Protein AF-0000000084530241 (afdb_homodimer)

Foldseek 3Di:
DFAWFKEKEKEFEFFPADPVQHHDPLRLVLLLLLLQVCLVDPAQAEEEEDGRRGVSSRQNSCVSNVNRDYYYDHLQEDAAQADDDLVLDDPVCSVVLCVVCVPQDPVRRVVNNVSLVVNCVVRDATDTDNDYHYYYYHHHLLSVLQVVCVLVVHDNSRSPPGHAAHGFIWMWMHGPPDRIDTPDDNHSPSDDLVSHPPPHDPVPSD/DFAWFKEKEKEFEFFPADPVQHHDPLRLVLLLLLLQVCLVDPAQAEEEEDGRRGVSSRQNSCVSNVNRDYYYDHLQEDAAQADDDLVLDDPVCSVVSCVVCVPQDPVRRVVNNVSLVVNCVVRDATDTDNDYHYYYYHHHLLSVLQVVCVLVVHDNSRSPPGGAWHGFIWMWMHGPPDRIDTPDDNHSPSDDLVSHPPPHDPVPRD

Sequence (412 aa):
MSDTATRYLYLARHGEATPDGELTDIGRRQAVLLGRRLAERPITAVHHGPLPRAAETARLVAEQLGGVRAAACAEAGDYVPHVPERGELPDDSAEFLLDFLSSTSAEERDQGRELARQAVERFTGPVAGGAERHELVVTHAFLIGWLVRQAMDAPAWRWLGLNPGNTALTVLRYAPGRPPSVLLYNDLRHLPEELCWTGFPPALKVMSDTATRYLYLARHGEATPDGELTDIGRRQAVLLGRRLAERPITAVHHGPLPRAAETARLVAEQLGGVRAAACAEAGDYVPHVPERGELPDDSAEFLLDFLSSTSAEERDQGRELARQAVERFTGPVAGGAERHELVVTHAFLIGWLVRQAMDAPAWRWLGLNPGNTALTVLRYAPGRPPSVLLYNDLRHLPEELCWTGFPPALKV

InterPro domains:
  IPR013078 Histidine phosphatase superfamily, clade-1 [PF00300] (9-185)
  IPR013078 Histidine phosphatase superfamily, clade-1 [cd07067] (9-186)
  IPR029033 Histidine phosphatase superfamily [G3DSA:3.40.50.1240] (1-198)
  IPR029033 Histidine phosphatase superfamily [SSF53254] (6-194)
  IPR051021 Mitochondrial serine/threonine phosphatase [PTHR20935] (2-194)

Nearest PDB structures (foldseek):
  6cnl-assembly1_A  TM=9.053E-01  e=2.019E-16  Homo sapiens
  6cnl-assembly1_I  TM=9.035E-01  e=5.493E-16  Homo sapiens
  6cnl-assembly1_F  TM=8.924E-01  e=5.160E-16  Homo sapiens
  6cnl-assembly1_H  TM=9.041E-01  e=1.319E-15  Homo sapiens
  6cnl-assembly1_L  TM=8.699E-01  e=1.164E-15  Homo sapiens

Radius of gyration: 20.76 Å; Cα contacts (8 Å, |Δi|>4): 940; chains: 2; bounding box: 57×58×48 Å

Solvent-accessible surface area (backbone atoms only — not comparable to full-atom values): 20775 Å² total; per-residue (Å²): 128,88,49,57,12,36,23,37,38,36,36,24,25,26,25,44,50,47,97,88,35,44,56,36,74,65,10,50,52,44,18,39,35,44,12,55,58,49,45,80,46,79,65,76,42,36,36,14,9,70,52,60,27,16,40,52,26,34,50,46,20,21,57,48,53,78,56,50,66,64,40,71,38,72,50,36,28,87,51,53,53,62,84,70,55,71,89,78,41,59,78,70,24,30,65,57,55,49,59,72,52,63,82,63,47,72,65,50,45,54,49,13,34,52,34,41,52,49,28,49,68,71,69,50,59,48,34,80,38,84,55,71,44,30,35,36,36,23,23,34,41,53,48,53,16,44,53,52,22,55,49,46,61,20,49,79,58,44,22,60,57,37,72,56,34,49,40,13,36,24,32,37,37,17,41,71,57,46,65,42,23,62,67,29,34,40,35,52,63,66,48,58,75,92,64,49,50,66,95,54,60,75,90,72,64,122,127,87,48,57,12,36,24,38,38,36,38,24,24,27,27,43,50,45,97,88,35,44,56,37,73,66,11,50,52,42,18,40,34,44,12,55,57,47,45,80,46,80,64,77,42,37,36,14,8,71,52,61,26,17,40,52,25,35,50,45,19,22,58,48,52,78,56,50,68,64,43,71,39,73,51,34,28,86,52,53,51,62,82,71,54,72,88,77,40,58,78,72,24,30,66,57,55,50,59,72,52,61,81,63,46,72,65,51,46,55,49,14,34,52,32,39,52,49,29,49,68,70,71,50,59,47,34,79,38,85,56,70,44,31,35,36,38,24,23,33,43,52,49,52,17,42,54,51,22,55,51,46,62,22,50,79,57,43,23,61,57,38,73,56,35,50,40,14,36,25,32,38,35,16,41,71,58,46,66,42,22,62,66,29,34,40,35,53,65,66,48,58,74,91,65,48,50,66,95,53,60,74,92,73,64,121

pLDDT: mean 96.68, std 5.26, range [43.19, 98.94]

Organism: Streptomyces rubellomurinus (strain ATCC 31215) (NCBI:txid359131)

Structure (mmCIF, N/CA/C/O backbone):
data_AF-0000000084530241-model_v1
#
loop_
_entity.id
_entity.type
_entity.pdbx_description
1 polymer 'Phosphoglycerate mutase'
#
loop_
_atom_site.group_PDB
_atom_site.id
_atom_site.type_symbol
_atom_site.label_atom_id
_atom_site.label_alt_id
_atom_site.label_comp_id
_atom_site.label_asym_id
_atom_site.label_entity_id
_atom_site.label_seq_id
_atom_site.pdbx_PDB_ins_code
_atom_site.Cartn_x
_atom_site.Cartn_y
_atom_site.Cartn_z
_atom_site.occupancy
_atom_site.B_iso_or_equiv
_atom_site.auth_seq_id
_atom_site.auth_comp_id
_atom_site.auth_asym_id
_atom_site.auth_atom_id
_atom_site.pdbx_PDB_model_num
ATOM 1 N N . MET A 1 1 ? -26.547 -0.605 21.75 1 43.19 1 MET A N 1
ATOM 2 C CA . MET A 1 1 ? -25.297 -1.069 21.172 1 43.19 1 MET A CA 1
ATOM 3 C C . MET A 1 1 ? -24.734 -0.045 20.203 1 43.19 1 MET A C 1
ATOM 5 O O . MET A 1 1 ? -25.422 0.356 19.25 1 43.19 1 MET A O 1
ATOM 9 N N . SER A 1 2 ? -23.938 0.929 20.594 1 58.34 2 SER A N 1
ATOM 10 C CA . SER A 1 2 ? -23.625 2.15 19.859 1 58.34 2 SER A CA 1
ATOM 11 C C . SER A 1 2 ? -23.281 1.85 18.406 1 58.34 2 SER A C 1
ATOM 13 O O . SER A 1 2 ? -22.453 0.986 18.109 1 58.34 2 SER A O 1
ATOM 15 N N . ASP A 1 3 ? -24.109 2.176 17.438 1 85.56 3 ASP A N 1
ATOM 16 C CA . ASP A 1 3 ? -24.078 1.847 16.016 1 85.56 3 ASP A CA 1
ATOM 17 C C . ASP A 1 3 ? -22.797 2.367 15.367 1 85.56 3 ASP A C 1
ATOM 19 O O . ASP A 1 3 ? -22.344 3.475 15.672 1 85.56 3 ASP A O 1
ATOM 23 N N . THR A 1 4 ? -21.859 1.569 14.969 1 93.62 4 THR A N 1
ATOM 24 C CA . THR A 1 4 ? -20.656 1.963 14.242 1 93.62 4 THR A CA 1
ATOM 25 C C . THR A 1 4 ? -20.828 1.719 12.75 1 93.62 4 THR A C 1
ATOM 27 O O . THR A 1 4 ? -21.625 0.879 12.336 1 93.62 4 THR A O 1
ATOM 30 N N . ALA A 1 5 ? -20.219 2.619 12.039 1 96.69 5 ALA A N 1
ATOM 31 C CA . ALA A 1 5 ? -20.25 2.541 10.578 1 96.69 5 ALA A CA 1
ATOM 32 C C . ALA A 1 5 ? -18.844 2.568 9.992 1 96.69 5 ALA A C 1
ATOM 34 O O . ALA A 1 5 ? -17.875 2.826 10.703 1 96.69 5 ALA A O 1
ATOM 35 N N . THR A 1 6 ? -18.766 2.285 8.742 1 97.38 6 THR A N 1
ATOM 36 C CA . THR A 1 6 ? -17.484 2.195 8.062 1 97.38 6 THR A CA 1
ATOM 37 C C . THR A 1 6 ? -16.875 3.58 7.883 1 97.38 6 THR A C 1
ATOM 39 O O . THR A 1 6 ? -17.562 4.539 7.551 1 97.38 6 THR A O 1
ATOM 42 N N . ARG A 1 7 ? -15.594 3.676 8.133 1 97.75 7 ARG A N 1
ATOM 43 C CA . ARG A 1 7 ? -14.789 4.848 7.789 1 97.75 7 ARG A CA 1
ATOM 44 C C . ARG A 1 7 ? -13.883 4.559 6.602 1 97.75 7 ARG A C 1
ATOM 46 O O . ARG A 1 7 ? -13.188 3.537 6.574 1 97.75 7 ARG A O 1
ATOM 53 N N . TYR A 1 8 ? -13.945 5.398 5.609 1 98.25 8 TYR A N 1
ATOM 54 C CA . TYR A 1 8 ? -12.93 5.477 4.57 1 98.25 8 TYR A CA 1
ATOM 55 C C . TYR A 1 8 ? -12 6.664 4.801 1 98.25 8 TYR A C 1
ATOM 57 O O . TYR A 1 8 ? -12.445 7.812 4.805 1 98.25 8 TYR A O 1
ATOM 65 N N . LEU A 1 9 ? -10.781 6.355 5 1 98.69 9 LEU A N 1
ATOM 66 C CA . LEU A 1 9 ? -9.773 7.391 5.223 1 98.69 9 LEU A CA 1
ATOM 67 C C . LEU A 1 9 ? -8.867 7.535 4.004 1 98.69 9 LEU A C 1
ATOM 69 O O . LEU A 1 9 ? -8.125 6.617 3.664 1 98.69 9 LEU A O 1
ATOM 73 N N . TYR A 1 10 ? -8.992 8.664 3.365 1 98.81 10 TYR A N 1
ATOM 74 C CA . TYR A 1 10 ? -8.117 9.039 2.26 1 98.81 10 TYR A CA 1
ATOM 75 C C . TYR A 1 10 ? -6.93 9.852 2.754 1 98.81 10 TYR A C 1
ATOM 77 O O . TYR A 1 10 ? -7.105 10.852 3.455 1 98.81 10 TYR A O 1
ATOM 85 N N . LEU A 1 11 ? -5.75 9.367 2.432 1 98.94 11 LEU A N 1
ATOM 86 C CA . LEU A 1 11 ? -4.516 10.039 2.82 1 98.94 11 LEU A CA 1
ATOM 87 C C . LEU A 1 11 ? -3.748 10.516 1.593 1 98.94 11 LEU A C 1
ATOM 89 O O . LEU A 1 11 ? -3.561 9.758 0.639 1 98.94 11 LEU A O 1
ATOM 93 N N . ALA A 1 12 ? -3.32 11.773 1.654 1 98.94 12 ALA A N 1
ATOM 94 C CA . ALA A 1 12 ? -2.49 12.297 0.573 1 98.94 12 ALA A CA 1
ATOM 95 C C . ALA A 1 12 ? -1.352 13.156 1.121 1 98.94 12 ALA A C 1
ATOM 97 O O . ALA A 1 12 ? -1.564 13.992 1.997 1 98.94 12 ALA A O 1
ATOM 98 N N . ARG A 1 13 ? -0.178 12.922 0.599 1 98.94 13 ARG A N 1
ATOM 99 C CA . ARG A 1 13 ? 0.909 13.859 0.854 1 98.94 13 ARG A CA 1
ATOM 100 C C . ARG A 1 13 ? 0.661 15.188 0.148 1 98.94 13 ARG A C 1
ATOM 102 O O . ARG A 1 13 ? 0.055 15.227 -0.925 1 98.94 13 ARG A O 1
ATOM 109 N N . HIS A 1 14 ? 1.097 16.219 0.704 1 98.94 14 HIS A N 1
ATOM 110 C CA . HIS A 1 14 ? 0.977 17.516 0.062 1 98.94 14 HIS A CA 1
ATOM 111 C C . HIS A 1 14 ? 1.63 17.516 -1.315 1 98.94 14 HIS A C 1
ATOM 113 O O . HIS A 1 14 ? 2.412 16.625 -1.636 1 98.94 14 HIS A O 1
ATOM 119 N N . GLY A 1 15 ? 1.236 18.562 -2.141 1 98.88 15 GLY A N 1
ATOM 120 C CA . GLY A 1 15 ? 1.848 18.719 -3.451 1 98.88 15 GLY A CA 1
ATOM 121 C C . GLY A 1 15 ? 3.311 19.109 -3.383 1 98.88 15 GLY A C 1
ATOM 122 O O . GLY A 1 15 ? 3.809 19.484 -2.322 1 98.88 15 GLY A O 1
ATOM 123 N N . GLU A 1 16 ? 3.957 18.969 -4.523 1 98.81 16 GLU A N 1
ATOM 124 C CA . GLU A 1 16 ? 5.355 19.375 -4.598 1 98.81 16 GLU A CA 1
ATOM 125 C C . GLU A 1 16 ? 5.535 20.812 -4.109 1 98.81 16 GLU A C 1
ATOM 127 O O . GLU A 1 16 ? 4.758 21.703 -4.469 1 98.81 16 GLU A O 1
ATOM 132 N N . ALA A 1 17 ? 6.488 21.047 -3.275 1 98.62 17 ALA A N 1
ATOM 133 C CA . ALA A 1 17 ? 6.691 22.344 -2.66 1 98.62 17 ALA A CA 1
ATOM 134 C C . ALA A 1 17 ? 8.164 22.734 -2.684 1 98.62 17 ALA A C 1
ATOM 136 O O . ALA A 1 17 ? 9.047 21.875 -2.748 1 98.62 17 ALA A O 1
ATOM 137 N N . THR A 1 18 ? 8.453 24.031 -2.613 1 97.25 18 THR A N 1
ATOM 138 C CA . THR A 1 18 ? 9.805 24.562 -2.465 1 97.25 18 THR A CA 1
ATOM 139 C C . THR A 1 18 ? 10.312 24.359 -1.039 1 97.25 18 THR A C 1
ATOM 141 O O . THR A 1 18 ? 9.531 24.062 -0.133 1 97.25 18 THR A O 1
ATOM 144 N N . PRO A 1 19 ? 11.578 24.531 -0.874 1 93.19 19 PRO A N 1
ATOM 145 C CA . PRO A 1 19 ? 12.117 24.422 0.483 1 93.19 19 PRO A CA 1
ATOM 146 C C . PRO A 1 19 ? 11.477 25.422 1.45 1 93.19 19 PRO A C 1
ATOM 148 O O . PRO A 1 19 ? 11.453 25.172 2.66 1 93.19 19 PRO A O 1
ATOM 151 N N . ASP A 1 20 ? 10.914 26.516 0.932 1 91.94 20 ASP A N 1
ATOM 152 C CA . ASP A 1 20 ? 10.297 27.547 1.762 1 91.94 20 ASP A CA 1
ATOM 153 C C . ASP A 1 20 ? 8.859 27.156 2.119 1 91.94 20 ASP A C 1
ATOM 155 O O . ASP A 1 20 ? 8.203 27.859 2.898 1 9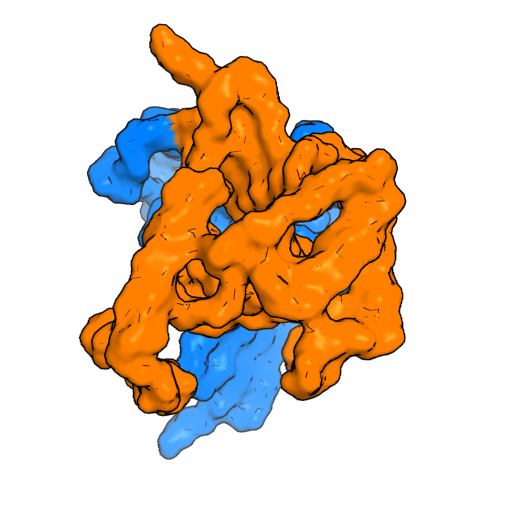1.94 20 ASP A O 1
ATOM 159 N N . GLY A 1 21 ? 8.398 26.078 1.51 1 93.94 21 GLY A N 1
ATOM 160 C CA . GLY A 1 21 ? 7.133 25.516 1.947 1 93.94 21 GLY A CA 1
ATOM 161 C C . GLY A 1 21 ? 5.969 25.906 1.053 1 93.94 21 GLY A C 1
ATOM 162 O O . GLY A 1 21 ? 4.816 25.594 1.353 1 93.94 21 GLY A O 1
ATOM 163 N N . GLU A 1 22 ? 6.281 26.516 -0.031 1 95.88 22 GLU A N 1
ATOM 164 C CA . GLU A 1 22 ? 5.23 26.891 -0.973 1 95.88 22 GLU A CA 1
ATOM 165 C C . GLU A 1 22 ? 5.094 25.844 -2.082 1 95.88 22 GLU A C 1
ATOM 167 O O . GLU A 1 22 ? 6.094 25.328 -2.574 1 95.88 22 GLU A O 1
ATOM 172 N N . LEU A 1 23 ? 3.848 25.688 -2.463 1 98.56 23 LEU A N 1
ATOM 173 C CA . LEU A 1 23 ? 3.67 24.766 -3.58 1 98.56 23 LEU A CA 1
ATOM 174 C C . LEU A 1 23 ? 4.297 25.328 -4.852 1 98.56 23 LEU A C 1
ATOM 176 O O . LEU A 1 23 ? 4.199 26.531 -5.117 1 98.56 23 LEU A O 1
ATOM 180 N N . THR A 1 24 ? 4.922 24.5 -5.602 1 98.69 24 THR A N 1
ATOM 181 C CA . THR A 1 24 ? 5.332 24.859 -6.953 1 98.69 24 THR A CA 1
ATOM 182 C C . THR A 1 24 ? 4.141 24.812 -7.91 1 98.69 24 THR A C 1
ATOM 184 O O . THR A 1 24 ? 3.041 24.406 -7.52 1 98.69 24 THR A O 1
ATOM 187 N N . ASP A 1 25 ? 4.363 25.234 -9.117 1 98.5 25 ASP A N 1
ATOM 188 C CA . ASP A 1 25 ? 3.322 25.078 -10.133 1 98.5 25 ASP A CA 1
ATOM 189 C C . ASP A 1 25 ? 2.947 23.609 -10.312 1 98.5 25 ASP A C 1
ATOM 191 O O . ASP A 1 25 ? 1.771 23.281 -10.477 1 98.5 25 ASP A O 1
ATOM 195 N N . ILE A 1 26 ? 3.91 22.797 -10.289 1 98.69 26 ILE A N 1
ATOM 196 C CA . ILE A 1 26 ? 3.693 21.359 -10.375 1 98.69 26 ILE A CA 1
ATOM 197 C C . ILE A 1 26 ? 2.814 20.891 -9.219 1 98.69 26 ILE A C 1
ATOM 199 O O . ILE A 1 26 ? 1.835 20.172 -9.422 1 98.69 26 ILE A O 1
ATOM 203 N N . GLY A 1 27 ? 3.18 21.328 -8.016 1 98.88 27 GLY A N 1
ATOM 204 C CA . GLY A 1 27 ? 2.42 20.953 -6.828 1 98.88 27 GLY A CA 1
ATOM 205 C C . GLY A 1 27 ? 0.968 21.391 -6.895 1 98.88 27 GLY A C 1
ATOM 206 O O . GLY A 1 27 ? 0.075 20.656 -6.469 1 98.88 27 GLY A O 1
ATOM 207 N N . ARG A 1 28 ? 0.746 22.562 -7.395 1 98.88 28 ARG A N 1
ATOM 208 C CA . ARG A 1 28 ? -0.617 23.062 -7.52 1 98.88 28 ARG A CA 1
ATOM 209 C C . ARG A 1 28 ? -1.414 22.25 -8.531 1 98.88 28 ARG A C 1
ATOM 211 O O . ARG A 1 28 ? -2.578 21.922 -8.289 1 98.88 28 ARG A O 1
ATOM 218 N N . ARG A 1 29 ? -0.771 21.922 -9.617 1 98.88 29 ARG A N 1
ATOM 219 C CA . ARG A 1 29 ? -1.436 21.078 -10.609 1 98.88 29 ARG A CA 1
ATOM 220 C C . ARG A 1 29 ? -1.757 19.703 -10.039 1 98.88 29 ARG A C 1
ATOM 222 O O . ARG A 1 29 ? -2.842 19.172 -10.266 1 98.88 29 ARG A O 1
ATOM 229 N N . GLN A 1 30 ? -0.877 19.141 -9.305 1 98.94 30 GLN A N 1
ATOM 230 C CA . GLN A 1 30 ? -1.094 17.875 -8.633 1 98.94 30 GLN A CA 1
ATOM 231 C C . GLN A 1 30 ? -2.32 17.922 -7.73 1 98.94 30 GLN A C 1
ATOM 233 O O . GLN A 1 30 ? -3.162 17.016 -7.762 1 98.94 30 GLN A O 1
ATOM 238 N N . ALA A 1 31 ? -2.365 18.984 -6.953 1 98.94 31 ALA A N 1
ATOM 239 C CA . ALA A 1 31 ? -3.449 19.141 -5.984 1 98.94 31 ALA A CA 1
ATOM 240 C C . ALA A 1 31 ? -4.801 19.219 -6.684 1 98.94 31 ALA A C 1
ATOM 242 O O . ALA A 1 31 ? -5.766 18.578 -6.27 1 98.94 31 ALA A O 1
ATOM 243 N N . VAL A 1 32 ? -4.855 19.969 -7.73 1 98.88 32 VAL A N 1
ATOM 244 C CA . VAL A 1 32 ? -6.098 20.125 -8.477 1 98.88 32 VAL A CA 1
ATOM 245 C C . VAL A 1 32 ? -6.539 18.797 -9.055 1 98.88 32 VAL A C 1
ATOM 247 O O . VAL A 1 32 ? -7.711 18.422 -8.961 1 98.88 32 VAL A O 1
ATOM 250 N N . LEU A 1 33 ? -5.605 18.078 -9.617 1 98.81 33 LEU A N 1
ATOM 251 C CA . LEU A 1 33 ? -5.914 16.781 -10.234 1 98.81 33 LEU A CA 1
ATOM 252 C C . LEU A 1 33 ? -6.355 15.773 -9.18 1 98.81 33 LEU A C 1
ATOM 254 O O . LEU A 1 33 ? -7.246 14.961 -9.43 1 98.81 33 LEU A O 1
ATOM 258 N N . LEU A 1 34 ? -5.766 15.836 -7.984 1 98.75 34 LEU A N 1
ATOM 259 C CA . LEU A 1 34 ? -6.219 15 -6.883 1 98.75 34 LEU A CA 1
ATOM 260 C C . LEU A 1 34 ? -7.66 15.32 -6.508 1 98.75 34 LEU A C 1
ATOM 262 O O . LEU A 1 34 ? -8.477 14.422 -6.301 1 98.75 34 LEU A O 1
ATOM 266 N N . GLY A 1 35 ? -7.906 16.609 -6.438 1 98.56 35 GLY A N 1
ATOM 267 C CA . GLY A 1 35 ? -9.266 17.031 -6.137 1 98.56 35 GLY A CA 1
ATOM 268 C C . GLY A 1 35 ? -10.281 16.531 -7.145 1 98.56 35 GLY A C 1
ATOM 269 O O . GLY A 1 35 ? -11.367 16.078 -6.766 1 98.56 35 GLY A O 1
ATOM 270 N N . ARG A 1 36 ? -9.977 16.578 -8.398 1 98.25 36 ARG A N 1
ATOM 271 C CA . ARG A 1 36 ? -10.875 16.109 -9.445 1 98.25 36 ARG A CA 1
ATOM 272 C C . ARG A 1 36 ? -11.133 14.617 -9.312 1 98.25 36 ARG A C 1
ATOM 274 O O . ARG A 1 36 ? -12.258 14.156 -9.492 1 98.25 36 ARG A O 1
ATOM 281 N N . ARG A 1 37 ? -10.102 13.898 -8.992 1 97.44 37 ARG A N 1
ATOM 282 C CA . ARG A 1 37 ? -10.266 12.469 -8.766 1 97.44 37 ARG A CA 1
ATOM 283 C C . ARG A 1 37 ? -11.219 12.203 -7.598 1 97.44 37 ARG A C 1
ATOM 285 O O . ARG A 1 37 ? -12.102 11.352 -7.691 1 97.44 37 ARG A O 1
ATOM 292 N N . LEU A 1 38 ? -11.047 12.945 -6.562 1 97.75 38 LEU A N 1
ATOM 293 C CA . LEU A 1 38 ? -11.781 12.695 -5.324 1 97.75 38 LEU A CA 1
ATOM 294 C C . LEU A 1 38 ? -13.195 13.25 -5.41 1 97.75 38 LEU A C 1
ATOM 296 O O . LEU A 1 38 ? -14.055 12.898 -4.598 1 97.75 38 LEU A O 1
ATOM 300 N N . ALA A 1 39 ? -13.445 14.094 -6.391 1 96.19 39 ALA A N 1
ATOM 301 C CA . ALA A 1 39 ? -14.789 14.648 -6.582 1 96.19 39 ALA A CA 1
ATOM 302 C C . ALA A 1 39 ? -15.797 13.555 -6.895 1 96.19 39 ALA A C 1
ATOM 304 O O . ALA A 1 39 ? -17 13.742 -6.738 1 96.19 39 ALA A O 1
ATOM 305 N N . GLU A 1 40 ? -15.305 12.406 -7.289 1 91.56 40 GLU A N 1
ATOM 306 C CA . GLU A 1 40 ? -16.156 11.266 -7.621 1 91.56 40 GLU A CA 1
ATOM 307 C C . GLU A 1 40 ? -16.5 10.445 -6.379 1 91.56 40 GLU A C 1
ATOM 309 O O . GLU A 1 40 ? -17.25 9.477 -6.457 1 91.56 40 GLU A O 1
ATOM 314 N N . ARG A 1 41 ? -15.992 10.82 -5.262 1 94.44 41 ARG A N 1
ATOM 315 C CA . ARG A 1 41 ? -16.203 10.133 -3.99 1 94.44 41 ARG A CA 1
ATOM 316 C C . ARG A 1 41 ? -17.016 10.992 -3.029 1 94.44 41 ARG A C 1
ATOM 318 O O . ARG A 1 41 ? -17.016 12.219 -3.137 1 94.44 41 ARG A O 1
ATOM 325 N N . PRO A 1 42 ? -17.703 10.367 -2.125 1 93.94 42 PRO A N 1
ATOM 326 C CA . PRO A 1 42 ? -18.516 11.133 -1.169 1 93.94 42 PRO A CA 1
ATOM 327 C C . PRO A 1 42 ? -17.688 11.656 0.01 1 93.94 42 PRO A C 1
ATOM 329 O O . PRO A 1 42 ? -18.016 11.375 1.166 1 93.94 42 PRO A O 1
ATOM 332 N N . ILE A 1 43 ? -16.656 12.43 -0.285 1 96 43 ILE A N 1
ATOM 333 C CA . ILE A 1 43 ? -15.805 13.016 0.747 1 96 43 ILE A CA 1
ATOM 334 C C . ILE A 1 43 ? -16.594 14.078 1.52 1 96 43 ILE A C 1
ATOM 336 O O . ILE A 1 43 ? -17.125 15.016 0.927 1 96 43 ILE A O 1
ATOM 340 N N . THR A 1 44 ? -16.625 13.898 2.855 1 88.19 44 THR A N 1
ATOM 341 C CA . THR A 1 44 ? -17.469 14.797 3.65 1 88.19 44 THR A CA 1
ATOM 342 C C . THR A 1 44 ? -16.609 15.68 4.551 1 88.19 44 THR A C 1
ATOM 344 O O . THR A 1 44 ? -17.094 16.641 5.137 1 88.19 44 THR A O 1
ATOM 347 N N . ALA A 1 45 ? -15.367 15.352 4.676 1 94.75 45 ALA A N 1
ATOM 348 C CA . ALA A 1 45 ? -14.469 16.109 5.531 1 94.75 45 ALA A CA 1
ATOM 349 C C . ALA A 1 45 ? -13.055 16.125 4.965 1 94.75 45 ALA A C 1
ATOM 351 O O . ALA A 1 45 ? -12.578 15.125 4.441 1 94.75 45 ALA A O 1
ATOM 352 N N . VAL A 1 46 ? -12.453 17.312 5.062 1 98.12 46 VAL A N 1
ATOM 353 C CA . VAL A 1 46 ? -11.062 17.469 4.652 1 98.12 46 VAL A CA 1
ATOM 354 C C . VAL A 1 46 ? -10.25 18.031 5.812 1 98.12 46 VAL A C 1
ATOM 356 O O . VAL A 1 46 ? -10.609 19.062 6.387 1 98.12 46 VAL A O 1
ATOM 359 N N . HIS A 1 47 ? -9.25 17.312 6.191 1 98.75 47 HIS A N 1
ATOM 360 C CA . HIS A 1 47 ? -8.289 17.734 7.199 1 98.75 47 HIS A CA 1
ATOM 361 C C . HIS A 1 47 ? -6.906 17.938 6.594 1 98.75 47 HIS A C 1
ATOM 363 O O . HIS A 1 47 ? -6.582 17.344 5.566 1 98.75 47 HIS A O 1
ATOM 369 N N . HIS A 1 48 ? -6.121 18.828 7.18 1 98.88 48 HIS A N 1
ATOM 370 C CA . HIS A 1 48 ? -4.758 19 6.691 1 98.88 48 HIS A CA 1
ATOM 371 C C . HIS A 1 48 ? -3.822 19.438 7.812 1 98.88 48 HIS A C 1
ATOM 373 O O . HIS A 1 48 ? -4.277 19.938 8.844 1 98.88 48 HIS A O 1
ATOM 379 N N . GLY A 1 49 ? -2.568 19.188 7.637 1 98.69 49 GLY A N 1
ATOM 380 C CA . GLY A 1 49 ? -1.574 19.719 8.555 1 98.69 49 GLY A CA 1
ATOM 381 C C . GLY A 1 49 ? -1.471 21.234 8.508 1 98.69 49 GLY A C 1
ATOM 382 O O . GLY A 1 49 ? -1.968 21.859 7.57 1 98.69 49 GLY A O 1
ATOM 383 N N . PRO A 1 50 ? -0.758 21.797 9.438 1 98.19 50 PRO A N 1
ATOM 384 C CA . PRO A 1 50 ? -0.765 23.266 9.578 1 98.19 50 PRO A CA 1
ATOM 385 C C . PRO A 1 50 ? 0.215 23.938 8.633 1 98.19 50 PRO A C 1
ATOM 387 O O . PRO A 1 50 ? 0.128 25.156 8.414 1 98.19 50 PRO A O 1
ATOM 390 N N . LEU A 1 51 ? 1.168 23.281 8.07 1 98.31 51 LEU A N 1
ATOM 391 C CA . LEU A 1 51 ? 2.174 23.906 7.223 1 98.31 51 LEU A CA 1
ATOM 392 C C . LEU A 1 51 ? 1.552 24.422 5.926 1 98.31 51 LEU A C 1
ATOM 394 O O . LEU A 1 51 ? 0.613 23.812 5.402 1 98.31 51 LEU A O 1
ATOM 398 N N . PRO A 1 52 ? 2.053 25.469 5.324 1 98.19 52 PRO A N 1
ATOM 399 C CA . PRO A 1 52 ? 1.452 26.109 4.152 1 98.19 52 PRO A CA 1
ATOM 400 C C . PRO A 1 52 ? 1.295 25.156 2.969 1 98.19 52 PRO A C 1
ATOM 402 O O . PRO A 1 52 ? 0.287 25.203 2.262 1 98.19 52 PRO A O 1
ATOM 405 N N . ARG A 1 53 ? 2.256 24.297 2.721 1 98.69 53 ARG A N 1
ATOM 406 C CA . ARG A 1 53 ? 2.178 23.391 1.584 1 98.69 53 ARG A CA 1
ATOM 407 C C . ARG A 1 53 ? 0.988 22.438 1.72 1 98.69 53 ARG A C 1
ATOM 409 O O . ARG A 1 53 ? 0.306 22.156 0.736 1 98.69 53 ARG A O 1
ATOM 416 N N . ALA A 1 54 ? 0.71 21.984 2.932 1 98.81 54 ALA A N 1
ATOM 417 C CA . ALA A 1 54 ? -0.442 21.109 3.162 1 98.81 54 ALA A CA 1
ATOM 418 C C . ALA A 1 54 ? -1.745 21.906 3.104 1 98.81 54 ALA A C 1
ATOM 420 O O . ALA A 1 54 ? -2.73 21.453 2.516 1 98.81 54 ALA A O 1
ATOM 421 N N . ALA A 1 55 ? -1.714 23.078 3.664 1 98.44 55 ALA A N 1
ATOM 422 C CA . ALA A 1 55 ? -2.895 23.938 3.676 1 98.44 55 ALA A CA 1
ATOM 423 C C . ALA A 1 55 ? -3.311 24.312 2.256 1 98.44 55 ALA A C 1
ATOM 425 O O . ALA A 1 55 ? -4.488 24.234 1.903 1 98.44 55 ALA A O 1
ATOM 426 N N . GLU A 1 56 ? -2.355 24.75 1.486 1 98.56 56 GLU A N 1
ATOM 427 C CA . GLU A 1 56 ? -2.658 25.125 0.111 1 98.56 56 GLU A CA 1
ATOM 428 C C . GLU A 1 56 ? -3.143 23.938 -0.705 1 98.56 56 GLU A C 1
ATOM 430 O O . GLU A 1 56 ? -4.082 24.062 -1.493 1 98.56 56 GLU A O 1
ATOM 435 N N . THR A 1 57 ? -2.518 22.781 -0.523 1 98.88 57 THR A N 1
ATOM 436 C CA . THR A 1 57 ? -2.969 21.578 -1.198 1 98.88 57 THR A CA 1
ATOM 437 C C . THR A 1 57 ? -4.426 21.266 -0.854 1 98.88 57 THR A C 1
ATOM 439 O O . THR A 1 57 ? -5.242 21.031 -1.745 1 98.88 57 THR A O 1
ATOM 442 N N . ALA A 1 58 ? -4.699 21.328 0.441 1 98.75 58 ALA A N 1
ATOM 443 C CA . ALA A 1 58 ? -6.051 21.031 0.903 1 98.75 58 ALA A CA 1
ATOM 444 C C . ALA A 1 58 ? -7.062 22 0.318 1 98.75 58 ALA A C 1
ATOM 446 O O . ALA A 1 58 ? -8.164 21.609 -0.071 1 98.75 58 ALA A O 1
ATOM 447 N N . ARG A 1 59 ? -6.719 23.219 0.299 1 97.94 59 ARG A N 1
ATOM 448 C CA . ARG A 1 59 ? -7.609 24.234 -0.253 1 97.94 59 ARG A CA 1
ATOM 449 C C . ARG A 1 59 ? -7.922 23.953 -1.718 1 97.94 59 ARG A C 1
ATOM 451 O O . ARG A 1 59 ? -9.086 23.969 -2.125 1 97.94 59 ARG A O 1
ATOM 458 N N . LEU A 1 60 ? -6.898 23.703 -2.549 1 98.31 60 LEU A N 1
ATOM 459 C CA . LEU A 1 60 ? -7.07 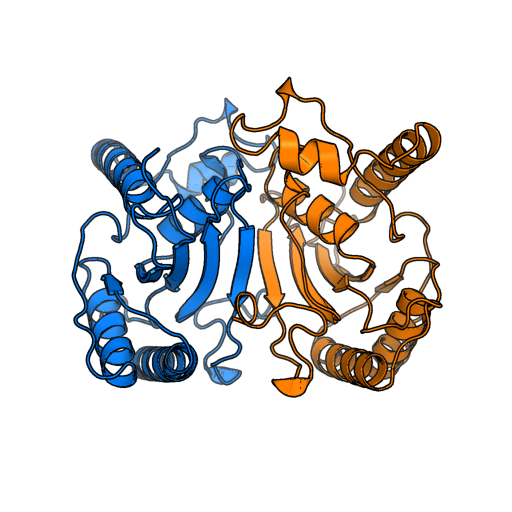23.438 -3.973 1 98.31 60 LEU A CA 1
ATOM 460 C C . LEU A 1 60 ? -7.91 22.188 -4.195 1 98.31 60 LEU A C 1
ATOM 462 O O . LEU A 1 60 ? -8.758 22.156 -5.09 1 98.31 60 LEU A O 1
ATOM 466 N N . VAL A 1 61 ? -7.695 21.172 -3.369 1 98.69 61 VAL A N 1
ATOM 467 C CA . VAL A 1 61 ? -8.484 19.938 -3.455 1 98.69 61 VAL A CA 1
ATOM 468 C C . VAL A 1 61 ? -9.938 20.25 -3.102 1 98.69 61 VAL A C 1
ATOM 470 O O . VAL A 1 61 ? -10.859 19.859 -3.828 1 98.69 61 VAL A O 1
ATOM 473 N N . ALA A 1 62 ? -10.133 20.938 -2.02 1 97.81 62 ALA A N 1
ATOM 474 C CA . ALA A 1 62 ? -11.469 21.234 -1.526 1 97.81 62 ALA A CA 1
ATOM 475 C C . ALA A 1 62 ? -12.273 22.016 -2.564 1 97.81 62 ALA A C 1
ATOM 477 O O . ALA A 1 62 ? -13.492 21.828 -2.684 1 97.81 62 ALA A O 1
ATOM 478 N N . GLU A 1 63 ? -11.617 22.875 -3.246 1 97.06 63 GLU A N 1
ATOM 479 C CA . GLU A 1 63 ? -12.266 23.656 -4.301 1 97.06 63 GLU A CA 1
ATOM 480 C C . GLU A 1 63 ? -12.906 22.734 -5.344 1 97.06 63 GLU A C 1
ATOM 482 O O . GLU A 1 63 ? -13.953 23.062 -5.906 1 97.06 63 GLU A O 1
ATOM 487 N N . GLN A 1 64 ? -12.273 21.578 -5.613 1 97.5 64 GLN A N 1
ATOM 488 C CA . GLN A 1 64 ? -12.789 20.641 -6.598 1 97.5 64 GLN A CA 1
ATOM 489 C C . GLN A 1 64 ? -13.914 19.797 -6.012 1 97.5 64 GLN A C 1
ATOM 491 O O . GLN A 1 64 ? -14.625 19.094 -6.746 1 97.5 64 GLN A O 1
ATOM 496 N N . LEU A 1 65 ? -14.07 19.781 -4.668 1 96.31 65 LEU A N 1
ATOM 497 C CA . LEU A 1 65 ? -15.047 18.953 -3.975 1 96.31 65 LEU A CA 1
ATOM 498 C C . LEU A 1 65 ? -16.312 19.75 -3.648 1 96.31 65 LEU A C 1
ATOM 500 O O . LEU A 1 65 ? -17.078 19.359 -2.773 1 96.31 65 LEU A O 1
ATOM 504 N N . GLY A 1 66 ? -16.547 20.828 -4.273 1 90.94 66 GLY A N 1
ATOM 505 C CA . GLY A 1 66 ? -17.719 21.656 -4.027 1 90.94 66 GLY A CA 1
ATOM 506 C C . GLY A 1 66 ? -17.547 22.609 -2.861 1 90.94 66 GLY A C 1
ATOM 507 O O . GLY A 1 66 ? -18.531 23 -2.227 1 90.94 66 GLY A O 1
ATOM 508 N N . GLY A 1 67 ? -16.297 22.797 -2.436 1 83.88 67 GLY A N 1
ATOM 509 C CA . GLY A 1 67 ? -16 23.797 -1.42 1 83.88 67 GLY A CA 1
ATOM 510 C C . GLY A 1 67 ? -16.141 23.266 -0.005 1 83.88 67 GLY A C 1
ATOM 511 O O . GLY A 1 67 ? -16.531 24 0.906 1 83.88 67 GLY A O 1
ATOM 512 N N . VAL A 1 68 ? -15.992 21.922 0.093 1 89.44 68 VAL A N 1
ATOM 513 C CA . VAL A 1 68 ? -15.914 21.375 1.44 1 89.44 68 VAL A CA 1
ATOM 514 C C . VAL A 1 68 ? -14.844 22.109 2.242 1 89.44 68 VAL A C 1
ATOM 516 O O . VAL A 1 68 ? -13.781 22.438 1.713 1 89.44 68 VAL A O 1
ATOM 519 N N . ARG A 1 69 ? -15.109 22.5 3.441 1 90.19 69 ARG A N 1
ATOM 520 C CA . ARG A 1 69 ? -14.156 23.234 4.25 1 90.19 69 ARG A CA 1
ATOM 521 C C . ARG A 1 69 ? -13.039 22.328 4.75 1 90.19 69 ARG A C 1
ATOM 523 O O . ARG A 1 69 ? -13.297 21.25 5.289 1 90.19 69 ARG A O 1
ATOM 530 N N . ALA A 1 70 ? -11.891 22.797 4.492 1 95.69 70 ALA A N 1
ATOM 531 C CA . ALA A 1 70 ? -10.703 22.109 5 1 95.69 70 ALA A CA 1
ATOM 532 C C . ALA A 1 70 ? -10.32 22.641 6.383 1 95.69 70 ALA A C 1
ATOM 534 O O . ALA A 1 70 ? -10.359 23.844 6.625 1 95.69 70 ALA A O 1
ATOM 535 N N . ALA A 1 71 ? -10.086 21.75 7.281 1 97.56 71 ALA A N 1
ATOM 536 C CA . ALA A 1 71 ? -9.734 22.156 8.641 1 97.56 71 ALA A CA 1
ATOM 537 C C . ALA A 1 71 ? -8.305 21.734 8.992 1 97.56 71 ALA A C 1
ATOM 539 O O . ALA A 1 71 ? -7.914 20.594 8.742 1 97.56 71 ALA A O 1
ATOM 540 N N . ALA A 1 72 ? -7.609 22.656 9.586 1 98.44 72 ALA A N 1
ATOM 541 C CA . ALA A 1 72 ? -6.25 22.344 10.023 1 98.44 72 ALA A CA 1
ATOM 542 C C . ALA A 1 72 ? -6.266 21.594 11.359 1 98.44 72 ALA A C 1
ATOM 544 O O . ALA A 1 72 ? -7.105 21.875 12.219 1 98.44 72 ALA A O 1
ATOM 545 N N . CYS A 1 73 ? -5.383 20.672 11.492 1 98.12 73 CYS A N 1
ATOM 546 C CA . CYS A 1 73 ? -5.145 20.047 12.789 1 98.12 73 CYS A CA 1
ATOM 547 C C . CYS A 1 73 ? -3.684 19.656 12.945 1 98.12 73 CYS A C 1
ATOM 549 O O . CYS A 1 73 ? -3.039 19.25 11.977 1 98.12 73 CYS A O 1
ATOM 551 N N . ALA A 1 74 ? -3.178 19.672 14.164 1 98.5 74 ALA A N 1
ATOM 552 C CA . ALA A 1 74 ? -1.77 19.422 14.453 1 98.5 74 ALA A CA 1
ATOM 553 C C . ALA A 1 74 ? -1.421 17.953 14.227 1 98.5 74 ALA A C 1
ATOM 555 O O . ALA A 1 74 ? -0.302 17.625 13.82 1 98.5 74 ALA A O 1
ATOM 556 N N . GLU A 1 75 ? -2.357 17.062 14.43 1 98.38 75 GLU A N 1
ATOM 557 C CA . GLU A 1 75 ? -2.109 15.633 14.32 1 98.38 75 GLU A CA 1
ATOM 558 C C . GLU A 1 75 ? -1.854 15.219 12.875 1 98.38 75 GLU A C 1
ATOM 560 O O . GLU A 1 75 ? -1.322 14.141 12.617 1 98.38 75 GLU A O 1
ATOM 565 N N . ALA A 1 76 ? -2.266 16.078 11.922 1 98.81 76 ALA A N 1
ATOM 566 C CA . ALA A 1 76 ? -2.004 15.828 10.508 1 98.81 76 ALA A CA 1
ATOM 567 C C . ALA A 1 76 ? -0.724 16.531 10.055 1 98.81 76 ALA A C 1
ATOM 569 O O . ALA A 1 76 ? -0.476 16.672 8.859 1 98.81 76 ALA A O 1
ATOM 570 N N . GLY A 1 77 ? 0.092 16.953 10.992 1 98.56 77 GLY A N 1
ATOM 571 C CA . GLY A 1 77 ? 1.279 17.75 10.695 1 98.56 77 GLY A CA 1
ATOM 572 C C . GLY A 1 77 ? 2.479 16.891 10.32 1 98.56 77 GLY A C 1
ATOM 573 O O . GLY A 1 77 ? 2.35 15.688 10.094 1 98.56 77 GLY A O 1
ATOM 574 N N . ASP A 1 78 ? 3.625 17.562 10.141 1 98 78 ASP A N 1
ATOM 575 C CA . ASP A 1 78 ? 4.906 16.953 9.789 1 98 78 ASP A CA 1
ATOM 576 C C . ASP A 1 78 ? 5.758 16.703 11.031 1 98 78 ASP A C 1
ATOM 578 O O . ASP A 1 78 ? 6.34 17.641 11.594 1 98 78 ASP A O 1
ATOM 582 N N . TYR A 1 79 ? 5.82 15.484 11.469 1 98.56 79 TYR A N 1
ATOM 583 C CA . TYR A 1 79 ? 6.547 15.117 12.68 1 98.56 79 TYR A CA 1
ATOM 584 C C . TYR A 1 79 ? 7.023 13.672 12.609 1 98.56 79 TYR A C 1
ATOM 586 O O . TYR A 1 79 ? 6.562 12.898 11.773 1 98.56 79 TYR A O 1
ATOM 594 N N . VAL A 1 80 ? 8.008 13.312 13.43 1 98.56 80 VAL A N 1
ATOM 595 C CA . VAL A 1 80 ? 8.523 11.953 13.57 1 98.56 80 VAL A CA 1
ATOM 596 C C . VAL A 1 80 ? 7.641 11.164 14.531 1 98.56 80 VAL A C 1
ATOM 598 O O . VAL A 1 80 ? 7.66 11.398 15.742 1 98.56 80 VAL A O 1
ATOM 601 N N . PRO A 1 81 ? 6.91 10.203 14.031 1 98.56 81 PRO A N 1
ATOM 602 C CA . PRO A 1 81 ? 5.918 9.555 14.891 1 98.56 81 PRO A CA 1
ATOM 603 C C . PRO A 1 81 ? 6.551 8.648 15.938 1 98.56 81 PRO A C 1
ATOM 605 O O . PRO A 1 81 ? 5.941 8.383 16.984 1 98.56 81 PRO A O 1
ATOM 608 N N . HIS A 1 82 ? 7.668 8.086 15.648 1 98.5 82 HIS A N 1
ATOM 609 C CA . HIS A 1 82 ? 8.336 7.121 16.516 1 98.5 82 HIS A CA 1
ATOM 610 C C . HIS A 1 82 ? 9.82 7.023 16.188 1 98.5 82 HIS A C 1
ATOM 612 O O . HIS A 1 82 ? 10.203 6.91 15.023 1 98.5 82 HIS A O 1
ATOM 618 N N . VAL A 1 83 ? 10.617 7.16 17.156 1 98.06 83 VAL A N 1
ATOM 619 C CA . VAL A 1 83 ? 12.055 6.91 17.031 1 98.06 83 VAL A CA 1
ATOM 620 C C . VAL A 1 83 ? 12.398 5.578 17.688 1 98.06 83 VAL A C 1
ATOM 622 O O . VAL A 1 83 ? 12.367 5.457 18.922 1 98.06 83 VAL A O 1
ATOM 625 N N . PRO A 1 84 ? 12.766 4.629 16.859 1 97.81 84 PRO A N 1
ATOM 626 C CA . PRO A 1 84 ? 13.008 3.289 17.406 1 97.81 84 PRO A CA 1
ATOM 627 C C . PRO A 1 84 ? 14.352 3.178 18.125 1 97.81 84 PRO A C 1
ATOM 629 O O . PRO A 1 84 ? 15.273 3.945 17.828 1 97.81 84 PRO A O 1
ATOM 632 N N . GLU A 1 85 ? 14.352 2.191 19.031 1 96.75 85 GLU A N 1
ATOM 633 C CA . GLU A 1 85 ? 15.625 1.729 19.578 1 96.75 85 GLU A CA 1
ATOM 634 C C . GLU A 1 85 ? 16.25 0.667 18.688 1 96.75 85 GLU A C 1
ATOM 636 O O . GLU A 1 85 ? 15.562 0.018 17.906 1 96.75 85 GLU A O 1
ATOM 641 N N . ARG A 1 86 ? 17.609 0.497 18.828 1 96.62 86 ARG A N 1
ATOM 642 C CA . ARG A 1 86 ? 18.344 -0.441 17.984 1 96.62 86 ARG A CA 1
ATOM 643 C C . ARG A 1 86 ? 17.719 -1.832 18.047 1 96.62 86 ARG A C 1
ATOM 645 O O . ARG A 1 86 ? 17.625 -2.52 17.031 1 96.62 86 ARG A O 1
ATOM 652 N N . GLY A 1 87 ? 17.234 -2.244 19.188 1 97.19 87 GLY A N 1
ATOM 653 C CA . GLY A 1 87 ? 16.688 -3.58 19.375 1 97.19 87 GLY A CA 1
ATOM 654 C C . GLY A 1 87 ? 15.383 -3.807 18.641 1 97.19 87 GLY A C 1
ATOM 655 O O . GLY A 1 87 ? 14.961 -4.949 18.453 1 97.19 87 GLY A O 1
ATOM 656 N N . GLU A 1 88 ? 14.695 -2.744 18.203 1 97.31 88 GLU A N 1
ATOM 657 C CA . GLU A 1 88 ? 13.438 -2.816 17.453 1 97.31 88 GLU A CA 1
ATOM 658 C C . GLU A 1 88 ? 13.695 -3.033 15.969 1 97.31 88 GLU A C 1
ATOM 660 O O . GLU A 1 88 ? 12.773 -3.369 15.219 1 97.31 88 GLU A O 1
ATOM 665 N N . LEU A 1 89 ? 14.938 -2.844 15.547 1 97.88 89 LEU A N 1
ATOM 666 C CA . LEU A 1 89 ? 15.227 -2.756 14.125 1 97.88 89 LEU A CA 1
ATOM 667 C C . LEU A 1 89 ? 15.938 -4.012 13.633 1 97.88 89 LEU A C 1
ATOM 669 O O . LEU A 1 89 ? 16.672 -4.652 14.391 1 97.88 89 LEU A O 1
ATOM 673 N N . PRO A 1 90 ? 15.664 -4.371 12.328 1 96.25 90 PRO A N 1
ATOM 674 C CA . PRO A 1 90 ? 16.5 -5.43 11.758 1 96.25 90 PRO A CA 1
ATOM 675 C C . PRO A 1 90 ? 17.984 -5.078 11.766 1 96.25 90 PRO A C 1
ATOM 677 O O . PRO A 1 90 ? 18.359 -3.936 11.477 1 96.25 90 PRO A O 1
ATOM 680 N N . ASP A 1 91 ? 18.812 -6.074 11.953 1 96.19 91 ASP A N 1
ATOM 681 C CA . ASP A 1 91 ? 20.25 -5.848 12.117 1 96.19 91 ASP A CA 1
ATOM 682 C C . ASP A 1 91 ? 20.844 -5.23 10.852 1 96.19 91 ASP A C 1
ATOM 684 O O . ASP A 1 91 ? 21.688 -4.332 10.938 1 96.19 91 ASP A O 1
ATOM 688 N N . ASP A 1 92 ? 20.422 -5.656 9.773 1 94.56 92 ASP A N 1
ATOM 689 C CA . ASP A 1 92 ? 21.078 -5.285 8.523 1 94.56 92 ASP A CA 1
ATOM 690 C C . ASP A 1 92 ? 20.75 -3.846 8.133 1 94.56 92 ASP A C 1
ATOM 692 O O . ASP A 1 92 ? 21.406 -3.258 7.281 1 94.56 92 ASP A O 1
ATOM 696 N N . SER A 1 93 ? 19.703 -3.252 8.797 1 96.44 93 SER A N 1
ATOM 697 C CA . SER A 1 93 ? 19.312 -1.905 8.391 1 96.44 93 SER A CA 1
ATOM 698 C C . SER A 1 93 ? 19.328 -0.944 9.57 1 96.44 93 SER A C 1
ATOM 700 O O . SER A 1 93 ? 19.047 0.248 9.414 1 96.44 93 SER A O 1
ATOM 702 N N . ALA A 1 94 ? 19.688 -1.377 10.695 1 97.38 94 ALA A N 1
ATOM 703 C CA . ALA A 1 94 ? 19.578 -0.603 11.93 1 97.38 94 ALA A CA 1
ATOM 704 C C . ALA A 1 94 ? 20.422 0.667 11.859 1 97.38 94 ALA A C 1
ATOM 706 O O . ALA A 1 94 ? 19.938 1.757 12.188 1 97.38 94 ALA A O 1
ATOM 707 N N . GLU A 1 95 ? 21.625 0.516 11.438 1 96.62 95 GLU A N 1
ATOM 708 C CA . GLU A 1 95 ? 22.516 1.664 11.398 1 96.62 95 GLU A CA 1
ATOM 709 C C . GLU A 1 95 ? 22 2.738 10.445 1 96.62 95 GLU A C 1
ATOM 711 O O . GLU A 1 95 ? 22.016 3.926 10.773 1 96.62 95 GLU A O 1
ATOM 716 N N . PHE A 1 96 ? 21.578 2.32 9.328 1 96.12 96 PHE A N 1
ATOM 717 C CA . PHE A 1 96 ? 21.047 3.238 8.328 1 96.12 96 PHE A CA 1
ATOM 718 C C . PHE A 1 96 ? 19.859 4.016 8.891 1 96.12 96 PHE A C 1
ATOM 720 O O . PHE A 1 96 ? 19.797 5.242 8.766 1 96.12 96 PHE A O 1
ATOM 727 N N . LEU A 1 97 ? 18.938 3.348 9.523 1 97.56 97 LEU A N 1
ATOM 728 C CA . LEU A 1 97 ? 17.703 3.938 10.023 1 97.56 97 LEU A CA 1
ATOM 729 C C . LEU A 1 97 ? 17.984 4.867 11.203 1 97.56 97 LEU A C 1
ATOM 731 O O . LEU A 1 97 ? 17.391 5.945 11.305 1 97.56 97 LEU A O 1
ATOM 735 N N . LEU A 1 98 ? 18.875 4.434 12.039 1 97.38 98 LEU A N 1
ATOM 736 C CA . LEU A 1 98 ? 19.219 5.258 13.195 1 97.38 98 LEU A CA 1
ATOM 737 C C . LEU A 1 98 ? 19.969 6.52 12.758 1 97.38 98 LEU A C 1
ATOM 739 O O . LEU A 1 98 ? 19.766 7.59 13.344 1 97.38 98 LEU A O 1
ATOM 743 N N . ASP A 1 99 ? 20.812 6.391 11.719 1 97.19 99 ASP A N 1
ATOM 744 C CA . ASP A 1 99 ? 21.5 7.559 11.172 1 97.19 99 ASP A CA 1
ATOM 745 C C . ASP A 1 99 ? 20.484 8.555 10.586 1 97.19 99 ASP A C 1
ATOM 747 O O . ASP A 1 99 ? 20.609 9.766 10.781 1 97.19 99 ASP A O 1
ATOM 751 N N . PHE A 1 100 ? 19.516 8.062 9.938 1 96 100 PHE A N 1
ATOM 752 C CA . PHE A 1 100 ? 18.469 8.875 9.344 1 96 100 PHE A CA 1
ATOM 753 C C . PHE A 1 100 ? 17.75 9.695 10.406 1 96 100 PHE A C 1
ATOM 755 O O . PHE A 1 100 ? 17.391 10.852 10.18 1 96 100 PHE A O 1
ATOM 762 N N . LEU A 1 101 ? 17.547 9.172 11.625 1 97.5 101 LEU A N 1
ATOM 763 C CA . LEU A 1 101 ? 16.766 9.805 12.68 1 97.5 101 LEU A CA 1
ATOM 764 C C . LEU A 1 101 ? 17.672 10.508 13.68 1 97.5 101 LEU A C 1
ATOM 766 O O . LEU A 1 101 ? 17.203 11 14.711 1 97.5 101 LEU A O 1
ATOM 770 N N . SER A 1 102 ? 18.953 10.562 13.352 1 96.06 102 SER A N 1
ATOM 771 C CA . SER A 1 102 ? 19.953 10.984 14.328 1 96.06 102 SER A CA 1
ATOM 772 C C . SER A 1 102 ? 19.766 12.461 14.688 1 96.06 102 SER A C 1
ATOM 774 O O . SER A 1 102 ? 20.172 12.891 15.773 1 96.06 102 SER A O 1
ATOM 776 N N . SER A 1 103 ? 19.078 13.273 13.844 1 96 103 SER A N 1
ATOM 777 C CA . SER A 1 103 ? 18.953 14.703 14.078 1 96 103 SER A CA 1
ATOM 778 C C . SER A 1 103 ? 17.688 15.023 14.859 1 96 103 SER A C 1
ATOM 780 O O . SER A 1 103 ? 17.453 16.188 15.219 1 96 103 SER A O 1
ATOM 782 N N . THR A 1 104 ? 16.875 14.062 15.195 1 97.44 104 THR A N 1
ATOM 783 C CA . THR A 1 104 ? 15.625 14.289 15.93 1 97.44 104 THR A CA 1
ATOM 784 C C . THR A 1 104 ? 15.914 14.57 17.406 1 97.44 104 THR A C 1
ATOM 786 O O . THR A 1 104 ? 16.438 13.711 18.109 1 97.44 104 THR A O 1
ATOM 789 N N . SER A 1 105 ? 15.539 15.773 17.891 1 97.75 105 SER A N 1
ATOM 790 C CA . SER A 1 105 ? 15.758 16.156 19.281 1 97.75 105 SER A CA 1
ATOM 791 C C . SER A 1 105 ? 14.812 15.406 20.219 1 97.75 105 SER A C 1
ATOM 793 O O . SER A 1 105 ? 13.812 14.836 19.766 1 97.75 105 SER A O 1
ATOM 795 N N . ALA A 1 106 ? 15.117 15.438 21.469 1 97 106 ALA A N 1
ATOM 796 C CA . ALA A 1 106 ? 14.25 14.82 22.469 1 97 106 ALA A CA 1
ATOM 797 C C . ALA A 1 106 ? 12.867 15.461 22.469 1 97 106 ALA A C 1
ATOM 799 O O . ALA A 1 106 ? 11.852 14.773 22.625 1 97 106 ALA A O 1
ATOM 800 N N . GLU A 1 107 ? 12.844 16.672 22.328 1 97.75 107 GLU A N 1
ATOM 801 C CA . GLU A 1 107 ? 11.586 17.406 22.297 1 97.75 107 GLU A CA 1
ATOM 802 C C . GLU A 1 107 ? 10.75 17.016 21.078 1 97.75 107 GLU A C 1
ATOM 804 O O . GLU A 1 107 ? 9.539 16.797 21.188 1 97.75 107 GLU A O 1
ATOM 809 N N . GLU A 1 108 ? 11.391 16.953 19.953 1 97.62 108 GLU A N 1
ATOM 810 C CA . GLU A 1 108 ? 10.711 16.531 18.734 1 97.62 108 GLU A CA 1
ATOM 811 C C . GLU A 1 108 ? 10.164 15.109 18.875 1 97.62 108 GLU A C 1
ATOM 813 O O . GLU A 1 108 ? 9.062 14.812 18.406 1 97.62 108 GLU A O 1
ATOM 818 N N . ARG A 1 109 ? 10.969 14.289 19.484 1 97.44 109 ARG A N 1
ATOM 819 C CA . ARG A 1 109 ? 10.562 12.906 19.703 1 97.44 109 ARG A CA 1
ATOM 820 C C . ARG A 1 109 ? 9.297 12.844 20.562 1 97.44 109 ARG A C 1
ATOM 822 O O . ARG A 1 109 ? 8.352 12.133 20.234 1 97.44 109 ARG A O 1
ATOM 829 N N . ASP A 1 110 ? 9.297 13.555 21.625 1 97.94 110 ASP A N 1
ATOM 830 C CA . ASP A 1 110 ? 8.156 13.547 22.547 1 97.94 110 ASP A CA 1
ATOM 831 C C . ASP A 1 110 ? 6.918 14.141 21.891 1 97.94 110 ASP A C 1
ATOM 833 O O . ASP A 1 110 ? 5.824 13.57 21.984 1 97.94 110 ASP A O 1
ATOM 837 N N . GLN A 1 111 ? 7.078 15.188 21.25 1 98.12 111 GLN A N 1
ATOM 838 C CA . GLN A 1 111 ? 5.969 15.828 20.562 1 98.12 111 GLN A CA 1
ATOM 839 C C . GLN A 1 111 ? 5.422 14.93 19.453 1 98.12 111 GLN A C 1
ATOM 841 O O . GLN A 1 111 ? 4.203 14.797 19.297 1 98.12 111 GLN A O 1
ATOM 846 N N . GLY A 1 112 ? 6.332 14.398 18.672 1 98.56 112 GLY A N 1
ATOM 847 C CA . GLY A 1 112 ? 5.922 13.5 17.594 1 98.56 112 GLY A CA 1
ATOM 848 C C . GLY A 1 112 ? 5.152 12.289 18.109 1 98.56 112 GLY A C 1
ATOM 849 O O . GLY A 1 112 ? 4.133 11.914 17.516 1 98.56 112 GLY A O 1
ATOM 850 N N . ARG A 1 113 ? 5.641 11.742 19.125 1 98.25 113 ARG A N 1
ATOM 851 C CA . ARG A 1 113 ? 4.973 10.594 19.719 1 98.25 113 ARG A CA 1
ATOM 852 C C . ARG A 1 113 ? 3.553 10.945 20.156 1 98.25 113 ARG A C 1
ATOM 854 O O . ARG A 1 113 ? 2.619 10.18 19.906 1 98.25 113 ARG A O 1
ATOM 861 N N . GLU A 1 114 ? 3.424 12.031 20.781 1 98.62 114 GLU A N 1
ATOM 862 C CA . GLU A 1 114 ? 2.111 12.469 21.25 1 98.62 114 GLU A CA 1
ATOM 863 C C . GLU A 1 114 ? 1.175 12.758 20.078 1 98.62 114 GLU A C 1
ATOM 865 O O . GLU A 1 114 ? 0.021 12.32 20.078 1 98.62 114 GLU A O 1
ATOM 870 N N . LEU A 1 115 ? 1.63 13.469 19.109 1 98.81 115 LEU A N 1
ATOM 871 C CA . LEU A 1 115 ? 0.816 13.797 17.953 1 98.81 115 LEU A CA 1
ATOM 872 C C . LEU A 1 115 ? 0.448 12.539 17.172 1 98.81 115 LEU A C 1
ATOM 874 O O . LEU A 1 115 ? -0.671 12.422 16.672 1 98.81 115 LEU A O 1
ATOM 878 N N . ALA A 1 116 ? 1.408 11.625 17.109 1 98.81 116 ALA A N 1
ATOM 879 C CA . ALA A 1 116 ? 1.136 10.352 16.438 1 98.81 116 ALA A CA 1
ATOM 880 C C . ALA A 1 116 ? 0.028 9.586 17.141 1 98.81 116 ALA A C 1
ATOM 882 O O . ALA A 1 116 ? -0.847 9 16.5 1 98.81 116 ALA A O 1
ATOM 883 N N . ARG A 1 117 ? 0.107 9.562 18.438 1 98.62 117 ARG A N 1
ATOM 884 C CA . ARG A 1 117 ? -0.946 8.93 19.219 1 98.62 117 ARG A CA 1
ATOM 885 C C . ARG A 1 117 ? -2.297 9.586 18.953 1 98.62 117 ARG A C 1
ATOM 887 O O . ARG A 1 117 ? -3.299 8.898 18.766 1 98.62 117 ARG A O 1
ATOM 894 N N . GLN A 1 118 ? -2.346 10.836 18.938 1 98.75 118 GLN A N 1
ATOM 895 C CA . GLN A 1 118 ? -3.576 11.578 18.703 1 98.75 118 GLN A CA 1
ATOM 896 C C . GLN A 1 118 ? -4.098 11.344 17.281 1 98.75 118 GLN A C 1
ATOM 898 O O . GLN A 1 118 ? -5.309 11.281 17.062 1 98.75 118 GLN A O 1
ATOM 903 N N . ALA A 1 119 ? -3.188 11.273 16.344 1 98.88 119 ALA A N 1
ATOM 904 C CA . ALA A 1 119 ? -3.584 10.992 14.969 1 98.88 119 ALA A CA 1
ATOM 905 C C . ALA A 1 119 ? -4.297 9.641 14.867 1 98.88 119 ALA A C 1
ATOM 907 O O . ALA A 1 119 ? -5.312 9.523 14.18 1 98.88 119 ALA A O 1
ATOM 908 N N . VAL A 1 120 ? -3.74 8.633 15.523 1 98.75 120 VAL A N 1
ATOM 909 C CA . VAL A 1 120 ? -4.363 7.316 15.523 1 98.75 120 VAL A CA 1
ATOM 910 C C . VAL A 1 120 ? -5.754 7.398 16.156 1 98.75 120 VAL A C 1
ATOM 912 O O . VAL A 1 120 ? -6.723 6.879 15.602 1 98.75 120 VAL A O 1
ATOM 915 N N . GLU A 1 121 ? -5.859 8.055 17.266 1 98.19 121 GLU A N 1
ATOM 916 C CA . GLU A 1 121 ? -7.137 8.203 17.953 1 98.19 121 GLU A CA 1
ATOM 917 C C . GLU A 1 121 ? -8.164 8.914 17.078 1 98.19 121 GLU A C 1
ATOM 919 O O . GLU A 1 121 ? -9.336 8.539 17.062 1 98.19 121 GLU A O 1
ATOM 924 N N . ARG A 1 122 ? -7.75 9.82 16.375 1 97.75 122 ARG A N 1
ATOM 925 C CA . ARG A 1 122 ? -8.648 10.68 15.625 1 97.75 122 ARG A CA 1
ATOM 926 C C . ARG A 1 122 ? -9.055 10.031 14.305 1 97.75 122 ARG A C 1
ATOM 928 O O . ARG A 1 122 ? -10.203 10.133 13.883 1 97.75 122 ARG A O 1
ATOM 935 N N . 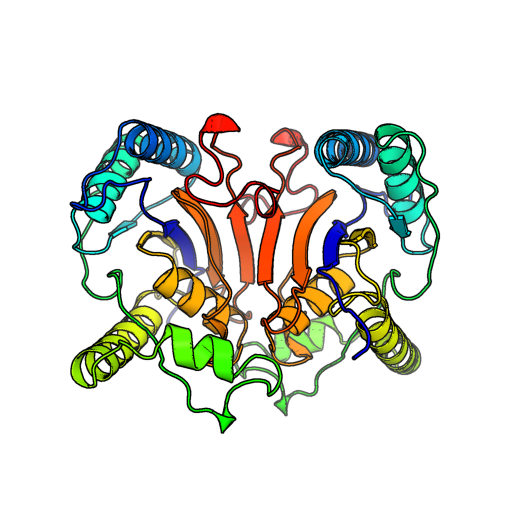PHE A 1 123 ? -8.078 9.383 13.609 1 98.12 123 PHE A N 1
ATOM 936 C CA . PHE A 1 123 ? -8.281 9.094 12.195 1 98.12 123 PHE A CA 1
ATOM 937 C C . PHE A 1 123 ? -8.508 7.602 11.977 1 98.12 123 PHE A C 1
ATOM 939 O O . PHE A 1 123 ? -8.805 7.172 10.859 1 98.12 123 PHE A O 1
ATOM 946 N N . THR A 1 124 ? -8.359 6.75 12.961 1 98 124 THR A N 1
ATOM 947 C CA . THR A 1 124 ? -8.453 5.316 12.703 1 98 124 THR A CA 1
ATOM 948 C C . THR A 1 124 ? -9.68 4.723 13.375 1 98 124 THR A C 1
ATOM 950 O O . THR A 1 124 ? -10.281 5.355 14.25 1 98 124 THR A O 1
ATOM 953 N N . GLY A 1 125 ? -10.102 3.572 12.844 1 97.12 125 GLY A N 1
ATOM 954 C CA . GLY A 1 125 ? -11.242 2.85 13.383 1 97.12 125 GLY A CA 1
ATOM 955 C C . GLY A 1 125 ? -12.562 3.256 12.758 1 97.12 125 GLY A C 1
ATOM 956 O O . GLY A 1 125 ? -12.641 4.289 12.094 1 97.12 125 GLY A O 1
ATOM 957 N N . PRO A 1 126 ? -13.578 2.367 12.945 1 97.25 126 PRO A N 1
ATOM 958 C CA . PRO A 1 126 ? -14.914 2.736 12.477 1 97.25 126 PRO A CA 1
ATOM 959 C C . PRO A 1 126 ? -15.461 3.984 13.164 1 97.25 126 PRO A C 1
ATOM 961 O O . PRO A 1 126 ? -14.93 4.406 14.195 1 97.25 126 PRO A O 1
ATOM 964 N N . VAL A 1 127 ? -16.375 4.562 12.508 1 96 127 VAL A N 1
ATOM 965 C CA . VAL A 1 127 ? -16.922 5.797 13.062 1 96 127 VAL A CA 1
ATOM 966 C C . VAL A 1 127 ? -18.219 5.5 13.812 1 96 127 VAL A C 1
ATOM 968 O O . VAL A 1 127 ? -18.922 4.539 13.484 1 96 127 VAL A O 1
ATOM 971 N N . ALA A 1 128 ? -18.422 6.43 14.805 1 92.88 128 ALA A N 1
ATOM 972 C CA . ALA A 1 128 ? -19.688 6.332 15.539 1 92.88 128 ALA A CA 1
ATOM 973 C C . ALA A 1 128 ? -20.859 6.793 14.672 1 92.88 128 ALA A C 1
ATOM 975 O O . ALA A 1 128 ? -20.703 7.676 13.828 1 92.88 128 ALA A O 1
ATOM 976 N N . GLY A 1 129 ? -21.969 6.145 14.859 1 88.75 129 GLY A N 1
ATOM 977 C CA . GLY A 1 129 ? -23.172 6.52 14.125 1 88.75 129 GLY A CA 1
ATOM 978 C C . GLY A 1 129 ? -23.562 5.5 13.07 1 88.75 129 GLY A C 1
ATOM 979 O O . GLY A 1 129 ? -22.922 4.449 12.945 1 88.75 129 GLY A O 1
ATOM 980 N N . GLY A 1 130 ? -24.578 5.797 12.281 1 85.62 130 GLY A N 1
ATOM 981 C CA . GLY A 1 130 ? -25.125 4.824 11.352 1 85.62 130 GLY A CA 1
ATOM 982 C C . GLY A 1 130 ? -24.75 5.102 9.906 1 85.62 130 GLY A C 1
ATOM 983 O O . GLY A 1 130 ? -25.125 4.34 9.008 1 85.62 130 GLY A O 1
ATOM 984 N N . ALA A 1 131 ? -23.953 6.18 9.75 1 92.25 131 ALA A N 1
ATOM 985 C CA . ALA A 1 131 ? -23.641 6.531 8.367 1 92.25 131 ALA A CA 1
ATOM 986 C C . ALA A 1 131 ? -22.156 6.422 8.094 1 92.25 131 ALA A C 1
ATOM 988 O O . ALA A 1 131 ? -21.328 6.781 8.938 1 92.25 131 ALA A O 1
ATOM 989 N N . GLU A 1 132 ? -21.844 5.926 6.922 1 94.69 132 GLU A N 1
ATOM 990 C CA . GLU A 1 132 ? -20.453 5.844 6.477 1 94.69 132 GLU A CA 1
ATOM 991 C C . GLU A 1 132 ? -19.812 7.227 6.406 1 94.69 132 GLU A C 1
ATOM 993 O O . GLU A 1 132 ? -20.484 8.219 6.16 1 94.69 132 GLU A O 1
ATOM 998 N N . ARG A 1 133 ? -18.547 7.273 6.633 1 95.62 133 ARG A N 1
ATOM 999 C CA . ARG A 1 133 ? -17.812 8.531 6.578 1 95.62 133 ARG A CA 1
ATOM 1000 C C . ARG A 1 133 ? -16.609 8.43 5.633 1 95.62 133 ARG A C 1
ATOM 1002 O O . ARG A 1 133 ? -15.906 7.418 5.629 1 95.62 133 ARG A O 1
ATOM 1009 N N . HIS A 1 134 ? -16.469 9.383 4.789 1 96.94 134 HIS A N 1
ATOM 1010 C CA . HIS A 1 134 ? -15.32 9.547 3.902 1 96.94 134 HIS A CA 1
ATOM 1011 C C . HIS A 1 134 ? -14.547 10.82 4.23 1 96.94 134 HIS A C 1
ATOM 1013 O O . HIS A 1 134 ? -15.078 11.93 4.098 1 96.94 134 HIS A O 1
ATOM 1019 N N . GLU A 1 135 ? -13.281 10.617 4.668 1 97.19 135 GLU A N 1
ATOM 1020 C CA . GLU A 1 135 ? -12.477 11.75 5.102 1 97.19 135 GLU A CA 1
ATOM 1021 C C . GLU A 1 135 ? -11.133 11.781 4.375 1 97.19 135 GLU A C 1
ATOM 1023 O O . GLU A 1 135 ? -10.508 10.742 4.18 1 97.19 135 GLU A O 1
ATOM 1028 N N . LEU A 1 136 ? -10.812 12.984 3.967 1 98.75 136 LEU A N 1
ATOM 1029 C CA . LEU A 1 136 ? -9.492 13.203 3.389 1 98.75 136 LEU A CA 1
ATOM 1030 C C . LEU A 1 136 ? -8.562 13.875 4.391 1 98.75 136 LEU A C 1
ATOM 1032 O O . LEU A 1 136 ? -8.953 14.836 5.059 1 98.75 136 LEU A O 1
ATOM 1036 N N . VAL A 1 137 ? -7.398 13.336 4.523 1 98.94 137 VAL A N 1
ATOM 1037 C CA . VAL A 1 137 ? -6.34 13.977 5.289 1 98.94 137 VAL A CA 1
ATOM 1038 C C . VAL A 1 137 ? -5.164 14.305 4.371 1 98.94 137 VAL A C 1
ATOM 1040 O O . VAL A 1 137 ? -4.5 13.398 3.859 1 98.94 137 VAL A O 1
ATOM 1043 N N . VAL A 1 138 ? -4.938 15.594 4.113 1 98.94 138 VAL A N 1
ATOM 1044 C CA . VAL A 1 138 ? -3.736 16.062 3.422 1 98.94 138 VAL A CA 1
ATOM 1045 C C . VAL A 1 138 ? -2.607 16.266 4.43 1 98.94 138 VAL A C 1
ATOM 1047 O O . VAL A 1 138 ? -2.711 17.109 5.324 1 98.94 138 VAL A O 1
ATOM 1050 N N . THR A 1 139 ? -1.573 15.508 4.27 1 98.88 139 THR A N 1
ATOM 1051 C CA . THR A 1 139 ? -0.549 15.438 5.305 1 98.88 139 THR A CA 1
ATOM 1052 C C . THR A 1 139 ? 0.826 15.188 4.691 1 98.88 139 THR A C 1
ATOM 1054 O O . THR A 1 139 ? 1.138 15.719 3.621 1 98.88 139 THR A O 1
ATOM 1057 N N . HIS A 1 140 ? 1.695 14.508 5.391 1 98.69 140 HIS A N 1
ATOM 1058 C CA . HIS A 1 140 ? 3.086 14.289 5.012 1 98.69 140 HIS A CA 1
ATOM 1059 C C . HIS A 1 140 ? 3.434 12.805 5.016 1 98.69 140 HIS A C 1
ATOM 1061 O O . HIS A 1 140 ? 2.627 11.977 5.445 1 98.69 140 HIS A O 1
ATOM 1067 N N . ALA A 1 141 ? 4.586 12.5 4.469 1 98.5 141 ALA A N 1
ATOM 1068 C CA . ALA A 1 141 ? 4.984 11.117 4.234 1 98.5 141 ALA A CA 1
ATOM 1069 C C . ALA A 1 141 ? 5.023 10.328 5.539 1 98.5 141 ALA A C 1
ATOM 1071 O O . ALA A 1 141 ? 4.523 9.195 5.602 1 98.5 141 ALA A O 1
ATOM 1072 N N . PHE A 1 142 ? 5.488 10.938 6.609 1 98.69 142 PHE A N 1
ATOM 1073 C CA . PHE A 1 142 ? 5.723 10.203 7.852 1 98.69 142 PHE A CA 1
ATOM 1074 C C . PHE A 1 142 ? 4.406 9.789 8.492 1 98.69 142 PHE A C 1
ATOM 1076 O O . PHE A 1 142 ? 4.266 8.656 8.961 1 98.69 142 PHE A O 1
ATOM 1083 N N . LEU A 1 143 ? 3.447 10.672 8.5 1 98.88 143 LEU A N 1
ATOM 1084 C CA . LEU A 1 143 ? 2.164 10.305 9.086 1 98.88 143 LEU A CA 1
ATOM 1085 C C . LEU A 1 143 ? 1.467 9.242 8.242 1 98.88 143 LEU A C 1
ATOM 1087 O O . LEU A 1 143 ? 0.84 8.328 8.781 1 98.88 143 LEU A O 1
ATOM 1091 N N . ILE A 1 144 ? 1.525 9.344 6.926 1 98.94 144 ILE A N 1
ATOM 1092 C CA . ILE A 1 144 ? 0.931 8.328 6.062 1 98.94 144 ILE A CA 1
ATOM 1093 C C . ILE A 1 144 ? 1.544 6.965 6.371 1 98.94 144 ILE A C 1
ATOM 1095 O O . ILE A 1 144 ? 0.824 5.984 6.562 1 98.94 144 ILE A O 1
ATOM 1099 N N . GLY A 1 145 ? 2.91 6.93 6.426 1 98.88 145 GLY A N 1
ATOM 1100 C CA . GLY A 1 145 ? 3.566 5.691 6.812 1 98.88 145 GLY A CA 1
ATOM 1101 C C . GLY A 1 145 ? 3.111 5.168 8.164 1 98.88 145 GLY A C 1
ATOM 1102 O O . GLY A 1 145 ? 2.918 3.963 8.336 1 98.88 145 GLY A O 1
ATOM 1103 N N . TRP A 1 146 ? 2.891 6.086 9.133 1 98.88 146 TRP A N 1
ATOM 1104 C CA . TRP A 1 146 ? 2.48 5.734 10.484 1 98.88 146 TRP A CA 1
ATOM 1105 C C . TRP A 1 146 ? 1.104 5.074 10.484 1 98.88 146 TRP A C 1
ATOM 1107 O O . TRP A 1 146 ? 0.907 4.035 11.117 1 98.88 146 TRP A O 1
ATOM 1117 N N . LEU A 1 147 ? 0.196 5.629 9.758 1 98.94 147 LEU A N 1
A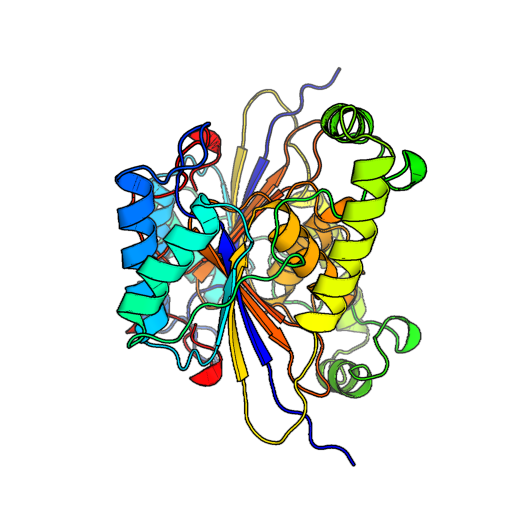TOM 1118 C CA . LEU A 1 147 ? -1.171 5.121 9.75 1 98.94 147 LEU A CA 1
ATOM 1119 C C . LEU A 1 147 ? -1.269 3.836 8.938 1 98.94 147 LEU A C 1
ATOM 1121 O O . LEU A 1 147 ? -2.053 2.943 9.266 1 98.94 147 LEU A O 1
ATOM 1125 N N . VAL A 1 148 ? -0.477 3.721 7.863 1 98.88 148 VAL A N 1
ATOM 1126 C CA . VAL A 1 148 ? -0.454 2.484 7.09 1 98.88 148 VAL A CA 1
ATOM 1127 C C . VAL A 1 148 ? 0.094 1.347 7.949 1 98.88 148 VAL A C 1
ATOM 1129 O O . VAL A 1 148 ? -0.49 0.261 7.996 1 98.88 148 VAL A O 1
ATOM 1132 N N . ARG A 1 149 ? 1.268 1.631 8.625 1 98.5 149 ARG A N 1
ATOM 1133 C CA . ARG A 1 149 ? 1.813 0.588 9.484 1 98.5 149 ARG A CA 1
ATOM 1134 C C . ARG A 1 149 ? 0.817 0.198 10.57 1 98.5 149 ARG A C 1
ATOM 1136 O O . ARG A 1 149 ? 0.725 -0.974 10.945 1 98.5 149 ARG A O 1
ATOM 1143 N N . GLN A 1 150 ? 0.084 1.166 11.125 1 98.5 150 GLN A N 1
ATOM 1144 C CA . GLN A 1 150 ? -0.939 0.88 12.125 1 98.5 150 GLN A CA 1
ATOM 1145 C C . GLN A 1 1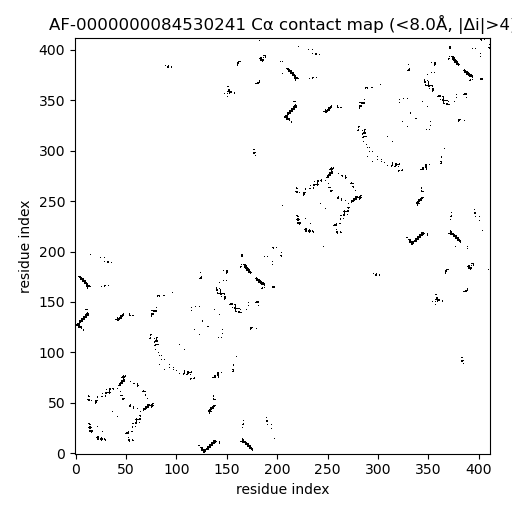50 ? -2.031 -0.021 11.555 1 98.5 150 GLN A C 1
ATOM 1147 O O . GLN A 1 150 ? -2.443 -0.988 12.195 1 98.5 150 GLN A O 1
ATOM 1152 N N . ALA A 1 151 ? -2.492 0.283 10.375 1 98.38 151 ALA A N 1
ATOM 1153 C CA . ALA A 1 151 ? -3.533 -0.497 9.711 1 98.38 151 ALA A CA 1
ATOM 1154 C C . ALA A 1 151 ? -3.082 -1.937 9.492 1 98.38 151 ALA A C 1
ATOM 1156 O O . ALA A 1 151 ? -3.904 -2.855 9.469 1 98.38 151 ALA A O 1
ATOM 1157 N N . MET A 1 152 ? -1.789 -2.141 9.383 1 98.31 152 MET A N 1
ATOM 1158 C CA . MET A 1 152 ? -1.225 -3.451 9.07 1 98.31 152 MET A CA 1
ATOM 1159 C C . MET A 1 152 ? -0.766 -4.16 10.336 1 98.31 152 MET A C 1
ATOM 1161 O O . MET A 1 152 ? -0.169 -5.238 10.273 1 98.31 152 MET A O 1
ATOM 1165 N N . ASP A 1 153 ? -0.939 -3.562 11.469 1 97.88 153 ASP A N 1
ATOM 1166 C CA . ASP A 1 153 ? -0.468 -4.09 12.75 1 97.88 153 ASP A CA 1
ATOM 1167 C C . ASP A 1 153 ? 1.042 -4.32 12.727 1 97.88 153 ASP A C 1
ATOM 1169 O O . ASP A 1 153 ? 1.544 -5.254 13.352 1 97.88 153 ASP A O 1
ATOM 1173 N N . ALA A 1 154 ? 1.74 -3.547 11.914 1 98.25 154 ALA A N 1
ATOM 1174 C CA . ALA A 1 154 ? 3.193 -3.658 11.805 1 98.25 154 ALA A CA 1
ATOM 1175 C C . ALA A 1 154 ? 3.885 -3.006 12.992 1 98.25 154 ALA A C 1
ATOM 1177 O O . ALA A 1 154 ? 3.277 -2.203 13.711 1 98.25 154 ALA A O 1
ATOM 1178 N N . PRO A 1 155 ? 5.121 -3.344 13.25 1 98.25 155 PRO A N 1
ATOM 1179 C CA . PRO A 1 155 ? 5.832 -2.732 14.383 1 98.25 155 PRO A CA 1
ATOM 1180 C C . PRO A 1 155 ? 5.938 -1.215 14.258 1 98.25 155 PRO A C 1
ATOM 1182 O O . PRO A 1 155 ? 5.887 -0.676 13.148 1 98.25 155 PRO A O 1
ATOM 1185 N N . ALA A 1 156 ? 6.125 -0.554 15.359 1 98.19 156 ALA A N 1
ATOM 1186 C CA . ALA A 1 156 ? 6.102 0.904 15.438 1 98.19 156 ALA A CA 1
ATOM 1187 C C . ALA A 1 156 ? 7.148 1.521 14.516 1 98.19 156 ALA A C 1
ATOM 1189 O O . ALA A 1 156 ? 6.93 2.596 13.953 1 98.19 156 ALA A O 1
ATOM 1190 N N . TRP A 1 157 ? 8.242 0.809 14.305 1 98.25 157 TRP A N 1
ATOM 1191 C CA . TRP A 1 157 ? 9.344 1.392 13.539 1 98.25 157 TRP A CA 1
ATOM 1192 C C . TRP A 1 157 ? 9.047 1.364 12.047 1 98.25 157 TRP A C 1
ATOM 1194 O O . TRP A 1 157 ? 9.727 2.035 11.258 1 98.25 157 TRP A O 1
ATOM 1204 N N . ARG A 1 158 ? 8.031 0.747 11.664 1 98.38 158 ARG A N 1
ATOM 1205 C CA . ARG A 1 158 ? 7.918 0.341 10.266 1 98.38 158 ARG A CA 1
ATOM 1206 C C . ARG A 1 158 ? 7.246 1.428 9.43 1 98.38 158 ARG A C 1
ATOM 1208 O O . ARG A 1 158 ? 6.957 1.224 8.25 1 98.38 158 ARG A O 1
ATOM 1215 N N . TRP A 1 159 ? 6.953 2.576 10.062 1 98.25 159 TRP A N 1
ATOM 1216 C CA . TRP A 1 159 ? 6.648 3.744 9.242 1 98.25 159 TRP A CA 1
ATOM 1217 C C . TRP A 1 159 ? 7.84 4.121 8.367 1 98.25 159 TRP A C 1
ATOM 1219 O O . TRP A 1 159 ? 7.672 4.711 7.301 1 98.25 159 TRP A O 1
ATOM 1229 N N . LEU A 1 160 ? 9 3.678 8.875 1 97.25 160 LEU A N 1
ATOM 1230 C CA . LEU A 1 160 ? 10.234 3.861 8.117 1 97.25 160 LEU A CA 1
ATOM 1231 C C . LEU A 1 160 ? 10.25 2.969 6.879 1 97.25 160 LEU A C 1
ATOM 1233 O O . LEU A 1 160 ? 9.945 1.777 6.965 1 97.25 160 LEU A O 1
ATOM 1237 N N . GLY A 1 161 ? 10.547 3.568 5.711 1 94 161 GLY A N 1
ATOM 1238 C CA . GLY A 1 161 ? 10.609 2.848 4.449 1 94 161 GLY A CA 1
ATOM 1239 C C . GLY A 1 161 ? 9.383 3.045 3.584 1 94 161 GLY A C 1
ATOM 1240 O O . GLY A 1 161 ? 9.336 2.574 2.445 1 94 161 GLY A O 1
ATOM 1241 N N . LEU A 1 162 ? 8.32 3.684 4.105 1 97.62 162 LEU A N 1
ATOM 1242 C CA . LEU A 1 162 ? 7.156 4.082 3.326 1 97.62 162 LEU A CA 1
ATOM 1243 C C . LEU A 1 162 ? 7.262 5.543 2.896 1 97.62 162 LEU A C 1
ATOM 1245 O O . LEU A 1 162 ? 7.184 6.445 3.73 1 97.62 162 LEU A O 1
ATOM 1249 N N . ASN A 1 163 ? 7.488 5.758 1.612 1 96.88 163 ASN A N 1
ATOM 1250 C CA . ASN A 1 163 ? 7.734 7.094 1.086 1 96.88 163 ASN A CA 1
ATOM 1251 C C . ASN A 1 163 ? 6.801 7.422 -0.074 1 96.88 163 ASN A C 1
ATOM 1253 O O . ASN A 1 163 ? 7.203 7.363 -1.237 1 96.88 163 ASN A O 1
ATOM 1257 N N . PRO A 1 164 ? 5.562 7.797 0.247 1 98.5 164 PRO A N 1
ATOM 1258 C CA . PRO A 1 164 ? 4.633 8.117 -0.837 1 98.5 164 PRO A CA 1
ATOM 1259 C C . PRO A 1 164 ? 4.988 9.422 -1.554 1 98.5 164 PRO A C 1
ATOM 1261 O O . PRO A 1 164 ? 5.555 10.328 -0.942 1 98.5 164 PRO A O 1
ATOM 1264 N N . GLY A 1 165 ? 4.66 9.508 -2.824 1 98.69 165 GLY A N 1
ATOM 1265 C CA . GLY A 1 165 ? 4.906 10.695 -3.625 1 98.69 165 GLY A CA 1
ATOM 1266 C C . GLY A 1 165 ? 3.953 11.836 -3.307 1 98.69 165 GLY A C 1
ATOM 1267 O O . GLY A 1 165 ? 3.02 11.664 -2.52 1 98.69 165 GLY A O 1
ATOM 1268 N N . ASN A 1 166 ? 4.23 12.977 -3.928 1 98.88 166 ASN A N 1
ATOM 1269 C CA . ASN A 1 166 ? 3.365 14.141 -3.76 1 98.88 166 ASN A CA 1
ATOM 1270 C C . ASN A 1 166 ? 1.976 13.891 -4.34 1 98.88 166 ASN A C 1
ATOM 1272 O O . ASN A 1 166 ? 1.843 13.508 -5.504 1 98.88 166 ASN A O 1
ATOM 1276 N N . THR A 1 167 ? 0.969 14.07 -3.502 1 98.88 167 THR A N 1
ATOM 1277 C CA . THR A 1 167 ? -0.462 13.945 -3.758 1 98.88 167 THR A CA 1
ATOM 1278 C C . THR A 1 167 ? -0.837 12.5 -4.059 1 98.88 167 THR A C 1
ATOM 1280 O O . THR A 1 167 ? -1.949 12.219 -4.512 1 98.88 167 THR A O 1
ATOM 1283 N N . ALA A 1 168 ? 0.122 11.562 -3.859 1 98.81 168 ALA A N 1
ATOM 1284 C CA . ALA A 1 168 ? -0.235 10.148 -4.016 1 98.81 168 ALA A CA 1
ATOM 1285 C C . ALA A 1 168 ? -1.334 9.758 -3.031 1 98.81 168 ALA A C 1
ATOM 1287 O O . ALA A 1 168 ? -1.308 10.156 -1.866 1 98.81 168 ALA A O 1
ATOM 1288 N N . LEU A 1 169 ? -2.24 9.008 -3.518 1 98.81 169 LEU A N 1
ATOM 1289 C CA . LEU A 1 169 ? -3.418 8.664 -2.727 1 98.81 169 LEU A CA 1
ATOM 1290 C C . LEU A 1 169 ? -3.246 7.312 -2.045 1 98.81 169 LEU A C 1
ATOM 1292 O O . LEU A 1 169 ? -2.854 6.336 -2.686 1 98.81 169 LEU A O 1
ATOM 1296 N N . THR A 1 170 ? -3.414 7.246 -0.767 1 98.94 170 THR A N 1
ATOM 1297 C CA . THR A 1 170 ? -3.545 6.051 0.06 1 98.94 170 THR A CA 1
ATOM 1298 C C . THR A 1 170 ? -4.926 5.988 0.706 1 98.94 170 THR A C 1
ATOM 1300 O O . THR A 1 170 ? -5.418 6.988 1.23 1 98.94 170 THR A O 1
ATOM 1303 N N . VAL A 1 171 ? -5.578 4.84 0.608 1 98.81 171 VAL A N 1
ATOM 1304 C CA . VAL A 1 171 ? -6.93 4.715 1.146 1 98.81 171 VAL A CA 1
ATOM 1305 C C . VAL A 1 171 ? -6.988 3.553 2.137 1 98.81 171 VAL A C 1
ATOM 1307 O O . VAL A 1 171 ? -6.641 2.42 1.795 1 98.81 171 VAL A O 1
ATOM 1310 N N . LEU A 1 172 ? -7.402 3.852 3.32 1 98.75 172 LEU A N 1
ATOM 1311 C CA . LEU A 1 172 ? -7.637 2.871 4.375 1 98.75 172 LEU A CA 1
ATOM 1312 C C . LEU A 1 172 ? -9.133 2.729 4.66 1 98.75 172 LEU A C 1
ATOM 1314 O O . LEU A 1 172 ? -9.859 3.723 4.672 1 98.75 172 LEU A O 1
ATOM 1318 N N . ARG A 1 173 ? -9.57 1.548 4.852 1 98.44 173 ARG A N 1
ATOM 1319 C CA . ARG A 1 173 ? -10.969 1.256 5.172 1 98.44 173 ARG A CA 1
ATOM 1320 C C . ARG A 1 173 ? -11.086 0.608 6.547 1 98.44 173 ARG A C 1
ATOM 1322 O O . ARG A 1 173 ? -10.398 -0.368 6.844 1 98.44 173 ARG A O 1
ATOM 1329 N N . TYR A 1 174 ? -11.906 1.164 7.359 1 97.88 174 TYR A N 1
ATOM 1330 C CA . TYR A 1 174 ? -12.234 0.642 8.68 1 97.88 174 TYR A CA 1
ATOM 1331 C C . TYR A 1 174 ? -13.703 0.255 8.766 1 97.88 174 TYR A C 1
ATOM 1333 O O . TYR A 1 174 ? -14.555 1.099 9.047 1 97.88 174 TYR A O 1
ATOM 1341 N N . ALA A 1 175 ? -13.992 -0.958 8.539 1 96.81 175 ALA A N 1
ATOM 1342 C CA . ALA A 1 175 ? -15.352 -1.479 8.648 1 96.81 175 ALA A CA 1
ATOM 1343 C C . ALA A 1 175 ? -15.578 -2.145 10.008 1 96.81 175 ALA A C 1
ATOM 1345 O O . ALA A 1 175 ? -14.695 -2.842 10.516 1 96.81 175 ALA A O 1
ATOM 1346 N N . PRO A 1 176 ? -16.797 -1.96 10.633 1 96.38 176 PRO A N 1
ATOM 1347 C CA . PRO A 1 176 ? -17.078 -2.617 11.906 1 96.38 176 PRO A CA 1
ATOM 1348 C C . PRO A 1 176 ? -16.906 -4.133 11.844 1 96.38 176 PRO A C 1
ATOM 1350 O O . PRO A 1 176 ? -17.375 -4.77 10.898 1 96.38 176 PRO A O 1
ATOM 1353 N N . GLY A 1 177 ? -16.141 -4.641 12.828 1 95.19 177 GLY A N 1
ATOM 1354 C CA . GLY A 1 177 ? -16 -6.086 12.953 1 95.19 177 GLY A CA 1
ATOM 1355 C C . GLY A 1 177 ? -15 -6.68 11.984 1 95.19 177 GLY A C 1
ATOM 1356 O O . GLY A 1 177 ? -14.938 -7.898 11.82 1 95.19 177 GLY A O 1
ATOM 1357 N N . ARG A 1 178 ? -14.281 -5.883 11.281 1 96.38 178 ARG A N 1
ATOM 1358 C CA . ARG A 1 178 ? -13.266 -6.309 10.328 1 96.38 178 ARG A CA 1
ATOM 1359 C C . ARG A 1 178 ? -11.914 -5.664 10.641 1 96.38 178 ARG A C 1
ATOM 1361 O O . ARG A 1 178 ? -11.859 -4.602 11.266 1 96.38 178 ARG A O 1
ATOM 1368 N N . PRO A 1 179 ? -10.883 -6.32 10.258 1 96.88 179 PRO A N 1
ATOM 1369 C CA . PRO A 1 179 ? -9.609 -5.598 10.344 1 96.88 179 PRO A CA 1
ATOM 1370 C C . PRO A 1 179 ? -9.516 -4.438 9.359 1 96.88 179 PRO A C 1
ATOM 1372 O O . PRO A 1 179 ? -10.219 -4.43 8.344 1 96.88 179 PRO A O 1
ATOM 1375 N N . PRO A 1 180 ? -8.664 -3.447 9.703 1 97.75 180 PRO A N 1
ATOM 1376 C CA . PRO A 1 180 ? -8.445 -2.393 8.711 1 97.75 180 PRO A CA 1
ATOM 1377 C C . PRO A 1 180 ? -7.953 -2.936 7.371 1 97.75 180 PRO A C 1
ATOM 1379 O O . PRO A 1 180 ? -7.203 -3.914 7.336 1 97.75 180 PRO A O 1
ATOM 1382 N N . SER A 1 181 ? -8.375 -2.312 6.293 1 97.75 181 SER A N 1
ATOM 1383 C CA . SER A 1 181 ? -7.926 -2.68 4.957 1 97.75 181 SER A CA 1
ATOM 1384 C C . SER A 1 181 ? -7.148 -1.541 4.301 1 97.75 181 SER A C 1
ATOM 1386 O O . SER A 1 181 ? -7.543 -0.377 4.406 1 97.75 181 SER A O 1
ATOM 1388 N N . VAL A 1 182 ? -5.996 -1.851 3.77 1 98.69 182 VAL A N 1
ATOM 1389 C CA . VAL A 1 182 ? -5.328 -0.94 2.846 1 98.69 182 VAL A CA 1
ATOM 1390 C C . VAL A 1 182 ? -5.848 -1.17 1.429 1 98.69 182 VAL A C 1
ATOM 1392 O O . VAL A 1 182 ? -5.504 -2.168 0.79 1 98.69 182 VAL A O 1
ATOM 1395 N N . LEU A 1 183 ? -6.641 -0.272 0.953 1 98.5 183 LEU A N 1
ATOM 1396 C CA . LEU A 1 183 ? -7.227 -0.444 -0.372 1 98.5 183 LEU A CA 1
ATOM 1397 C C . LEU A 1 183 ? -6.234 -0.056 -1.461 1 98.5 183 LEU A C 1
ATOM 1399 O O . LEU A 1 183 ? -6.145 -0.723 -2.494 1 98.5 183 LEU A O 1
ATOM 1403 N N . LEU A 1 184 ? -5.535 1.013 -1.174 1 98.38 184 LEU A N 1
ATOM 1404 C CA . LEU A 1 184 ? -4.48 1.537 -2.035 1 98.38 184 LEU A CA 1
ATOM 1405 C C . LEU A 1 184 ? -3.352 2.139 -1.205 1 98.38 184 LEU A C 1
ATOM 1407 O O . LEU A 1 184 ? -3.596 2.723 -0.148 1 98.38 184 LEU A O 1
ATOM 1411 N N . TYR A 1 185 ? -2.189 1.977 -1.746 1 98.88 185 TYR A N 1
ATOM 1412 C CA . TYR A 1 185 ? -1.063 2.74 -1.219 1 98.88 185 TYR A CA 1
ATOM 1413 C C . TYR A 1 185 ? -0.285 3.412 -2.344 1 98.88 185 TYR A C 1
ATOM 1415 O O . TYR A 1 185 ? 0.114 2.754 -3.309 1 98.88 185 TYR A O 1
ATOM 1423 N N . ASN A 1 186 ? -0.109 4.754 -2.289 1 98.88 186 ASN A N 1
ATOM 1424 C CA . ASN A 1 186 ? 0.763 5.539 -3.156 1 98.88 186 ASN A CA 1
ATOM 1425 C C . ASN A 1 186 ? 0.284 5.512 -4.605 1 98.88 186 ASN A C 1
ATOM 1427 O O . ASN A 1 186 ? 1.089 5.359 -5.527 1 98.88 186 ASN A O 1
ATOM 1431 N N . ASP A 1 187 ? -1.038 5.66 -4.758 1 98.5 187 ASP A N 1
ATOM 1432 C CA . ASP A 1 187 ? -1.654 5.645 -6.082 1 98.5 187 ASP A CA 1
ATOM 1433 C C . ASP A 1 187 ? -1.571 7.02 -6.738 1 98.5 187 ASP A C 1
ATOM 1435 O O . ASP A 1 187 ? -1.987 8.023 -6.152 1 98.5 187 ASP A O 1
ATOM 1439 N N . LEU A 1 188 ? -1.046 7.039 -7.953 1 98.06 188 LEU A N 1
ATOM 1440 C CA . LEU A 1 188 ? -0.826 8.297 -8.656 1 98.06 188 LEU A CA 1
ATOM 1441 C C . LEU A 1 188 ? -1.638 8.352 -9.945 1 98.06 188 LEU A C 1
ATOM 1443 O O . LEU A 1 188 ? -1.318 9.125 -10.852 1 98.06 188 LEU A O 1
ATOM 1447 N N . ARG A 1 189 ? -2.707 7.578 -9.984 1 96.44 189 ARG A N 1
ATOM 1448 C CA . ARG A 1 189 ? -3.455 7.363 -11.219 1 96.44 189 ARG A CA 1
ATOM 1449 C C . ARG A 1 189 ? -4.047 8.672 -11.734 1 96.44 189 ARG A C 1
ATOM 1451 O O . ARG A 1 189 ? -4.324 8.805 -12.922 1 96.44 189 ARG A O 1
ATOM 1458 N N . HIS A 1 190 ? -4.27 9.672 -10.898 1 97.69 190 HIS A N 1
ATOM 1459 C CA . HIS A 1 190 ? -4.891 10.93 -11.297 1 97.69 190 HIS A CA 1
ATOM 1460 C C . HIS A 1 190 ? -3.879 11.859 -11.953 1 97.69 190 HIS A C 1
ATOM 1462 O O . HIS A 1 190 ? -4.25 12.906 -12.492 1 97.69 190 HIS A O 1
ATOM 1468 N N . LEU A 1 191 ? -2.646 11.469 -11.953 1 98.25 191 LEU A N 1
ATOM 1469 C CA . LEU A 1 191 ? -1.602 12.352 -12.461 1 98.25 191 LEU A CA 1
ATOM 1470 C C . LEU A 1 191 ? -1.078 11.859 -13.805 1 98.25 191 LEU A C 1
ATOM 1472 O O . LEU A 1 191 ? -0.914 10.648 -14.008 1 98.25 191 LEU A O 1
ATOM 1476 N N . PRO A 1 192 ? -0.773 12.797 -14.711 1 97.25 192 PRO A N 1
ATOM 1477 C CA . PRO A 1 192 ? 0.063 12.414 -15.852 1 97.25 192 PRO A CA 1
ATOM 1478 C C . PRO A 1 192 ? 1.496 12.078 -15.445 1 97.25 192 PRO A C 1
ATOM 1480 O O . PRO A 1 192 ? 1.946 12.477 -14.367 1 97.25 192 PRO A O 1
ATOM 1483 N N . GLU A 1 193 ? 2.182 11.359 -16.266 1 94.75 193 GLU A N 1
ATOM 1484 C CA . GLU A 1 193 ? 3.484 10.781 -15.953 1 94.75 193 GLU A CA 1
ATOM 1485 C C . GLU A 1 193 ? 4.461 11.852 -15.469 1 94.75 193 GLU A C 1
ATOM 1487 O O . GLU A 1 193 ? 5.215 11.625 -14.523 1 94.75 193 GLU A O 1
ATOM 1492 N N . GLU A 1 194 ? 4.434 13.016 -16.062 1 96.06 194 GLU A N 1
ATOM 1493 C CA . GLU A 1 194 ? 5.422 14.055 -15.789 1 96.06 194 GLU A CA 1
ATOM 1494 C C . GLU A 1 194 ? 5.219 14.648 -14.391 1 96.06 194 GLU A C 1
ATOM 1496 O O . GLU A 1 194 ? 6.105 15.32 -13.867 1 96.06 194 GLU A O 1
ATOM 1501 N N . LEU A 1 195 ? 4.027 14.367 -13.758 1 98.31 195 LEU A N 1
ATOM 1502 C CA . LEU A 1 195 ? 3.734 14.914 -12.438 1 98.31 195 LEU A CA 1
ATOM 1503 C C . LEU A 1 195 ? 3.887 13.844 -11.359 1 98.31 195 LEU A C 1
ATOM 1505 O O . LEU A 1 195 ? 3.688 14.117 -10.18 1 98.31 195 LEU A O 1
ATOM 1509 N N . CYS A 1 196 ? 4.234 12.641 -11.797 1 98.06 196 CYS A N 1
ATOM 1510 C CA . CYS A 1 196 ? 4.383 11.539 -10.852 1 98.06 196 CYS A CA 1
ATOM 1511 C C . CYS A 1 196 ? 5.801 11.492 -10.289 1 98.06 196 CYS A C 1
ATOM 1513 O O . CYS A 1 196 ? 6.762 11.812 -10.992 1 98.06 196 CYS A O 1
ATOM 1515 N N . TRP A 1 197 ? 5.887 11.094 -9.023 1 97.81 197 TRP A N 1
ATOM 1516 C CA . TRP A 1 197 ? 7.16 10.75 -8.391 1 97.81 197 TRP A CA 1
ATOM 1517 C C . TRP A 1 197 ? 8.125 11.93 -8.453 1 97.81 197 TRP A C 1
ATOM 1519 O O . TRP A 1 197 ? 9.312 11.758 -8.719 1 97.81 197 TRP A O 1
ATOM 1529 N N . THR A 1 198 ? 7.562 13.156 -8.344 1 97.81 198 THR A N 1
ATOM 1530 C CA . THR A 1 198 ? 8.422 14.336 -8.328 1 97.81 198 THR A CA 1
ATOM 1531 C C . THR A 1 198 ? 9.406 14.281 -7.168 1 97.81 198 THR A C 1
ATOM 1533 O O . THR A 1 198 ? 9.039 13.898 -6.055 1 97.81 198 THR A O 1
ATOM 1536 N N . GLY A 1 199 ? 10.68 14.555 -7.449 1 96.06 199 GLY A N 1
ATOM 1537 C CA . GLY A 1 199 ? 11.703 14.586 -6.426 1 96.06 199 GLY A CA 1
ATOM 1538 C C . GLY A 1 199 ? 12.336 13.234 -6.164 1 96.06 199 GLY A C 1
ATOM 1539 O O . GLY A 1 199 ? 13.297 13.125 -5.398 1 96.06 199 GLY A O 1
ATOM 1540 N N . PHE A 1 200 ? 11.859 12.164 -6.77 1 97.06 200 PHE A N 1
ATOM 1541 C CA . PHE A 1 200 ? 12.406 10.828 -6.578 1 97.06 200 PHE A CA 1
ATOM 1542 C C . PHE A 1 200 ? 13.398 10.484 -7.684 1 97.06 200 PHE A C 1
ATOM 1544 O O . PHE A 1 200 ? 13.258 10.945 -8.82 1 97.06 200 PHE A O 1
ATOM 1551 N N . PRO A 1 201 ? 14.375 9.688 -7.348 1 95.06 201 PRO A N 1
ATOM 1552 C CA . PRO A 1 201 ? 15.281 9.219 -8.406 1 95.06 201 PRO A CA 1
ATOM 1553 C C . PRO A 1 201 ? 14.578 8.312 -9.414 1 95.06 201 PRO A C 1
ATOM 1555 O O . PRO A 1 201 ? 13.602 7.645 -9.078 1 95.06 201 PRO A O 1
ATOM 1558 N N . PRO A 1 202 ? 15.047 8.297 -10.633 1 92.12 202 PRO A N 1
ATOM 1559 C CA . PRO A 1 202 ? 14.406 7.543 -11.711 1 92.12 202 PRO A CA 1
ATOM 1560 C C . PRO A 1 202 ? 14.18 6.074 -11.352 1 92.12 202 PRO A C 1
ATOM 1562 O O . PRO A 1 202 ? 13.156 5.496 -11.734 1 92.12 202 PRO A O 1
ATOM 1565 N N . ALA A 1 203 ? 15.039 5.484 -10.555 1 88.81 203 ALA A N 1
ATOM 1566 C CA . ALA A 1 203 ? 14.977 4.066 -10.219 1 88.81 203 ALA A CA 1
ATOM 1567 C C . ALA A 1 203 ? 13.719 3.748 -9.422 1 88.81 203 ALA A C 1
ATOM 1569 O O . ALA A 1 203 ? 13.227 2.615 -9.445 1 88.81 203 ALA A O 1
ATOM 1570 N N . LEU A 1 204 ? 13.125 4.777 -8.773 1 94.25 204 LEU A N 1
ATOM 1571 C CA . LEU A 1 204 ? 11.984 4.555 -7.887 1 94.25 204 LEU A CA 1
ATOM 1572 C C . LEU A 1 204 ? 10.672 4.828 -8.609 1 94.25 204 LEU A C 1
ATOM 1574 O O . LEU A 1 204 ? 9.594 4.523 -8.094 1 94.25 204 LEU A O 1
ATOM 1578 N N . LYS A 1 205 ? 10.805 5.344 -9.82 1 94.31 205 LYS A N 1
ATOM 1579 C CA . LYS A 1 205 ? 9.602 5.719 -10.562 1 94.31 205 LYS A CA 1
ATOM 1580 C C . LYS A 1 205 ? 8.977 4.504 -11.242 1 94.31 205 LYS A C 1
ATOM 1582 O O . LYS A 1 205 ? 9.312 4.176 -12.383 1 94.31 205 LYS A O 1
ATOM 1587 N N . VAL A 1 206 ? 8.109 3.893 -10.555 1 92.81 206 VAL A N 1
ATOM 1588 C CA . VAL A 1 206 ? 7.516 2.66 -11.062 1 92.81 206 VAL A CA 1
ATOM 1589 C C . VAL A 1 206 ? 6.098 2.93 -11.555 1 92.81 206 VAL A C 1
ATOM 1591 O O . VAL A 1 206 ? 5.453 3.887 -11.117 1 92.81 206 VAL A O 1
ATOM 1594 N N . MET B 1 1 ? 33.219 -10.344 0.036 1 43.28 1 MET B N 1
ATOM 1595 C CA . MET B 1 1 ? 31.938 -9.906 0.608 1 43.28 1 MET B CA 1
ATOM 1596 C C . MET B 1 1 ? 30.828 -10.008 -0.42 1 43.28 1 MET B C 1
ATOM 1598 O O . MET B 1 1 ? 30.922 -9.438 -1.511 1 43.28 1 MET B O 1
ATOM 1602 N N . SER B 1 2 ? 30.109 -11.125 -0.56 1 58.5 2 SER B N 1
ATOM 1603 C CA . SER B 1 2 ? 29.281 -11.469 -1.706 1 58.5 2 SER B CA 1
ATOM 1604 C C . SER B 1 2 ? 28.406 -10.289 -2.125 1 58.5 2 SER B C 1
ATOM 1606 O O . SER B 1 2 ? 27.719 -9.695 -1.291 1 58.5 2 SER B O 1
ATOM 1608 N N . ASP B 1 3 ? 28.609 -9.656 -3.244 1 85.81 3 ASP B N 1
ATOM 1609 C CA . ASP B 1 3 ? 28.016 -8.422 -3.752 1 85.81 3 ASP B CA 1
ATOM 1610 C C . ASP B 1 3 ? 26.5 -8.57 -3.9 1 85.81 3 ASP B C 1
ATOM 1612 O O . ASP B 1 3 ? 26.016 -9.633 -4.301 1 85.81 3 ASP B O 1
ATOM 1616 N N . THR B 1 4 ? 25.688 -7.945 -3.139 1 93.69 4 THR B N 1
ATOM 1617 C CA . THR B 1 4 ? 24.234 -7.941 -3.27 1 93.69 4 THR B CA 1
ATOM 1618 C C . THR B 1 4 ? 23.75 -6.672 -3.975 1 93.69 4 THR B C 1
ATOM 1620 O O . THR B 1 4 ? 24.438 -5.648 -3.949 1 93.69 4 THR B O 1
ATOM 1623 N N . ALA B 1 5 ? 22.734 -6.887 -4.73 1 96.75 5 ALA B N 1
ATOM 1624 C CA . ALA B 1 5 ? 22.125 -5.785 -5.477 1 96.75 5 ALA B CA 1
ATOM 1625 C C . ALA B 1 5 ? 20.625 -5.676 -5.184 1 96.75 5 ALA B C 1
ATOM 1627 O O . ALA B 1 5 ? 20.047 -6.562 -4.551 1 96.75 5 ALA B O 1
ATOM 1628 N N . THR B 1 6 ? 20.078 -4.609 -5.625 1 97.44 6 THR B N 1
ATOM 1629 C CA . THR B 1 6 ? 18.672 -4.328 -5.355 1 97.44 6 THR B CA 1
ATOM 1630 C C . THR B 1 6 ? 17.766 -5.25 -6.172 1 97.44 6 THR B C 1
ATOM 1632 O O . THR B 1 6 ? 18.031 -5.508 -7.348 1 97.44 6 THR B O 1
ATOM 1635 N N . ARG B 1 7 ? 16.75 -5.758 -5.539 1 97.81 7 ARG B N 1
ATOM 1636 C CA . ARG B 1 7 ? 15.648 -6.457 -6.207 1 97.81 7 ARG B CA 1
ATOM 1637 C C . ARG B 1 7 ? 14.391 -5.598 -6.238 1 97.81 7 ARG B C 1
ATOM 1639 O O . ARG B 1 7 ? 13.992 -5.035 -5.215 1 97.81 7 ARG B O 1
ATOM 1646 N N . TYR B 1 8 ? 13.836 -5.438 -7.398 1 98.25 8 TYR B N 1
ATOM 1647 C CA . TYR B 1 8 ? 12.469 -4.953 -7.562 1 98.25 8 TYR B CA 1
ATOM 1648 C C . TYR B 1 8 ? 11.516 -6.098 -7.879 1 98.25 8 TYR B C 1
ATOM 1650 O O . TYR B 1 8 ? 11.664 -6.777 -8.898 1 98.25 8 TYR B O 1
ATOM 1658 N N . LEU B 1 9 ? 10.609 -6.285 -7.016 1 98.69 9 LEU B N 1
ATOM 1659 C CA . LEU B 1 9 ? 9.617 -7.34 -7.191 1 98.69 9 LEU B CA 1
ATOM 1660 C C . LEU B 1 9 ? 8.258 -6.754 -7.551 1 98.69 9 LEU B C 1
ATOM 1662 O O . LEU B 1 9 ? 7.645 -6.043 -6.75 1 98.69 9 LEU B O 1
ATOM 1666 N N . TYR B 1 10 ? 7.84 -7.027 -8.758 1 98.81 10 TYR B N 1
ATOM 1667 C CA . TYR B 1 10 ? 6.512 -6.66 -9.234 1 98.81 10 TYR B CA 1
ATOM 1668 C C . TYR B 1 10 ? 5.523 -7.805 -9.023 1 98.81 10 TYR B C 1
ATOM 1670 O O . TYR B 1 10 ? 5.781 -8.938 -9.438 1 98.81 10 TYR B O 1
ATOM 1678 N N . LEU B 1 11 ? 4.457 -7.488 -8.328 1 98.94 11 LEU B N 1
ATOM 1679 C CA . LEU B 1 11 ? 3.412 -8.469 -8.055 1 98.94 11 LEU B CA 1
ATOM 1680 C C . LEU B 1 11 ? 2.102 -8.07 -8.719 1 98.94 11 LEU B C 1
ATOM 1682 O O . LEU B 1 11 ? 1.674 -6.918 -8.609 1 98.94 11 LEU B O 1
ATOM 1686 N N . ALA B 1 12 ? 1.496 -9.039 -9.398 1 98.94 12 ALA B N 1
ATOM 1687 C CA . ALA B 1 12 ? 0.185 -8.789 -9.992 1 98.94 12 ALA B CA 1
ATOM 1688 C C . ALA B 1 12 ? -0.742 -9.984 -9.805 1 98.94 12 ALA B C 1
ATOM 1690 O O . ALA B 1 12 ? -0.34 -11.133 -10.023 1 98.94 12 ALA B O 1
ATOM 1691 N N . ARG B 1 13 ? -1.95 -9.695 -9.398 1 98.94 13 ARG B N 1
ATOM 1692 C CA . ARG B 1 13 ? -2.98 -10.727 -9.453 1 98.94 13 ARG B CA 1
ATOM 1693 C C . ARG B 1 13 ? -3.352 -11.055 -10.891 1 98.94 13 ARG B C 1
ATOM 1695 O O . ARG B 1 13 ? -3.307 -10.188 -11.766 1 98.94 13 ARG B O 1
ATOM 1702 N N . HIS B 1 14 ? -3.689 -12.234 -11.125 1 98.94 14 HIS B N 1
ATOM 1703 C CA . HIS B 1 14 ? -4.137 -12.625 -12.461 1 98.94 14 HIS B CA 1
ATOM 1704 C C . HIS B 1 14 ? -5.316 -11.766 -12.914 1 98.94 14 HIS B C 1
ATOM 1706 O O . HIS B 1 14 ? -5.953 -11.094 -12.102 1 98.94 14 HIS B O 1
ATOM 1712 N N . GLY B 1 15 ? -5.559 -11.797 -14.281 1 98.88 15 GLY B N 1
ATOM 1713 C CA . GLY B 1 15 ? -6.703 -11.086 -14.828 1 98.88 15 GLY B CA 1
ATOM 1714 C C . GLY B 1 15 ? -8.031 -11.703 -14.422 1 98.88 15 GLY B C 1
ATOM 1715 O O . GLY B 1 15 ? -8.078 -12.812 -13.898 1 98.88 15 GLY B O 1
ATOM 1716 N N . GLU B 1 16 ? -9.078 -10.93 -14.656 1 98.81 16 GLU B N 1
ATOM 1717 C CA . GLU B 1 16 ? -10.422 -11.438 -14.375 1 98.81 16 GLU B CA 1
ATOM 1718 C C . GLU B 1 16 ? -10.656 -12.781 -15.055 1 98.81 16 GLU B C 1
ATOM 1720 O O . GLU B 1 16 ? -10.312 -12.961 -16.234 1 98.81 16 GLU B O 1
ATOM 1725 N N . ALA B 1 17 ? -11.156 -13.719 -14.352 1 98.62 17 ALA B N 1
ATOM 1726 C CA . ALA B 1 17 ? -11.328 -15.078 -14.867 1 98.62 17 ALA B CA 1
ATOM 1727 C C . ALA B 1 17 ? -12.703 -15.625 -14.508 1 98.62 17 ALA B C 1
ATOM 1729 O O . ALA B 1 17 ? -13.32 -15.18 -13.539 1 98.62 17 ALA B O 1
ATOM 1730 N N . THR B 1 18 ? -13.18 -16.609 -15.266 1 97.19 18 THR B N 1
ATOM 1731 C CA . THR B 1 18 ? -14.406 -17.344 -14.961 1 97.19 18 THR B CA 1
ATOM 1732 C C . THR B 1 18 ? -14.172 -18.344 -13.82 1 97.19 18 THR B C 1
ATOM 1734 O O . THR B 1 18 ? -13.031 -18.625 -13.461 1 97.19 18 THR B O 1
ATOM 1737 N N . PRO B 1 19 ? -15.234 -18.828 -13.289 1 93 19 PRO B N 1
ATOM 1738 C CA . PRO B 1 19 ? -15.094 -19.844 -12.242 1 93 19 PRO B CA 1
ATOM 1739 C C . PRO B 1 19 ? -14.312 -21.062 -12.703 1 93 19 PRO B C 1
ATOM 1741 O O . PRO B 1 19 ? -13.695 -21.766 -11.891 1 93 19 PRO B O 1
ATOM 1744 N N . ASP B 1 20 ? -14.273 -21.297 -14.023 1 91.88 20 ASP B N 1
ATOM 1745 C CA . ASP B 1 20 ? -13.57 -22.453 -14.586 1 91.88 20 ASP B CA 1
ATOM 1746 C C . ASP B 1 20 ? -12.078 -22.156 -14.758 1 91.88 20 ASP B C 1
ATOM 1748 O O . ASP B 1 20 ? -11.305 -23.047 -15.125 1 91.88 20 ASP B O 1
ATOM 1752 N N . GLY B 1 21 ? -11.734 -20.906 -14.508 1 93.75 21 GLY B N 1
ATOM 1753 C CA . GLY B 1 21 ? -10.32 -20.578 -14.43 1 93.75 21 GLY B CA 1
ATOM 1754 C C . GLY B 1 21 ? -9.773 -19.953 -15.703 1 93.75 21 GLY B C 1
ATOM 1755 O O . GLY B 1 21 ? -8.57 -19.719 -15.828 1 93.75 21 GLY B O 1
ATOM 1756 N N . GLU B 1 22 ? -10.656 -19.656 -16.594 1 95.69 22 GLU B N 1
ATOM 1757 C CA . GLU B 1 22 ? -10.234 -19.016 -17.828 1 95.69 22 GLU B CA 1
ATOM 1758 C C . GLU B 1 22 ? -10.398 -17.5 -17.75 1 95.69 22 GLU B C 1
ATOM 1760 O O . GLU B 1 22 ? -11.383 -17 -17.203 1 95.69 22 GLU B O 1
ATOM 1765 N N . LEU B 1 23 ? -9.445 -16.859 -18.391 1 98.56 23 LEU B N 1
ATOM 1766 C CA . LEU B 1 23 ? -9.602 -15.414 -18.422 1 98.56 23 LEU B CA 1
ATOM 1767 C C . LEU B 1 23 ? -10.82 -15.008 -19.234 1 98.56 23 LEU B C 1
ATOM 1769 O O . LEU B 1 23 ? -11.094 -15.602 -20.281 1 98.56 23 LEU B O 1
ATOM 1773 N N . THR B 1 24 ? -11.523 -14.039 -18.766 1 98.69 24 THR B N 1
ATOM 1774 C CA . THR B 1 24 ? -12.555 -13.398 -19.578 1 98.69 24 THR B CA 1
ATOM 1775 C C . THR B 1 24 ? -11.93 -12.445 -20.594 1 98.69 24 THR B C 1
ATOM 1777 O O . THR B 1 24 ? -10.719 -12.227 -20.578 1 98.69 24 THR B O 1
ATOM 1780 N N . ASP B 1 25 ? -12.734 -11.914 -21.453 1 98.5 25 ASP B N 1
ATOM 1781 C CA . ASP B 1 25 ? -12.242 -10.875 -22.344 1 98.5 25 ASP B CA 1
ATOM 1782 C C . ASP B 1 25 ? -11.695 -9.688 -21.562 1 98.5 25 ASP B C 1
ATOM 1784 O O . ASP B 1 25 ? -10.68 -9.102 -21.938 1 98.5 25 ASP B O 1
ATOM 1788 N N . ILE B 1 26 ? -12.367 -9.359 -20.547 1 98.69 26 ILE B N 1
ATOM 1789 C CA . ILE B 1 26 ? -11.93 -8.289 -19.656 1 98.69 26 ILE B CA 1
ATOM 1790 C C . ILE B 1 26 ? -10.555 -8.625 -19.094 1 98.69 26 ILE B C 1
ATOM 1792 O O . ILE B 1 26 ? -9.641 -7.789 -19.109 1 98.69 26 ILE B O 1
ATOM 1796 N N . GLY B 1 27 ? -10.422 -9.844 -18.578 1 98.88 27 GLY B N 1
ATOM 1797 C CA . GLY B 1 27 ? -9.156 -10.281 -18.016 1 98.88 27 GLY B CA 1
ATOM 1798 C C . GLY B 1 27 ? -8.008 -10.234 -19 1 98.88 27 GLY B C 1
ATOM 1799 O O . GLY B 1 27 ? -6.891 -9.859 -18.641 1 98.88 27 GLY B O 1
ATOM 1800 N N . ARG B 1 28 ? -8.281 -10.609 -20.203 1 98.88 28 ARG B N 1
ATOM 1801 C CA . ARG B 1 28 ? -7.254 -10.578 -21.234 1 98.88 28 ARG B CA 1
ATOM 1802 C C . ARG B 1 28 ? -6.836 -9.141 -21.547 1 98.88 28 ARG B C 1
ATOM 1804 O O . ARG B 1 28 ? -5.645 -8.859 -21.688 1 98.88 28 ARG B O 1
ATOM 1811 N N . ARG B 1 29 ? -7.816 -8.273 -21.625 1 98.88 29 ARG B N 1
ATOM 1812 C CA . ARG B 1 29 ? -7.5 -6.867 -21.844 1 98.88 29 ARG B CA 1
ATOM 1813 C C . ARG B 1 29 ? -6.684 -6.297 -20.703 1 98.88 29 ARG B C 1
ATOM 1815 O O . ARG B 1 29 ? -5.727 -5.547 -20.922 1 98.88 29 ARG B O 1
ATOM 1822 N N . GLN B 1 30 ? -7.008 -6.633 -19.516 1 98.94 30 GLN B N 1
ATOM 1823 C CA . GLN B 1 30 ? -6.262 -6.211 -18.344 1 98.94 30 GLN B CA 1
ATOM 1824 C C . GLN B 1 30 ? -4.801 -6.645 -18.422 1 98.94 30 GLN B C 1
ATOM 1826 O O . GLN B 1 30 ? -3.895 -5.852 -18.172 1 98.94 30 GLN B O 1
ATOM 1831 N N . ALA B 1 31 ? -4.633 -7.898 -18.781 1 98.94 31 ALA B N 1
ATOM 1832 C CA . ALA B 1 31 ? -3.291 -8.469 -18.859 1 98.94 31 ALA B CA 1
ATOM 1833 C C . ALA B 1 31 ? -2.438 -7.75 -19.891 1 98.94 31 ALA B C 1
ATOM 1835 O O . ALA B 1 31 ? -1.278 -7.418 -19.625 1 98.94 31 ALA B O 1
ATOM 1836 N N . VAL B 1 32 ? -3.006 -7.488 -21.016 1 98.81 32 VAL B N 1
ATOM 1837 C CA . VAL B 1 32 ? -2.285 -6.809 -22.094 1 98.81 32 VAL B CA 1
ATOM 1838 C C . VAL B 1 32 ? -1.881 -5.41 -21.641 1 98.81 32 VAL B C 1
ATOM 1840 O O . VAL B 1 32 ? -0.739 -4.988 -21.844 1 98.81 32 VAL B O 1
ATOM 1843 N N . LEU B 1 33 ? -2.801 -4.719 -21.016 1 98.81 33 LEU B N 1
ATOM 1844 C CA . LEU B 1 33 ? -2.535 -3.357 -20.562 1 98.81 33 LEU B CA 1
ATOM 1845 C C . LEU B 1 33 ? -1.478 -3.346 -19.453 1 98.81 33 LEU B C 1
ATOM 1847 O O . LEU B 1 33 ? -0.641 -2.441 -19.406 1 98.81 33 LEU B O 1
ATOM 1851 N N . LEU B 1 34 ? -1.479 -4.367 -18.609 1 98.75 34 LEU B N 1
ATOM 1852 C CA . LEU B 1 34 ? -0.423 -4.5 -17.609 1 98.75 34 LEU B CA 1
ATOM 1853 C C . LEU B 1 34 ? 0.935 -4.688 -18.281 1 98.75 34 LEU B C 1
ATOM 1855 O O . LEU B 1 34 ? 1.921 -4.066 -17.875 1 98.75 34 LEU B O 1
ATOM 1859 N N . GLY B 1 35 ? 0.918 -5.539 -19.266 1 98.56 35 GLY B N 1
ATOM 1860 C CA . GLY B 1 35 ? 2.15 -5.758 -20.016 1 98.56 35 GLY B CA 1
ATOM 1861 C C . GLY B 1 35 ? 2.697 -4.496 -20.641 1 98.56 35 GLY B C 1
ATOM 1862 O O . GLY B 1 35 ? 3.904 -4.242 -20.594 1 98.56 35 GLY B O 1
ATOM 1863 N N . ARG B 1 36 ? 1.857 -3.709 -21.219 1 98.19 36 ARG B N 1
ATOM 1864 C CA . ARG B 1 36 ? 2.273 -2.459 -21.844 1 98.19 36 ARG B CA 1
ATOM 1865 C C . ARG B 1 36 ? 2.867 -1.501 -20.812 1 98.19 36 ARG B C 1
ATOM 1867 O O . ARG B 1 36 ? 3.867 -0.834 -21.094 1 98.19 36 ARG B O 1
ATOM 1874 N N . ARG B 1 37 ? 2.26 -1.466 -19.672 1 97.44 37 ARG B N 1
ATOM 1875 C CA . ARG B 1 37 ? 2.801 -0.634 -18.609 1 97.44 37 ARG B CA 1
ATOM 1876 C C . ARG B 1 37 ? 4.199 -1.097 -18.203 1 97.44 37 ARG B C 1
ATOM 1878 O O . ARG B 1 37 ? 5.105 -0.278 -18.047 1 97.44 37 ARG B O 1
ATOM 1885 N N . LEU B 1 38 ? 4.359 -2.357 -18.109 1 97.69 38 LEU B N 1
ATOM 1886 C CA . LEU B 1 38 ? 5.598 -2.924 -17.578 1 97.69 38 LEU B CA 1
ATOM 1887 C C . LEU B 1 38 ? 6.68 -2.941 -18.656 1 97.69 38 LEU B C 1
ATOM 1889 O O . LEU B 1 38 ? 7.863 -3.115 -18.344 1 97.69 38 LEU B O 1
ATOM 1893 N N . ALA B 1 39 ? 6.293 -2.762 -19.906 1 96.12 39 ALA B N 1
ATOM 1894 C CA . ALA B 1 39 ? 7.258 -2.723 -21 1 96.12 39 ALA B CA 1
ATOM 1895 C C . ALA B 1 39 ? 8.227 -1.559 -20.828 1 96.12 39 ALA B C 1
ATOM 1897 O O . ALA B 1 39 ? 9.312 -1.56 -21.406 1 96.12 39 ALA B O 1
ATOM 1898 N N . GLU B 1 40 ? 7.871 -0.604 -20.016 1 91.44 40 GLU B N 1
ATOM 1899 C CA . GLU B 1 40 ? 8.695 0.569 -19.75 1 91.44 40 GLU B CA 1
ATOM 1900 C C . GLU B 1 40 ? 9.711 0.296 -18.641 1 91.44 40 GLU B C 1
ATOM 1902 O O . GLU B 1 40 ? 10.539 1.153 -18.328 1 91.44 40 GLU B O 1
ATOM 1907 N N . ARG B 1 41 ? 9.688 -0.86 -18.078 1 94.38 41 ARG B N 1
ATOM 1908 C CA . ARG B 1 41 ? 10.57 -1.268 -17 1 94.38 41 ARG B CA 1
ATOM 1909 C C . ARG B 1 41 ? 11.531 -2.361 -17.453 1 94.38 41 ARG B C 1
ATOM 1911 O O . ARG B 1 41 ? 11.234 -3.107 -18.391 1 94.38 41 ARG B O 1
ATOM 1918 N N . PRO B 1 42 ? 12.664 -2.453 -16.812 1 93.88 42 PRO B N 1
ATOM 1919 C CA . PRO B 1 42 ? 13.633 -3.482 -17.188 1 93.88 42 PRO B CA 1
ATOM 1920 C C . PRO B 1 42 ? 13.336 -4.84 -16.562 1 93.88 42 PRO B C 1
ATOM 1922 O O . PRO B 1 42 ? 14.195 -5.414 -15.891 1 93.88 42 PRO B O 1
ATOM 1925 N N . ILE B 1 43 ? 12.148 -5.367 -16.828 1 95.94 43 ILE B N 1
ATOM 1926 C CA . ILE B 1 43 ? 11.742 -6.668 -16.297 1 95.94 43 ILE B CA 1
ATOM 1927 C C . ILE B 1 43 ? 12.562 -7.77 -16.969 1 95.94 43 ILE B C 1
ATOM 1929 O O . ILE B 1 43 ? 12.594 -7.871 -18.203 1 95.94 43 ILE B O 1
ATOM 1933 N N . THR B 1 44 ? 13.219 -8.594 -16.125 1 88.38 44 THR B N 1
ATOM 1934 C CA . THR B 1 44 ? 14.133 -9.586 -16.688 1 88.38 44 THR B CA 1
ATOM 1935 C C . THR B 1 44 ? 13.586 -11 -16.469 1 88.38 44 THR B C 1
ATOM 1937 O O . THR B 1 44 ? 14.078 -11.961 -17.062 1 88.38 44 THR B O 1
ATOM 1940 N N . ALA B 1 45 ? 12.617 -11.117 -15.641 1 94.69 45 ALA B N 1
ATOM 1941 C CA . ALA B 1 45 ? 12.047 -12.43 -15.344 1 94.69 45 ALA B CA 1
ATOM 1942 C C . ALA B 1 45 ? 10.555 -12.32 -15.039 1 94.69 45 ALA B C 1
ATOM 1944 O O . ALA B 1 45 ? 10.117 -11.367 -14.391 1 94.69 45 ALA B O 1
ATOM 1945 N N . VAL B 1 46 ? 9.836 -13.297 -15.555 1 98.12 46 VAL B N 1
ATOM 1946 C CA . VAL B 1 46 ? 8.406 -13.406 -15.281 1 98.12 46 VAL B CA 1
ATOM 1947 C C . VAL B 1 46 ? 8.094 -14.781 -14.695 1 98.12 46 VAL B C 1
ATOM 1949 O O . VAL B 1 46 ? 8.445 -15.805 -15.281 1 98.12 46 VAL B O 1
ATOM 1952 N N . HIS B 1 47 ? 7.543 -14.766 -13.531 1 98.75 47 HIS B N 1
ATOM 1953 C CA . HIS B 1 47 ? 7.062 -15.977 -12.867 1 98.75 47 HIS B CA 1
ATOM 1954 C C . HIS B 1 47 ? 5.543 -15.953 -12.727 1 98.75 47 HIS B C 1
ATOM 1956 O O . HIS B 1 47 ? 4.93 -14.891 -12.703 1 98.75 47 HIS B O 1
ATOM 1962 N N . HIS B 1 48 ? 4.93 -17.125 -12.695 1 98.88 48 HIS B N 1
ATOM 1963 C CA . HIS B 1 48 ? 3.49 -17.172 -12.469 1 98.88 48 HIS B CA 1
ATOM 1964 C C . HIS B 1 48 ? 3.078 -18.469 -11.773 1 98.88 48 HIS B C 1
ATOM 1966 O O . HIS B 1 48 ? 3.826 -19.438 -11.781 1 98.88 48 HIS B O 1
ATOM 1972 N N . GLY B 1 49 ? 1.959 -18.422 -11.125 1 98.69 49 GLY B N 1
ATOM 1973 C CA . GLY B 1 49 ? 1.388 -19.641 -10.578 1 98.69 49 GLY B CA 1
ATOM 1974 C C . GLY B 1 49 ? 0.96 -20.625 -11.641 1 98.69 49 GLY B C 1
ATOM 1975 O O . GLY B 1 49 ? 0.845 -20.281 -12.812 1 98.69 49 GLY B O 1
ATOM 1976 N N . PRO B 1 50 ? 0.646 -21.828 -11.242 1 98.19 50 PRO B N 1
ATOM 1977 C CA . PRO B 1 50 ? 0.412 -22.891 -12.219 1 98.19 50 PRO B CA 1
ATOM 1978 C C . PRO B 1 50 ? -1.007 -22.875 -12.781 1 98.19 50 PRO B C 1
ATOM 1980 O O . PRO B 1 50 ? -1.277 -23.516 -13.805 1 98.19 50 PRO B O 1
ATOM 1983 N N . LEU B 1 51 ? -1.953 -22.234 -12.172 1 98.31 51 LEU B N 1
ATOM 1984 C CA . LEU B 1 51 ? -3.336 -22.25 -12.633 1 98.31 51 LEU B CA 1
ATOM 1985 C C . LEU B 1 51 ? -3.475 -21.547 -13.977 1 98.31 51 LEU B C 1
ATOM 1987 O O . LEU B 1 51 ? -2.764 -20.578 -14.242 1 98.31 51 LEU B O 1
ATOM 1991 N N . PRO B 1 52 ? -4.395 -21.922 -14.82 1 98.12 52 PRO B N 1
ATOM 1992 C CA . PRO B 1 52 ? -4.523 -21.391 -16.188 1 98.12 52 PRO B CA 1
ATOM 1993 C C . PRO B 1 52 ? -4.715 -19.875 -16.203 1 98.12 52 PRO B C 1
ATOM 1995 O O . PRO B 1 52 ? -4.156 -19.203 -17.078 1 98.12 52 PRO B O 1
ATOM 1998 N N . ARG B 1 53 ? -5.48 -19.312 -15.305 1 98.69 53 ARG B N 1
ATOM 1999 C CA . ARG B 1 53 ? -5.727 -17.875 -15.305 1 98.69 53 ARG B CA 1
ATOM 2000 C C . ARG B 1 53 ? -4.434 -17.094 -15.078 1 98.69 53 ARG B C 1
ATOM 2002 O O . ARG B 1 53 ? -4.215 -16.062 -15.703 1 98.69 53 ARG B O 1
ATOM 2009 N N . ALA B 1 54 ? -3.564 -17.609 -14.219 1 98.81 54 ALA B N 1
ATOM 2010 C CA . ALA B 1 54 ? -2.277 -16.953 -13.984 1 98.81 54 ALA B CA 1
ATOM 2011 C C . ALA B 1 54 ? -1.33 -17.172 -15.164 1 98.81 54 ALA B C 1
ATOM 2013 O O . ALA B 1 54 ? -0.638 -16.25 -15.594 1 98.81 54 ALA B O 1
ATOM 2014 N N . ALA B 1 55 ? -1.353 -18.359 -15.688 1 98.44 55 ALA B N 1
ATOM 2015 C CA . ALA B 1 55 ? -0.494 -18.703 -16.812 1 98.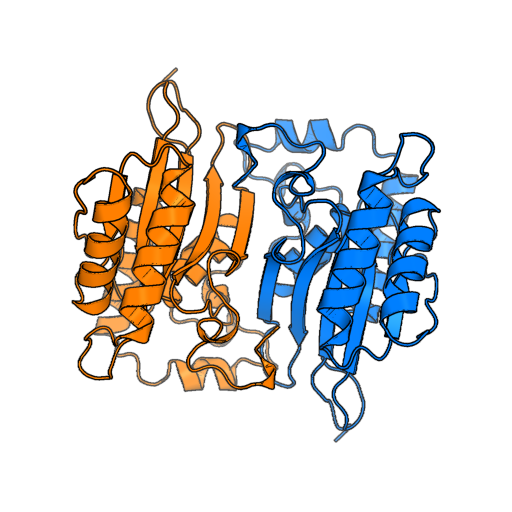44 55 ALA B CA 1
ATOM 2016 C C . ALA B 1 55 ? -0.839 -17.844 -18.047 1 98.44 55 ALA B C 1
ATOM 2018 O O . ALA B 1 55 ? 0.05 -17.297 -18.688 1 98.44 55 ALA B O 1
ATOM 2019 N N . GLU B 1 56 ? -2.1 -17.781 -18.344 1 98.56 56 GLU B N 1
ATOM 2020 C CA . GLU B 1 56 ? -2.525 -17 -19.484 1 98.56 56 GLU B CA 1
ATOM 2021 C C . GLU B 1 56 ? -2.217 -15.516 -19.297 1 98.56 56 GLU B C 1
ATOM 2023 O O . GLU B 1 56 ? -1.771 -14.844 -20.219 1 98.56 56 GLU B O 1
ATOM 2028 N N . THR B 1 57 ? -2.439 -15.008 -18.094 1 98.88 57 THR B N 1
ATOM 2029 C CA . THR B 1 57 ? -2.096 -13.625 -17.797 1 98.88 57 THR B CA 1
ATOM 2030 C C . THR B 1 57 ? -0.61 -13.375 -18.031 1 98.88 57 THR B C 1
ATOM 2032 O O . THR B 1 57 ? -0.241 -12.406 -18.703 1 98.88 57 THR B O 1
ATOM 2035 N N . ALA B 1 58 ? 0.188 -14.281 -17.5 1 98.75 58 ALA B N 1
ATOM 2036 C CA . ALA B 1 58 ? 1.635 -14.125 -17.625 1 98.75 58 ALA B CA 1
ATOM 2037 C C . ALA B 1 58 ? 2.061 -14.156 -19.094 1 98.75 58 ALA B C 1
ATOM 2039 O O . ALA B 1 58 ? 2.934 -13.383 -19.5 1 98.75 58 ALA B O 1
ATOM 2040 N N . ARG B 1 59 ? 1.502 -15.016 -19.812 1 97.88 59 ARG B N 1
ATOM 2041 C CA . ARG B 1 59 ? 1.824 -15.117 -21.234 1 97.88 59 ARG B CA 1
ATOM 2042 C C . ARG B 1 59 ? 1.509 -13.812 -21.969 1 97.88 59 ARG B C 1
ATOM 2044 O O . ARG B 1 59 ? 2.338 -13.305 -22.719 1 97.88 59 ARG B O 1
ATOM 2051 N N . LEU B 1 60 ? 0.302 -13.273 -21.781 1 98.31 60 LEU B N 1
ATOM 2052 C CA . LEU B 1 60 ? -0.126 -12.039 -22.438 1 98.31 60 LEU B CA 1
ATOM 2053 C C . LEU B 1 60 ? 0.767 -10.875 -22.031 1 98.31 60 LEU B C 1
ATOM 2055 O O . LEU B 1 60 ? 1.119 -10.039 -22.875 1 98.31 60 LEU B O 1
ATOM 2059 N N . VAL B 1 61 ? 1.148 -10.828 -20.766 1 98.69 61 VAL B N 1
ATOM 2060 C CA . VAL B 1 61 ? 2.053 -9.789 -20.281 1 98.69 61 VAL B CA 1
ATOM 2061 C C . VAL B 1 61 ? 3.418 -9.938 -20.953 1 98.69 61 VAL B C 1
ATOM 2063 O O . VAL B 1 61 ? 3.975 -8.969 -21.469 1 98.69 61 VAL B O 1
ATOM 2066 N N . ALA B 1 62 ? 3.92 -11.133 -20.953 1 97.75 62 ALA B N 1
ATOM 2067 C CA . ALA B 1 62 ? 5.246 -11.414 -21.484 1 97.75 62 ALA B CA 1
ATOM 2068 C C . ALA B 1 62 ? 5.328 -11.023 -22.969 1 97.75 62 ALA B C 1
ATOM 2070 O O . ALA B 1 62 ? 6.375 -10.57 -23.438 1 97.75 62 ALA B O 1
ATOM 2071 N N . GLU B 1 63 ? 4.277 -11.25 -23.656 1 97 63 GLU B N 1
ATOM 2072 C CA . GLU B 1 63 ? 4.219 -10.883 -25.062 1 97 63 GLU B CA 1
ATOM 2073 C C . GLU B 1 63 ? 4.5 -9.398 -25.266 1 97 63 GLU B C 1
ATOM 2075 O O . GLU B 1 63 ? 5.09 -8.992 -26.266 1 97 63 GLU B O 1
ATOM 2080 N N . GLN B 1 64 ? 4.066 -8.562 -24.297 1 97.5 64 GLN B N 1
ATOM 2081 C CA . GLN B 1 64 ? 4.273 -7.125 -24.391 1 97.5 64 GLN B CA 1
ATOM 2082 C C . GLN B 1 64 ? 5.691 -6.746 -23.969 1 97.5 64 GLN B C 1
ATOM 2084 O O . GLN B 1 64 ? 6.125 -5.613 -24.172 1 97.5 64 GLN B O 1
ATOM 2089 N N . LEU B 1 65 ? 6.422 -7.66 -23.297 1 96.25 65 LEU B N 1
ATOM 2090 C CA . LEU B 1 65 ? 7.754 -7.402 -22.75 1 96.25 65 LEU B CA 1
ATOM 2091 C C . LEU B 1 65 ? 8.828 -7.914 -23.703 1 96.25 65 LEU B C 1
ATOM 2093 O O . LEU B 1 65 ? 9.977 -8.125 -23.297 1 96.25 65 LEU B O 1
ATOM 2097 N N . GLY B 1 66 ? 8.547 -8.125 -24.922 1 90.69 66 GLY B N 1
ATOM 2098 C CA . GLY B 1 66 ? 9.516 -8.617 -25.891 1 90.69 66 GLY B CA 1
ATOM 2099 C C . GLY B 1 66 ? 9.68 -10.117 -25.875 1 90.69 66 GLY B C 1
ATOM 2100 O O . GLY B 1 66 ? 10.734 -10.641 -26.25 1 90.69 66 GLY B O 1
ATOM 2101 N N . GLY B 1 67 ? 8.727 -10.812 -25.234 1 83.44 67 GLY B N 1
ATOM 2102 C CA . GLY B 1 67 ? 8.711 -12.266 -25.266 1 83.44 67 GLY B CA 1
ATOM 2103 C C . GLY B 1 67 ? 9.562 -12.898 -24.172 1 83.44 67 GLY B C 1
ATOM 2104 O O . GLY B 1 67 ? 10.148 -13.961 -24.375 1 83.44 67 GLY B O 1
ATOM 2105 N N . VAL B 1 68 ? 9.766 -12.102 -23.109 1 88.88 68 VAL B N 1
ATOM 2106 C CA . VAL B 1 68 ? 10.414 -12.719 -21.953 1 88.88 68 VAL B CA 1
ATOM 2107 C C . VAL B 1 68 ? 9.672 -14 -21.562 1 88.88 68 VAL B C 1
ATOM 2109 O O . VAL B 1 68 ? 8.445 -14.047 -21.609 1 88.88 68 VAL B O 1
ATOM 2112 N N . ARG B 1 69 ? 10.352 -15.062 -21.328 1 90 69 ARG B N 1
ATOM 2113 C CA . ARG B 1 69 ? 9.719 -16.344 -21 1 90 69 ARG B CA 1
ATOM 2114 C C . ARG B 1 69 ? 9.156 -16.312 -19.578 1 90 69 ARG B C 1
ATOM 2116 O O . ARG B 1 69 ? 9.844 -15.93 -18.641 1 90 69 ARG B O 1
ATOM 2123 N N . ALA B 1 70 ? 7.945 -16.672 -19.547 1 95.69 70 ALA B N 1
ATOM 2124 C CA . ALA B 1 70 ? 7.285 -16.828 -18.25 1 95.69 70 ALA B CA 1
ATOM 2125 C C . ALA B 1 70 ? 7.453 -18.25 -17.703 1 95.69 70 ALA B C 1
ATOM 2127 O O . ALA B 1 70 ? 7.359 -19.219 -18.453 1 95.69 70 ALA B O 1
ATOM 2128 N N . ALA B 1 71 ? 7.82 -18.359 -16.484 1 97.56 71 ALA B N 1
ATOM 2129 C CA . ALA B 1 71 ? 8.039 -19.656 -15.875 1 97.56 71 ALA B CA 1
ATOM 2130 C C . ALA B 1 71 ? 7.031 -19.922 -14.758 1 97.56 71 ALA B C 1
ATOM 2132 O O . ALA B 1 71 ? 6.816 -19.047 -13.898 1 97.56 71 ALA B O 1
ATOM 2133 N N . ALA B 1 72 ? 6.484 -21.094 -14.789 1 98.44 72 ALA B N 1
ATOM 2134 C CA . ALA B 1 72 ? 5.559 -21.484 -13.727 1 98.44 72 ALA B CA 1
ATOM 2135 C C . ALA B 1 72 ? 6.312 -21.938 -12.484 1 98.44 72 ALA B C 1
ATOM 2137 O O . ALA B 1 72 ? 7.367 -22.578 -12.586 1 98.44 72 ALA B O 1
ATOM 2138 N N . CYS B 1 73 ? 5.809 -21.594 -11.344 1 98.12 73 CYS B N 1
ATOM 2139 C CA . CYS B 1 73 ? 6.305 -22.172 -10.102 1 98.12 73 CYS B CA 1
ATOM 2140 C C . CYS B 1 73 ? 5.18 -22.312 -9.078 1 98.12 73 CYS B C 1
ATOM 2142 O O . CYS B 1 73 ? 4.27 -21.484 -9.039 1 98.12 73 CYS B O 1
ATOM 2144 N N . ALA B 1 74 ? 5.27 -23.297 -8.219 1 98.5 74 ALA B N 1
ATOM 2145 C CA . ALA B 1 74 ? 4.223 -23.625 -7.254 1 98.5 74 ALA B CA 1
ATOM 2146 C C . ALA B 1 74 ? 4.125 -22.547 -6.172 1 98.5 74 ALA B C 1
ATOM 2148 O O . ALA B 1 74 ? 3.039 -22.266 -5.66 1 98.5 74 ALA B O 1
ATOM 2149 N N . GLU B 1 75 ? 5.211 -21.906 -5.848 1 98.38 75 GLU B N 1
ATOM 2150 C CA . GLU B 1 75 ? 5.25 -20.922 -4.77 1 98.38 75 GLU B CA 1
ATOM 2151 C C . GLU B 1 75 ? 4.469 -19.672 -5.145 1 98.38 75 GLU B C 1
ATOM 2153 O O . GLU B 1 75 ? 4.109 -18.875 -4.277 1 98.38 75 GLU B O 1
ATOM 2158 N N . ALA B 1 76 ? 4.238 -19.484 -6.457 1 98.81 76 ALA B N 1
ATOM 2159 C CA . ALA B 1 76 ? 3.434 -18.359 -6.93 1 98.81 76 ALA B CA 1
ATOM 2160 C C . ALA B 1 76 ? 1.974 -18.75 -7.105 1 98.81 76 ALA B C 1
ATOM 2162 O O . ALA B 1 76 ? 1.198 -18.047 -7.742 1 98.81 76 ALA B O 1
ATOM 2163 N N . GLY B 1 77 ? 1.591 -19.875 -6.551 1 98.56 77 GLY B N 1
ATOM 2164 C CA . GLY B 1 77 ? 0.264 -20.438 -6.754 1 98.56 77 GLY B CA 1
ATOM 2165 C C . GLY B 1 77 ? -0.778 -19.859 -5.82 1 98.56 77 GLY B C 1
ATOM 2166 O O . GLY B 1 77 ? -0.519 -18.859 -5.133 1 98.56 77 GLY B O 1
ATOM 2167 N N . ASP B 1 78 ? -1.993 -20.406 -5.883 1 98 78 ASP B N 1
ATOM 2168 C CA . ASP B 1 78 ? -3.148 -20.016 -5.078 1 98 78 ASP B CA 1
ATOM 2169 C C . ASP B 1 78 ? -3.287 -20.906 -3.85 1 98 78 ASP B C 1
ATOM 2171 O O . ASP B 1 78 ? -3.734 -22.062 -3.955 1 98 78 ASP B O 1
ATOM 2175 N N . TYR B 1 79 ? -2.902 -20.406 -2.701 1 98.56 79 TYR B N 1
ATOM 2176 C CA . TYR B 1 79 ? -2.92 -21.188 -1.463 1 98.56 79 TYR B CA 1
ATOM 2177 C C . TYR B 1 79 ? -3.068 -20.266 -0.253 1 98.56 79 TYR B C 1
ATOM 2179 O O . TYR B 1 79 ? -2.873 -19.062 -0.356 1 98.56 79 TYR B O 1
ATOM 2187 N N . VAL B 1 80 ? -3.488 -20.828 0.886 1 98.56 80 VAL B N 1
ATOM 2188 C CA . VAL B 1 80 ? -3.596 -20.125 2.16 1 98.56 80 VAL B CA 1
ATOM 2189 C C . VAL B 1 80 ? -2.236 -20.094 2.854 1 98.56 80 VAL B C 1
ATOM 2191 O O . VAL B 1 80 ? -1.764 -21.125 3.344 1 98.56 80 VAL B O 1
ATOM 2194 N N . PRO B 1 81 ? -1.624 -18.938 2.943 1 98.56 81 PRO B N 1
ATOM 2195 C CA . PRO B 1 81 ? -0.243 -18.922 3.43 1 98.56 81 PRO B CA 1
ATOM 2196 C C . PRO B 1 81 ? -0.14 -19.203 4.93 1 98.56 81 PRO B C 1
ATOM 2198 O O . PRO B 1 81 ? 0.905 -19.641 5.406 1 98.56 81 PRO B O 1
ATOM 2201 N N . HIS B 1 82 ? -1.139 -18.844 5.676 1 98.5 82 HIS B N 1
ATOM 2202 C CA . HIS B 1 82 ? -1.133 -18.953 7.129 1 98.5 82 HIS B CA 1
ATOM 2203 C C . HIS B 1 82 ? -2.553 -18.969 7.688 1 98.5 82 HIS B C 1
ATOM 2205 O O . HIS B 1 82 ? -3.379 -18.125 7.309 1 98.5 82 HIS B O 1
ATOM 2211 N N . VAL B 1 83 ? -2.857 -19.906 8.453 1 98.06 83 VAL B N 1
ATOM 2212 C CA . VAL B 1 83 ? -4.109 -19.938 9.203 1 98.06 83 VAL B CA 1
ATOM 2213 C C . VAL B 1 83 ? -3.844 -19.594 10.664 1 98.06 83 VAL B C 1
ATOM 2215 O O . VAL B 1 83 ? -3.24 -20.391 11.398 1 98.06 83 VAL B O 1
ATOM 2218 N N . PRO B 1 84 ? -4.336 -18.453 11.062 1 97.81 84 PRO B N 1
ATOM 2219 C CA . PRO B 1 84 ? -4.035 -18 12.414 1 97.81 84 PRO B CA 1
ATOM 2220 C C . PRO B 1 84 ? -4.855 -18.719 13.484 1 97.81 84 PRO B C 1
ATOM 2222 O O . PRO B 1 84 ? -5.941 -19.219 13.188 1 97.81 84 PRO B O 1
ATOM 2225 N N . GLU B 1 85 ? -4.246 -18.703 14.68 1 96.75 85 GLU B N 1
ATOM 2226 C CA . GLU B 1 85 ? -5.02 -19.047 15.875 1 96.75 85 GLU B CA 1
ATOM 2227 C C . GLU B 1 85 ? -5.75 -17.812 16.422 1 96.75 85 GLU B C 1
ATOM 2229 O O . GLU B 1 85 ? -5.352 -16.688 16.156 1 96.75 85 GLU B O 1
ATOM 2234 N N . ARG B 1 86 ? -6.824 -18.094 17.219 1 96.62 86 ARG B N 1
ATOM 2235 C CA . ARG B 1 86 ? -7.645 -17 17.75 1 96.62 86 ARG B CA 1
ATOM 2236 C C . ARG B 1 86 ? -6.785 -15.992 18.5 1 96.62 86 ARG B C 1
ATOM 2238 O O . ARG B 1 86 ? -7.012 -14.781 18.406 1 96.62 86 ARG B O 1
ATOM 2245 N N . GLY B 1 87 ? -5.777 -16.438 19.219 1 97.19 87 GLY B N 1
ATOM 2246 C CA . GLY B 1 87 ? -4.941 -15.578 20.031 1 97.19 87 GLY B CA 1
ATOM 2247 C C . GLY B 1 87 ? -4.09 -14.625 19.219 1 97.19 87 GLY B C 1
ATOM 2248 O O . GLY B 1 87 ? -3.568 -13.641 19.734 1 97.19 87 GLY B O 1
ATOM 2249 N N . GLU B 1 88 ? -3.904 -14.883 17.906 1 97.25 88 GLU B N 1
ATOM 2250 C CA . GLU B 1 88 ? -3.127 -14.039 17 1 97.25 88 GLU B CA 1
ATOM 2251 C C . GLU B 1 88 ? -3.965 -12.883 16.469 1 97.25 88 GLU B C 1
ATOM 2253 O O . GLU B 1 88 ? -3.426 -11.938 15.891 1 97.25 88 GLU B O 1
ATOM 2258 N N . LEU B 1 89 ? -5.277 -12.969 16.656 1 97.88 89 LEU B N 1
ATOM 2259 C CA . LEU B 1 89 ? -6.184 -12.07 15.945 1 97.88 89 LEU B CA 1
ATOM 2260 C C . LEU B 1 89 ? -6.77 -11.031 16.906 1 97.88 89 LEU B C 1
ATOM 2262 O O . LEU B 1 89 ? -6.938 -11.305 18.094 1 97.88 89 LEU B O 1
ATOM 2266 N N . PRO B 1 90 ? -7.031 -9.812 16.344 1 96.31 90 PRO B N 1
ATOM 2267 C CA . PRO B 1 90 ? -7.797 -8.867 17.156 1 96.31 90 PRO B CA 1
ATOM 2268 C C . PRO B 1 90 ? -9.164 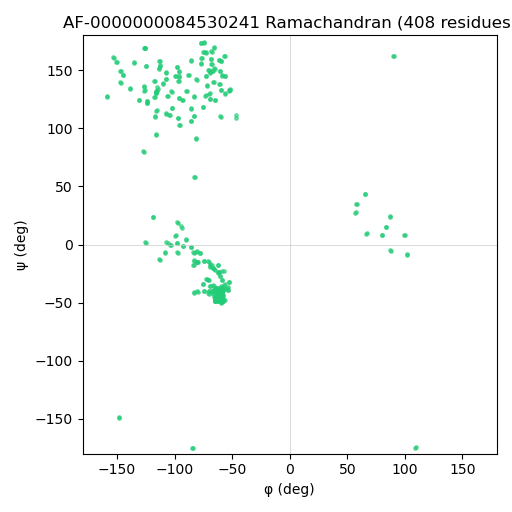-9.414 17.562 1 96.31 90 PRO B C 1
ATOM 2270 O O . PRO B 1 90 ? -9.844 -10.047 16.75 1 96.31 90 PRO B O 1
ATOM 2273 N N . ASP B 1 91 ? -9.594 -9.055 18.75 1 96.19 91 ASP B N 1
ATOM 2274 C CA . ASP B 1 91 ? -10.82 -9.617 19.297 1 96.19 91 ASP B CA 1
ATOM 2275 C C . ASP B 1 91 ? -12.031 -9.25 18.438 1 96.19 91 ASP B C 1
ATOM 2277 O O . ASP B 1 91 ? -12.914 -10.078 18.219 1 96.19 91 ASP B O 1
ATOM 2281 N N . ASP B 1 92 ? -12.039 -8.102 17.969 1 94.69 92 ASP B N 1
ATOM 2282 C CA . ASP B 1 92 ? -13.242 -7.586 17.312 1 94.69 92 ASP B CA 1
ATOM 2283 C C . ASP B 1 92 ? -13.422 -8.203 15.93 1 94.69 92 ASP B C 1
ATOM 2285 O O . ASP B 1 92 ? -14.5 -8.117 15.344 1 94.69 92 ASP B O 1
ATOM 2289 N N . SER B 1 93 ? -12.344 -8.867 15.398 1 96.5 93 SER B N 1
ATOM 2290 C CA . SER B 1 93 ? -12.461 -9.398 14.047 1 96.5 93 SER B CA 1
ATOM 2291 C C . SER B 1 93 ? -12.141 -10.883 14 1 96.5 93 SER B C 1
ATOM 2293 O O . SER B 1 93 ? -12.227 -11.508 12.938 1 96.5 93 SER B O 1
ATOM 2295 N N . ALA B 1 94 ? -11.859 -11.469 15.086 1 97.38 94 ALA B N 1
ATOM 2296 C CA . ALA B 1 94 ? -11.375 -12.844 15.156 1 97.38 94 ALA B CA 1
ATOM 2297 C C . ALA B 1 94 ? -12.406 -13.812 14.578 1 97.38 94 ALA B C 1
ATOM 2299 O O . ALA B 1 94 ? -12.07 -14.672 13.766 1 97.38 94 ALA B O 1
ATOM 2300 N N . GLU B 1 95 ? -13.609 -13.664 15 1 96.75 95 GLU B N 1
ATOM 2301 C CA . GLU B 1 95 ? -14.648 -14.594 14.555 1 96.75 95 GLU B CA 1
ATOM 2302 C C . GLU B 1 95 ? -14.844 -14.523 13.047 1 96.75 95 GLU B C 1
ATOM 2304 O O . GLU B 1 95 ? -14.945 -15.555 12.375 1 96.75 95 GLU B O 1
ATOM 2309 N N . PHE B 1 96 ? -14.891 -13.359 12.555 1 96.25 96 PHE B N 1
ATOM 2310 C CA . PHE B 1 96 ? -15.062 -13.148 11.117 1 96.25 96 PHE B CA 1
ATOM 2311 C C . PHE B 1 96 ? -13.938 -13.82 10.336 1 96.25 96 PHE B C 1
ATOM 2313 O O . PHE B 1 96 ? -14.195 -14.539 9.367 1 96.25 96 PHE B O 1
ATOM 2320 N N . LEU B 1 97 ? -12.711 -13.633 10.742 1 97.62 97 LEU B N 1
ATOM 2321 C CA . LEU B 1 97 ? -11.531 -14.133 10.039 1 97.62 97 LEU B CA 1
ATOM 2322 C C . LEU B 1 97 ? -11.445 -15.648 10.141 1 97.62 97 LEU B C 1
ATOM 2324 O O . LEU B 1 97 ? -11.109 -16.328 9.156 1 97.62 97 LEU B O 1
ATOM 2328 N N . LEU B 1 98 ? -11.766 -16.141 11.305 1 97.38 98 LEU B N 1
ATOM 2329 C CA . LEU B 1 98 ? -11.719 -17.594 11.484 1 97.38 98 LEU B CA 1
ATOM 2330 C C . LEU B 1 98 ? -12.82 -18.281 10.68 1 97.38 98 LEU B C 1
ATOM 2332 O O . LEU B 1 98 ? -12.617 -19.375 10.141 1 97.38 98 LEU B O 1
ATOM 2336 N N . ASP B 1 99 ? -13.992 -17.625 10.586 1 97.19 99 ASP B N 1
ATOM 2337 C CA . ASP B 1 99 ? -15.07 -18.141 9.75 1 97.19 99 ASP B CA 1
ATOM 2338 C C . ASP B 1 99 ? -14.664 -18.172 8.281 1 97.19 99 ASP B C 1
ATOM 2340 O O . ASP B 1 99 ? -14.93 -19.156 7.578 1 97.19 99 ASP B O 1
ATOM 2344 N N . PHE B 1 100 ? -14.008 -17.188 7.855 1 96.12 100 PHE B N 1
ATOM 2345 C CA . PHE B 1 100 ? -13.523 -17.078 6.484 1 96.12 100 PHE B CA 1
ATOM 2346 C C . PHE B 1 100 ? -12.594 -18.25 6.156 1 96.12 100 PHE B C 1
ATOM 2348 O O . PHE B 1 100 ? -12.625 -18.781 5.043 1 96.12 100 PHE B O 1
ATOM 2355 N N . LEU B 1 101 ? -11.766 -18.719 7.102 1 97.5 101 LEU B N 1
ATOM 2356 C CA . LEU B 1 101 ? -10.742 -19.734 6.867 1 97.5 101 LEU B CA 1
ATOM 2357 C C . LEU B 1 101 ? -11.234 -21.109 7.305 1 97.5 101 LEU B C 1
ATOM 2359 O O . LEU B 1 101 ? -10.469 -22.078 7.305 1 97.5 101 LEU B O 1
ATOM 2363 N N . SER B 1 102 ? -12.508 -21.172 7.652 1 96 102 SER B N 1
ATOM 2364 C CA . SER B 1 102 ? -13.031 -22.359 8.312 1 96 102 SER B CA 1
ATOM 2365 C C . SER B 1 102 ? -13.016 -23.562 7.387 1 96 102 SER B C 1
ATOM 2367 O O . SER B 1 102 ? -12.977 -24.703 7.844 1 96 102 SER B O 1
ATOM 2369 N N . SER B 1 103 ? -12.961 -23.359 6.051 1 96 103 SER B N 1
ATOM 2370 C CA . SER B 1 103 ? -13.039 -24.469 5.098 1 96 103 SER B CA 1
ATOM 2371 C C . SER B 1 103 ? -11.656 -24.969 4.727 1 96 103 SER B C 1
ATOM 2373 O O . SER B 1 103 ? -11.523 -25.953 3.996 1 96 103 SER B O 1
ATOM 2375 N N . THR B 1 104 ? -10.594 -24.406 5.23 1 97.44 104 THR B N 1
ATOM 2376 C CA . THR B 1 104 ? -9.234 -24.828 4.914 1 97.44 104 THR B CA 1
ATOM 2377 C C . THR B 1 104 ? -8.883 -26.125 5.633 1 97.44 104 THR B C 1
ATOM 2379 O O . THR B 1 104 ? -8.844 -26.172 6.863 1 97.44 104 THR B O 1
ATOM 2382 N N . SER B 1 105 ? -8.594 -27.188 4.875 1 97.75 105 SER B N 1
ATOM 2383 C CA . SER B 1 105 ? -8.25 -28.484 5.453 1 97.75 105 SER B CA 1
ATOM 2384 C C . SER B 1 105 ? -6.859 -28.469 6.074 1 97.75 105 SER B C 1
ATOM 2386 O O . SER B 1 105 ? -6.066 -27.562 5.801 1 97.75 105 SER B O 1
ATOM 2388 N N . ALA B 1 106 ? -6.562 -29.453 6.848 1 97 106 ALA B N 1
ATOM 2389 C CA . ALA B 1 106 ? -5.234 -29.578 7.445 1 97 106 ALA B CA 1
ATOM 2390 C C . ALA B 1 106 ? -4.16 -29.719 6.371 1 97 106 ALA B C 1
ATOM 2392 O O . ALA B 1 106 ? -3.072 -29.156 6.496 1 97 106 ALA B O 1
ATOM 2393 N N . GLU B 1 107 ? -4.453 -30.422 5.414 1 97.69 107 GLU B N 1
ATOM 2394 C CA . GLU B 1 107 ? -3.523 -30.625 4.309 1 97.69 107 GLU B CA 1
ATOM 2395 C C . GLU B 1 107 ? -3.25 -29.312 3.568 1 97.69 107 GLU B C 1
ATOM 2397 O O . GLU B 1 107 ? -2.1 -29 3.252 1 97.69 107 GLU B O 1
ATOM 2402 N N . GLU B 1 108 ? -4.301 -28.609 3.301 1 97.56 108 GLU B N 1
ATOM 2403 C CA . GLU B 1 108 ? -4.16 -27.312 2.645 1 97.56 108 GLU B CA 1
ATOM 2404 C C . GLU B 1 108 ? -3.328 -26.344 3.492 1 97.56 108 GLU B C 1
ATOM 2406 O O . GLU B 1 108 ? -2.51 -25.594 2.965 1 97.56 108 GLU B O 1
ATOM 2411 N N . ARG B 1 109 ? -3.586 -26.406 4.766 1 97.44 109 ARG B N 1
ATOM 2412 C CA . ARG B 1 109 ? -2.844 -25.562 5.695 1 97.44 109 ARG B CA 1
ATOM 2413 C C . ARG B 1 109 ? -1.352 -25.875 5.645 1 97.44 109 ARG B C 1
ATOM 2415 O O . ARG B 1 109 ? -0.524 -24.969 5.555 1 97.44 109 ARG B O 1
ATOM 2422 N N . ASP B 1 110 ? -1.031 -27.109 5.711 1 97.94 110 ASP B N 1
ATOM 2423 C CA . ASP B 1 110 ? 0.367 -27.531 5.703 1 97.94 110 ASP B CA 1
ATOM 2424 C C . ASP B 1 110 ? 1.037 -27.188 4.375 1 97.94 110 ASP B C 1
ATOM 2426 O O . ASP B 1 110 ? 2.15 -26.656 4.352 1 97.94 110 ASP B O 1
ATOM 2430 N N . GLN B 1 111 ? 0.404 -27.469 3.354 1 98.12 111 GLN B N 1
ATOM 2431 C CA . GLN B 1 111 ? 0.932 -27.172 2.027 1 98.12 111 GLN B CA 1
ATOM 2432 C C . GLN B 1 111 ? 1.105 -25.656 1.832 1 98.12 111 GLN B C 1
ATOM 2434 O O . GLN B 1 111 ? 2.127 -25.219 1.308 1 98.12 111 GLN B O 1
ATOM 2439 N N . GLY B 1 112 ? 0.074 -24.938 2.199 1 98.56 112 GLY B N 1
ATOM 2440 C CA . GLY B 1 112 ? 0.147 -23.484 2.088 1 98.56 112 GLY B CA 1
ATOM 2441 C C . GLY B 1 112 ? 1.291 -22.891 2.881 1 98.56 112 GLY B C 1
ATOM 2442 O O . GLY B 1 112 ? 2.004 -22.016 2.385 1 98.56 112 GLY B O 1
ATOM 2443 N N . ARG B 1 113 ? 1.432 -23.359 4.035 1 98.25 113 ARG B N 1
ATOM 2444 C CA . ARG B 1 113 ? 2.518 -22.875 4.891 1 98.25 113 ARG B CA 1
ATOM 2445 C C . ARG B 1 113 ? 3.873 -23.125 4.234 1 98.25 113 ARG B C 1
ATOM 2447 O O . ARG B 1 113 ? 4.738 -22.25 4.246 1 98.25 113 ARG B O 1
ATOM 2454 N N . GLU B 1 114 ? 4.035 -24.281 3.738 1 98.62 114 GLU B N 1
ATOM 2455 C CA . GLU B 1 114 ? 5.297 -24.641 3.096 1 98.62 114 GLU B CA 1
ATOM 2456 C C . GLU B 1 114 ? 5.539 -23.797 1.845 1 98.62 114 GLU B C 1
ATOM 2458 O O . GLU B 1 114 ? 6.633 -23.266 1.645 1 98.62 114 GLU B O 1
ATOM 2463 N N . LEU B 1 115 ? 4.574 -23.672 1.022 1 98.81 115 LEU B N 1
ATOM 2464 C CA . LEU B 1 115 ? 4.695 -22.891 -0.203 1 98.81 115 LEU B CA 1
ATOM 2465 C C . LEU B 1 115 ? 4.934 -21.422 0.114 1 98.81 115 LEU B C 1
ATOM 2467 O O . LEU B 1 115 ? 5.711 -20.75 -0.571 1 98.81 115 LEU B O 1
ATOM 2471 N N . ALA B 1 116 ? 4.258 -20.953 1.163 1 98.81 116 ALA B N 1
ATOM 2472 C CA . ALA B 1 116 ? 4.465 -19.578 1.59 1 98.81 116 ALA B CA 1
ATOM 2473 C C . ALA B 1 116 ? 5.906 -19.344 2.033 1 98.81 116 ALA B C 1
ATOM 2475 O O . ALA B 1 116 ? 6.504 -18.312 1.712 1 98.81 116 ALA B O 1
ATOM 2476 N N . ARG B 1 117 ? 6.406 -20.266 2.777 1 98.62 117 ARG B N 1
ATOM 2477 C CA . ARG B 1 117 ? 7.805 -20.203 3.188 1 98.62 117 ARG B CA 1
ATOM 2478 C C . ARG B 1 117 ? 8.727 -20.172 1.977 1 98.62 117 ARG B C 1
ATOM 2480 O O . ARG B 1 117 ? 9.656 -19.359 1.917 1 98.62 117 ARG B O 1
ATOM 2487 N N . GLN B 1 118 ? 8.516 -20.969 1.045 1 98.75 118 GLN B N 1
ATOM 2488 C CA . GLN B 1 118 ? 9.32 -21.047 -0.165 1 98.75 118 GLN B CA 1
ATOM 2489 C C . GLN B 1 118 ? 9.203 -19.781 -0.992 1 98.75 118 GLN B C 1
ATOM 2491 O O . GLN B 1 118 ? 10.172 -19.328 -1.604 1 98.75 118 GLN B O 1
ATOM 2496 N N . ALA B 1 119 ? 8 -19.25 -1.037 1 98.88 119 ALA B N 1
ATOM 2497 C CA . ALA B 1 119 ? 7.797 -17.984 -1.756 1 98.88 119 ALA B CA 1
ATOM 2498 C C . ALA B 1 119 ? 8.648 -16.875 -1.166 1 98.88 119 ALA B C 1
ATOM 2500 O O . ALA B 1 119 ? 9.258 -16.094 -1.902 1 98.88 119 ALA B O 1
ATOM 2501 N N . VAL B 1 120 ? 8.664 -16.781 0.153 1 98.75 120 VAL B N 1
ATOM 2502 C CA . VAL B 1 120 ? 9.484 -15.773 0.817 1 98.75 120 VAL B CA 1
ATOM 2503 C C . VAL B 1 120 ? 10.961 -15.992 0.483 1 98.75 120 VAL B C 1
ATOM 2505 O O . VAL B 1 120 ? 11.672 -15.055 0.125 1 98.75 120 VAL B O 1
ATOM 2508 N N . GLU B 1 121 ? 11.406 -17.203 0.566 1 98.12 121 GLU B N 1
ATOM 2509 C CA . GLU B 1 121 ? 12.797 -17.531 0.27 1 98.12 121 GLU B CA 1
ATOM 2510 C C . GLU B 1 121 ? 13.156 -17.172 -1.169 1 98.12 121 GLU B C 1
ATOM 2512 O O . GLU B 1 121 ? 14.25 -16.672 -1.433 1 98.12 121 GLU B O 1
ATOM 2517 N N . ARG B 1 122 ? 12.297 -17.359 -2.012 1 97.75 122 ARG B N 1
ATOM 2518 C CA . ARG B 1 122 ? 12.578 -17.219 -3.436 1 97.75 122 ARG B CA 1
ATOM 2519 C C . ARG B 1 122 ? 12.477 -15.75 -3.863 1 97.75 122 ARG B C 1
ATOM 2521 O O . ARG B 1 122 ? 13.266 -15.281 -4.68 1 97.75 122 ARG B O 1
ATOM 2528 N N . PHE B 1 123 ? 11.445 -15.023 -3.336 1 98.12 123 PHE B N 1
ATOM 2529 C CA . PHE B 1 123 ? 11.055 -13.773 -3.986 1 98.12 123 PHE B CA 1
ATOM 2530 C C . PHE B 1 123 ? 11.453 -12.578 -3.141 1 98.12 123 PHE B C 1
ATOM 2532 O O . PHE B 1 123 ? 11.305 -11.43 -3.57 1 98.12 123 PHE B O 1
ATOM 2539 N N . THR B 1 124 ? 11.945 -12.75 -1.932 1 98.06 124 THR B N 1
ATOM 2540 C CA . THR B 1 124 ? 12.211 -11.594 -1.085 1 98.06 124 THR B CA 1
ATOM 2541 C C . THR B 1 124 ? 13.703 -11.422 -0.843 1 98.06 124 THR B C 1
ATOM 2543 O O . THR B 1 124 ? 14.484 -12.344 -1.092 1 98.06 124 THR B O 1
ATOM 2546 N N . GLY B 1 125 ? 14.07 -10.18 -0.496 1 97.12 125 GLY B N 1
ATOM 2547 C CA . GLY B 1 125 ? 15.453 -9.852 -0.188 1 97.12 125 GLY B CA 1
ATOM 2548 C C . GLY B 1 125 ? 16.234 -9.406 -1.402 1 97.12 125 GLY B C 1
ATOM 2549 O O . GLY B 1 125 ? 15.812 -9.609 -2.539 1 97.12 125 GLY B O 1
ATOM 2550 N N . PRO B 1 126 ? 17.391 -8.734 -1.122 1 97.25 126 PRO B N 1
ATOM 2551 C CA . PRO B 1 126 ? 18.281 -8.367 -2.232 1 97.25 126 PRO B CA 1
ATOM 2552 C C . PRO B 1 126 ? 18.797 -9.586 -2.994 1 97.25 126 PRO B C 1
ATOM 2554 O O . PRO B 1 126 ? 18.703 -10.711 -2.502 1 97.25 126 PRO B O 1
ATOM 2557 N N . VAL B 1 127 ? 19.188 -9.312 -4.16 1 96 127 VAL B N 1
ATOM 2558 C CA . VAL B 1 127 ? 19.656 -10.422 -4.984 1 96 127 VAL B CA 1
ATOM 2559 C C . VAL B 1 127 ? 21.172 -10.492 -4.941 1 96 127 VAL B C 1
ATOM 2561 O O . VAL B 1 127 ? 21.844 -9.477 -4.742 1 96 127 VAL B O 1
ATOM 2564 N N . ALA B 1 128 ? 21.609 -11.789 -5.16 1 92.94 128 ALA B N 1
ATOM 2565 C CA . ALA B 1 128 ? 23.047 -11.984 -5.25 1 92.94 128 ALA B CA 1
ATOM 2566 C C . ALA B 1 128 ? 23.594 -11.445 -6.562 1 92.94 128 ALA B C 1
ATOM 2568 O O . ALA B 1 128 ? 22.906 -11.461 -7.586 1 92.94 128 ALA B O 1
ATOM 2569 N N . GLY B 1 129 ? 24.781 -10.914 -6.496 1 88.88 129 GLY B N 1
ATOM 2570 C CA . GLY B 1 129 ? 25.422 -10.391 -7.691 1 88.88 129 GLY B CA 1
ATOM 2571 C C . GLY B 1 129 ? 25.516 -8.875 -7.703 1 88.88 129 GLY B C 1
ATOM 2572 O O . GLY B 1 129 ? 25.125 -8.219 -6.738 1 88.88 129 GLY B O 1
ATOM 2573 N N . GLY B 1 130 ? 25.969 -8.297 -8.789 1 86 130 GLY B N 1
ATOM 2574 C CA . GLY B 1 130 ? 26.25 -6.871 -8.844 1 86 130 GLY B CA 1
ATOM 2575 C C . GLY B 1 130 ? 25.234 -6.094 -9.664 1 86 130 GLY B C 1
ATOM 2576 O O . GLY B 1 130 ? 25.328 -4.871 -9.781 1 86 130 GLY B O 1
ATOM 2577 N N . ALA B 1 131 ? 24.234 -6.883 -10.156 1 92.44 131 ALA B N 1
ATOM 2578 C CA . ALA B 1 131 ? 23.297 -6.191 -11.023 1 92.44 131 ALA B CA 1
ATOM 2579 C C . ALA B 1 131 ? 21.891 -6.223 -10.43 1 92.44 131 ALA B C 1
ATOM 2581 O O . ALA B 1 131 ? 21.469 -7.238 -9.875 1 92.44 131 ALA B O 1
ATOM 2582 N N . GLU B 1 132 ? 21.203 -5.125 -10.57 1 94.75 132 GLU B N 1
ATOM 2583 C CA . GLU B 1 132 ? 19.812 -5.027 -10.141 1 94.75 132 GLU B CA 1
ATOM 2584 C C . GLU B 1 132 ? 18.938 -6.027 -10.883 1 94.75 132 GLU B C 1
ATOM 2586 O O . GLU B 1 132 ? 19.203 -6.371 -12.039 1 94.75 132 GLU B O 1
ATOM 2591 N N . ARG B 1 133 ? 17.922 -6.48 -10.234 1 95.62 133 ARG B N 1
ATOM 2592 C CA . ARG B 1 133 ? 16.984 -7.43 -10.836 1 95.62 133 ARG B CA 1
ATOM 2593 C C . ARG B 1 133 ? 15.555 -6.926 -10.742 1 95.62 133 ARG B C 1
ATOM 2595 O O . ARG B 1 133 ? 15.148 -6.391 -9.711 1 95.62 133 ARG B O 1
ATOM 2602 N N . HIS B 1 134 ? 14.844 -6.988 -11.812 1 97 134 HIS B N 1
ATOM 2603 C CA . HIS B 1 134 ? 13.422 -6.695 -11.906 1 97 134 HIS B CA 1
ATOM 2604 C C . HIS B 1 134 ? 12.625 -7.938 -12.297 1 97 134 HIS B C 1
ATOM 2606 O O . HIS B 1 134 ? 12.805 -8.469 -13.391 1 97 134 HIS B O 1
ATOM 2612 N N . GLU B 1 135 ? 11.766 -8.375 -11.352 1 97.19 135 GLU B N 1
ATOM 2613 C CA . GLU B 1 135 ? 11.016 -9.609 -11.578 1 97.19 135 GLU B CA 1
ATOM 2614 C C . GLU B 1 135 ? 9.516 -9.383 -11.398 1 97.19 135 GLU B C 1
ATOM 2616 O O . GLU B 1 135 ? 9.094 -8.68 -10.484 1 97.19 135 GLU B O 1
ATOM 2621 N N . LEU B 1 136 ? 8.805 -9.969 -12.344 1 98.75 136 LEU B N 1
ATOM 2622 C CA . LEU B 1 136 ? 7.352 -9.961 -12.219 1 98.75 136 LEU B CA 1
ATOM 2623 C C . LEU B 1 136 ? 6.848 -11.32 -11.75 1 98.75 136 LEU B C 1
ATOM 2625 O O . LEU B 1 136 ? 7.281 -12.359 -12.25 1 98.75 136 LEU B O 1
ATOM 2629 N N . VAL B 1 137 ? 6.004 -11.297 -10.773 1 98.94 137 VAL B N 1
ATOM 2630 C CA . VAL B 1 137 ? 5.285 -12.492 -10.344 1 98.94 137 VAL B CA 1
ATOM 2631 C C . VAL B 1 137 ? 3.785 -12.297 -10.555 1 98.94 137 VAL B C 1
ATOM 2633 O O . VAL B 1 137 ? 3.164 -11.461 -9.891 1 98.94 137 VAL B O 1
ATOM 2636 N N . VAL B 1 138 ? 3.207 -13.016 -11.523 1 98.94 138 VAL B N 1
ATOM 2637 C CA . VAL B 1 138 ? 1.76 -13.078 -11.695 1 98.94 138 VAL B CA 1
ATOM 2638 C C . VAL B 1 138 ? 1.18 -14.172 -10.797 1 98.94 138 VAL B C 1
ATOM 2640 O O . VAL B 1 138 ? 1.493 -15.352 -10.961 1 98.94 138 VAL B O 1
ATOM 2643 N N . THR B 1 139 ? 0.365 -13.766 -9.891 1 98.88 139 THR B N 1
ATOM 2644 C CA . THR B 1 139 ? -0.056 -14.672 -8.828 1 98.88 139 THR B CA 1
ATOM 2645 C C . THR B 1 139 ? -1.478 -14.344 -8.375 1 98.88 139 THR B C 1
ATOM 2647 O O . THR B 1 139 ? -2.33 -13.992 -9.188 1 98.88 139 THR B O 1
ATOM 2650 N N . HIS B 1 140 ? -1.786 -14.578 -7.117 1 98.69 140 HIS B N 1
ATOM 2651 C CA . HIS B 1 140 ? -3.125 -14.445 -6.551 1 98.69 140 HIS B CA 1
ATOM 2652 C C . HIS B 1 140 ? -3.121 -13.531 -5.332 1 98.69 140 HIS B C 1
ATOM 2654 O O . HIS B 1 140 ? -2.059 -13.117 -4.867 1 98.69 140 HIS B O 1
ATOM 2660 N N . ALA B 1 141 ? -4.309 -13.172 -4.898 1 98.5 141 ALA B N 1
ATOM 2661 C CA . ALA B 1 141 ? -4.477 -12.164 -3.857 1 98.5 141 ALA B CA 1
ATOM 2662 C C . ALA B 1 141 ? -3.764 -12.57 -2.572 1 98.5 141 ALA B C 1
ATOM 2664 O O . ALA B 1 141 ? -3.066 -11.766 -1.956 1 98.5 141 ALA B O 1
ATOM 2665 N N . PHE B 1 142 ? -3.812 -13.844 -2.225 1 98.69 142 PHE B N 1
ATOM 2666 C CA . PHE B 1 142 ? -3.318 -14.281 -0.925 1 98.69 142 PHE B CA 1
ATOM 2667 C C . PHE B 1 142 ? -1.798 -14.195 -0.864 1 98.69 142 PHE B C 1
ATOM 2669 O O . PHE B 1 142 ? -1.238 -13.742 0.138 1 98.69 142 PHE B O 1
ATOM 2676 N N . LEU B 1 143 ? -1.142 -14.594 -1.917 1 98.88 143 LEU B N 1
ATOM 2677 C CA . LEU B 1 143 ? 0.314 -14.5 -1.907 1 98.88 143 LEU B CA 1
ATOM 2678 C C . LEU B 1 143 ? 0.763 -13.039 -1.914 1 98.88 143 LEU B C 1
ATOM 2680 O O . LEU B 1 143 ? 1.735 -12.68 -1.245 1 98.88 143 LEU B O 1
ATOM 2684 N N . ILE B 1 144 ? 0.099 -12.18 -2.67 1 98.94 144 ILE B N 1
ATOM 2685 C CA . ILE B 1 144 ? 0.441 -10.758 -2.674 1 98.94 144 ILE B CA 1
ATOM 2686 C C . ILE B 1 144 ? 0.323 -10.195 -1.26 1 98.94 144 ILE B C 1
ATOM 2688 O O . ILE B 1 144 ? 1.238 -9.523 -0.774 1 98.94 144 ILE B O 1
ATOM 2692 N N . GLY B 1 145 ? -0.832 -10.5 -0.591 1 98.88 145 GLY B N 1
ATOM 2693 C CA . GLY B 1 145 ? -0.98 -10.078 0.794 1 98.88 145 GLY B CA 1
ATOM 2694 C C . GLY B 1 145 ? 0.123 -10.602 1.695 1 98.88 145 GLY B C 1
ATOM 2695 O O . GLY B 1 145 ? 0.615 -9.875 2.564 1 98.88 145 GLY B O 1
ATOM 2696 N N . TRP B 1 146 ? 0.56 -11.859 1.461 1 98.88 146 TRP B N 1
ATOM 2697 C CA . TRP B 1 146 ? 1.592 -12.508 2.264 1 98.88 146 TRP B CA 1
ATOM 2698 C C . TRP B 1 146 ? 2.926 -11.781 2.123 1 98.88 146 TRP B C 1
ATOM 2700 O O . TRP B 1 146 ? 3.592 -11.5 3.121 1 98.88 146 TRP B O 1
ATOM 2710 N N . LEU B 1 147 ? 3.283 -11.453 0.927 1 98.94 147 LEU B N 1
ATOM 2711 C CA . LEU B 1 147 ? 4.578 -10.828 0.681 1 98.94 147 LEU B CA 1
ATOM 2712 C C . LEU B 1 147 ? 4.57 -9.367 1.115 1 98.94 147 LEU B C 1
ATOM 2714 O O . LEU B 1 147 ? 5.586 -8.844 1.577 1 98.94 147 LEU B O 1
ATOM 2718 N N . VAL B 1 148 ? 3.422 -8.688 0.975 1 98.88 148 VAL B N 1
ATOM 2719 C CA . VAL B 1 148 ? 3.314 -7.312 1.452 1 98.88 148 VAL B CA 1
ATOM 2720 C C . VAL B 1 148 ? 3.451 -7.281 2.973 1 98.88 148 VAL B C 1
ATOM 2722 O O . VAL B 1 148 ? 4.207 -6.473 3.518 1 98.88 148 VAL B O 1
ATOM 2725 N N . ARG B 1 149 ? 2.674 -8.195 3.652 1 98.5 149 ARG B N 1
ATOM 2726 C CA . ARG B 1 149 ? 2.793 -8.227 5.105 1 98.5 149 ARG B CA 1
ATOM 2727 C C . ARG B 1 149 ? 4.227 -8.539 5.531 1 98.5 149 ARG B C 1
ATOM 2729 O O . ARG B 1 149 ? 4.711 -8.008 6.531 1 98.5 149 ARG B O 1
ATOM 2736 N N . GLN B 1 150 ? 4.918 -9.43 4.809 1 98.5 150 GLN B N 1
ATOM 2737 C CA . GLN B 1 150 ? 6.312 -9.742 5.098 1 98.5 150 GLN B CA 1
ATOM 2738 C C . GLN B 1 150 ? 7.195 -8.5 4.953 1 98.5 150 GLN B C 1
ATOM 2740 O O . GLN B 1 150 ? 8.039 -8.234 5.812 1 98.5 150 GLN B O 1
ATOM 2745 N N . ALA B 1 151 ? 7.008 -7.773 3.891 1 98.44 151 ALA B N 1
ATOM 2746 C CA . ALA B 1 151 ? 7.781 -6.562 3.631 1 98.44 151 ALA B CA 1
ATOM 2747 C C . ALA B 1 151 ? 7.582 -5.535 4.742 1 98.44 151 ALA B C 1
ATOM 2749 O O . ALA B 1 151 ? 8.477 -4.734 5.027 1 98.44 151 ALA B O 1
ATOM 2750 N N . MET B 1 152 ? 6.445 -5.594 5.402 1 98.31 152 MET B N 1
ATOM 2751 C CA . MET B 1 152 ? 6.082 -4.617 6.426 1 98.31 152 MET B CA 1
ATOM 2752 C C . MET B 1 152 ? 6.391 -5.148 7.82 1 98.31 152 MET B C 1
ATOM 2754 O O . MET B 1 152 ? 6.062 -4.508 8.82 1 98.31 152 MET B O 1
ATOM 2758 N N . ASP B 1 153 ? 6.934 -6.32 7.922 1 97.88 153 ASP B N 1
ATOM 2759 C CA . ASP B 1 153 ? 7.195 -6.98 9.195 1 97.88 153 ASP B CA 1
ATOM 2760 C C . ASP B 1 153 ? 5.918 -7.125 10.016 1 97.88 153 ASP B C 1
ATOM 2762 O O . ASP B 1 153 ? 5.949 -7.062 11.25 1 97.88 153 ASP B O 1
ATOM 2766 N N . ALA B 1 154 ? 4.785 -7.195 9.336 1 98.19 154 ALA B N 1
ATOM 2767 C CA . ALA B 1 154 ? 3.492 -7.344 10 1 98.19 154 ALA B CA 1
ATOM 2768 C C . ALA B 1 154 ? 3.281 -8.773 10.477 1 98.19 154 ALA B C 1
ATOM 2770 O O . ALA B 1 154 ? 3.959 -9.695 10.016 1 98.19 154 ALA B O 1
ATOM 2771 N N . PRO B 1 155 ? 2.387 -8.984 11.406 1 98.25 155 PRO B N 1
ATOM 2772 C CA . PRO B 1 155 ? 2.137 -10.344 11.891 1 98.25 155 PRO B CA 1
ATOM 2773 C C . PRO B 1 155 ? 1.679 -11.289 10.789 1 98.25 155 PRO B C 1
ATOM 2775 O O . PRO B 1 155 ? 1.125 -10.836 9.773 1 98.25 155 PRO B O 1
ATOM 2778 N N . ALA B 1 156 ? 1.861 -12.562 10.992 1 98.19 156 ALA B N 1
ATOM 2779 C CA . ALA B 1 156 ? 1.618 -13.586 9.977 1 98.19 156 ALA B CA 1
ATOM 2780 C C . ALA B 1 156 ? 0.169 -13.547 9.5 1 98.19 156 ALA B C 1
ATOM 2782 O O . ALA B 1 156 ? -0.113 -13.82 8.336 1 98.19 156 ALA B O 1
ATOM 2783 N N . TRP B 1 157 ? -0.732 -13.148 10.383 1 98.25 157 TRP B N 1
ATOM 2784 C CA . TRP B 1 157 ? -2.148 -13.219 10.047 1 98.25 157 TRP B CA 1
ATOM 2785 C C . TRP B 1 157 ? -2.547 -12.07 9.125 1 98.25 157 TRP B C 1
ATOM 2787 O O . TRP B 1 157 ? -3.621 -12.094 8.523 1 98.25 157 TRP B O 1
ATOM 2797 N N . ARG B 1 158 ? -1.702 -11.172 8.906 1 98.38 158 ARG B N 1
ATOM 2798 C CA . ARG B 1 158 ? -2.135 -9.883 8.391 1 98.38 158 ARG B CA 1
ATOM 2799 C C . ARG B 1 158 ? -2.139 -9.875 6.867 1 98.38 158 ARG B C 1
ATOM 2801 O O . ARG B 1 158 ? -2.359 -8.828 6.25 1 98.38 158 ARG B O 1
ATOM 2808 N N . TRP B 1 159 ? -1.851 -11.023 6.266 1 98.19 159 TRP B N 1
ATOM 2809 C CA . TRP B 1 159 ? -2.189 -11.148 4.852 1 98.19 159 TRP B CA 1
ATOM 2810 C C . TRP B 1 159 ? -3.693 -11.016 4.641 1 98.19 159 TRP B C 1
ATOM 2812 O O . TRP B 1 159 ? -4.141 -10.609 3.564 1 98.19 159 TRP B O 1
ATOM 2822 N N . LEU B 1 160 ? -4.391 -11.328 5.738 1 97.19 160 LEU B N 1
ATOM 2823 C CA . LEU B 1 160 ? -5.84 -11.156 5.742 1 97.19 160 LEU B CA 1
ATOM 2824 C C . LEU B 1 160 ? -6.211 -9.672 5.723 1 97.19 160 LEU B C 1
ATOM 2826 O O . LEU B 1 160 ? -5.656 -8.883 6.484 1 97.19 160 LEU B O 1
ATOM 2830 N N . GLY B 1 161 ? -7.121 -9.297 4.805 1 93.88 161 GLY B N 1
ATOM 2831 C CA . GLY B 1 161 ? -7.59 -7.922 4.672 1 93.88 161 GLY B CA 1
ATOM 2832 C C . GLY B 1 161 ? -6.941 -7.184 3.518 1 93.88 161 GLY B C 1
ATOM 2833 O O . GLY B 1 161 ? -7.312 -6.047 3.217 1 93.88 161 GLY B O 1
ATOM 2834 N N . LEU B 1 162 ? -5.922 -7.77 2.871 1 97.62 162 LEU B N 1
ATOM 2835 C CA . LEU B 1 162 ? -5.328 -7.238 1.647 1 97.62 162 LEU B CA 1
ATOM 2836 C C . LEU B 1 162 ? -5.91 -7.926 0.418 1 97.62 162 LEU B C 1
ATOM 2838 O O . LEU B 1 162 ? -5.656 -9.109 0.186 1 97.62 162 LEU B O 1
ATOM 2842 N N . ASN B 1 163 ? -6.711 -7.199 -0.332 1 96.88 163 ASN B N 1
ATOM 2843 C CA . ASN B 1 163 ? -7.438 -7.77 -1.462 1 96.88 163 ASN B CA 1
ATOM 2844 C C . ASN B 1 163 ? -7.207 -6.965 -2.738 1 96.88 163 ASN B C 1
ATOM 2846 O O . ASN B 1 163 ? -8.055 -6.172 -3.141 1 96.88 163 ASN B O 1
ATOM 2850 N N . PRO B 1 164 ? -6.074 -7.195 -3.385 1 98.5 164 PRO B N 1
ATOM 2851 C CA . PRO B 1 164 ? -5.809 -6.441 -4.613 1 98.5 164 PRO B CA 1
ATOM 2852 C C . PRO B 1 164 ? -6.707 -6.867 -5.77 1 98.5 164 PRO B C 1
ATOM 2854 O O . PRO B 1 164 ? -7.125 -8.023 -5.84 1 98.5 164 PRO B O 1
ATOM 2857 N N . GLY B 1 165 ? -6.992 -5.941 -6.664 1 98.69 165 GLY B N 1
ATOM 2858 C CA . GLY B 1 165 ? -7.801 -6.211 -7.844 1 98.69 165 GLY B CA 1
ATOM 2859 C C . GLY B 1 165 ? -7.066 -7.008 -8.906 1 98.69 165 GLY B C 1
ATOM 2860 O O . GLY B 1 165 ? -5.871 -7.273 -8.773 1 98.69 165 GLY B O 1
ATOM 2861 N N . ASN B 1 166 ? -7.809 -7.395 -9.938 1 98.88 166 ASN B N 1
ATOM 2862 C CA . ASN B 1 166 ? -7.219 -8.117 -11.062 1 98.88 166 ASN B CA 1
ATOM 2863 C C . ASN B 1 166 ? -6.211 -7.258 -11.82 1 98.88 166 ASN B C 1
ATOM 2865 O O . ASN B 1 166 ? -6.531 -6.141 -12.234 1 98.88 166 ASN B O 1
ATOM 2869 N N . THR B 1 167 ? -5.004 -7.766 -11.938 1 98.88 167 THR B N 1
ATOM 2870 C CA . THR B 1 167 ? -3.846 -7.203 -12.625 1 98.88 167 THR B CA 1
ATOM 2871 C C . THR B 1 167 ? -3.359 -5.941 -11.922 1 98.88 167 THR B C 1
ATOM 2873 O O . THR B 1 167 ? -2.549 -5.191 -12.469 1 98.88 167 THR B O 1
ATOM 2876 N N . ALA B 1 168 ? -3.906 -5.664 -10.711 1 98.81 168 ALA B N 1
ATOM 2877 C CA . ALA B 1 168 ? -3.371 -4.539 -9.945 1 98.81 168 ALA B CA 1
ATOM 2878 C C . ALA B 1 168 ? -1.896 -4.754 -9.617 1 98.81 168 ALA B C 1
ATOM 2880 O O . ALA B 1 168 ? -1.484 -5.863 -9.273 1 98.81 168 ALA B O 1
ATOM 2881 N N . LEU B 1 169 ? -1.164 -3.715 -9.742 1 98.81 169 LEU B N 1
ATOM 2882 C CA . LEU B 1 169 ? 0.284 -3.811 -9.594 1 98.81 169 LEU B CA 1
ATOM 2883 C C . LEU B 1 169 ? 0.714 -3.432 -8.18 1 98.81 169 LEU B C 1
ATOM 2885 O O . LEU B 1 169 ? 0.291 -2.4 -7.656 1 98.81 169 LEU B O 1
ATOM 2889 N N . THR B 1 170 ? 1.443 -4.273 -7.516 1 98.94 170 THR B N 1
ATOM 2890 C CA . THR B 1 170 ? 2.168 -4.039 -6.27 1 98.94 170 THR B CA 1
ATOM 2891 C C . THR B 1 170 ? 3.672 -4.18 -6.488 1 98.94 170 THR B C 1
ATOM 2893 O O . THR B 1 170 ? 4.129 -5.125 -7.133 1 98.94 170 THR B O 1
ATOM 2896 N N . VAL B 1 171 ? 4.438 -3.195 -6.008 1 98.81 171 VAL B N 1
ATOM 2897 C CA . VAL B 1 171 ? 5.879 -3.221 -6.23 1 98.81 171 VAL B CA 1
ATOM 2898 C C . VAL B 1 171 ? 6.605 -3.143 -4.887 1 98.81 171 VAL B C 1
ATOM 2900 O O . VAL B 1 171 ? 6.387 -2.213 -4.109 1 98.81 171 VAL B O 1
ATOM 2903 N N . LEU B 1 172 ? 7.434 -4.109 -4.641 1 98.81 172 LEU B N 1
ATOM 2904 C CA . LEU B 1 172 ? 8.305 -4.16 -3.475 1 98.81 172 LEU B CA 1
ATOM 2905 C C . LEU B 1 172 ? 9.766 -3.969 -3.879 1 98.81 172 LEU B C 1
ATOM 2907 O O . LEU B 1 172 ? 10.203 -4.496 -4.902 1 98.81 172 LEU B O 1
ATOM 2911 N N . ARG B 1 173 ? 10.484 -3.217 -3.129 1 98.5 173 ARG B N 1
ATOM 2912 C CA . ARG B 1 173 ? 11.898 -2.967 -3.363 1 98.5 173 ARG B CA 1
ATOM 2913 C C . ARG B 1 173 ? 12.75 -3.494 -2.211 1 98.5 173 ARG B C 1
ATOM 2915 O O . ARG B 1 173 ? 12.477 -3.199 -1.046 1 98.5 173 ARG B O 1
ATOM 2922 N N . TYR B 1 174 ? 13.703 -4.281 -2.525 1 97.94 174 TYR B N 1
ATOM 2923 C CA . TYR B 1 174 ? 14.68 -4.812 -1.58 1 97.94 174 TYR B CA 1
ATOM 2924 C C . TYR B 1 174 ? 16.078 -4.312 -1.906 1 97.94 174 TYR B C 1
ATOM 2926 O O . TYR B 1 174 ? 16.781 -4.902 -2.73 1 97.94 174 TYR B O 1
ATOM 2934 N N . ALA B 1 175 ? 16.484 -3.273 -1.297 1 96.88 175 ALA B N 1
ATOM 2935 C CA . ALA B 1 175 ? 17.812 -2.723 -1.464 1 96.88 175 ALA B CA 1
ATOM 2936 C C . ALA B 1 175 ? 18.75 -3.209 -0.359 1 96.88 175 ALA B C 1
ATOM 2938 O O . ALA B 1 175 ? 18.359 -3.295 0.805 1 96.88 175 ALA B O 1
ATOM 2939 N N . PRO B 1 176 ? 20.062 -3.529 -0.698 1 96.38 176 PRO B N 1
ATOM 2940 C CA . PRO B 1 176 ? 21 -3.953 0.336 1 96.38 176 PRO B CA 1
ATOM 2941 C C . PRO B 1 176 ? 21.141 -2.932 1.463 1 96.38 176 PRO B C 1
ATOM 2943 O O . PRO B 1 176 ? 21.266 -1.732 1.202 1 96.38 176 PRO B O 1
ATOM 2946 N N . GLY B 1 177 ? 21.016 -3.461 2.699 1 95.19 177 GLY B N 1
ATOM 2947 C CA . GLY B 1 177 ? 21.25 -2.619 3.861 1 95.19 177 GLY B CA 1
ATOM 2948 C C . GLY B 1 177 ? 20.062 -1.729 4.203 1 95.19 177 GLY B C 1
ATOM 2949 O O . GLY B 1 177 ? 20.188 -0.813 5.02 1 95.19 177 GLY B O 1
ATOM 2950 N N . ARG B 1 178 ? 18.953 -1.9 3.572 1 96.38 178 ARG B N 1
ATOM 2951 C CA . ARG B 1 178 ? 17.734 -1.143 3.816 1 96.38 178 ARG B CA 1
ATOM 2952 C C . ARG B 1 178 ? 16.562 -2.072 4.121 1 96.38 178 ARG B C 1
ATOM 2954 O O . ARG B 1 178 ? 16.562 -3.236 3.721 1 96.38 178 ARG B O 1
ATOM 2961 N N . PRO B 1 179 ? 15.617 -1.568 4.844 1 96.81 179 PRO B N 1
ATOM 2962 C CA . PRO B 1 179 ? 14.398 -2.373 4.938 1 96.81 179 PRO B CA 1
ATOM 2963 C C . PRO B 1 179 ? 13.641 -2.459 3.611 1 96.81 179 PRO B C 1
ATOM 2965 O O . PRO B 1 179 ? 13.805 -1.591 2.75 1 96.81 179 PRO B O 1
ATOM 2968 N N . PRO B 1 180 ? 12.852 -3.545 3.469 1 97.81 180 PRO B N 1
ATOM 2969 C CA . PRO B 1 180 ? 12.008 -3.588 2.273 1 97.81 180 PRO B CA 1
ATOM 2970 C C . PRO B 1 180 ? 11.094 -2.371 2.156 1 97.81 180 PRO B C 1
ATOM 2972 O O . PRO B 1 180 ? 10.617 -1.851 3.168 1 97.81 180 PRO B O 1
ATOM 2975 N N . SER B 1 181 ? 10.867 -1.928 0.938 1 97.75 181 SER B N 1
ATOM 2976 C CA . SER B 1 181 ? 9.961 -0.813 0.678 1 97.75 181 SER B CA 1
ATOM 2977 C C . SER B 1 181 ? 8.758 -1.26 -0.147 1 97.75 181 SER B C 1
ATOM 2979 O O . SER B 1 181 ? 8.906 -2.02 -1.107 1 97.75 181 SER B O 1
ATOM 2981 N N . VAL B 1 182 ? 7.578 -0.91 0.304 1 98.69 182 VAL B N 1
ATOM 2982 C CA . VAL B 1 182 ? 6.395 -0.992 -0.548 1 98.69 182 VAL B CA 1
ATOM 2983 C C . VAL B 1 182 ? 6.27 0.281 -1.381 1 98.69 182 VAL B C 1
ATOM 2985 O O . VAL B 1 182 ? 5.898 1.336 -0.861 1 98.69 182 VAL B O 1
ATOM 2988 N N . LEU B 1 183 ? 6.566 0.192 -2.637 1 98.5 183 LEU B N 1
ATOM 2989 C CA . LEU B 1 183 ? 6.527 1.374 -3.49 1 98.5 183 LEU B CA 1
ATOM 2990 C C . LEU B 1 183 ? 5.098 1.691 -3.914 1 98.5 183 LEU B C 1
ATOM 2992 O O . LEU B 1 183 ? 4.703 2.859 -3.955 1 98.5 183 LEU B O 1
ATOM 2996 N N . LEU B 1 184 ? 4.398 0.625 -4.215 1 98.38 184 LEU B N 1
ATOM 2997 C CA . LEU B 1 184 ? 2.988 0.674 -4.582 1 98.38 184 LEU B CA 1
ATOM 2998 C C . LEU B 1 184 ? 2.248 -0.556 -4.066 1 98.38 184 LEU B C 1
ATOM 3000 O O . LEU B 1 184 ? 2.811 -1.652 -4.027 1 98.38 184 LEU B O 1
ATOM 3004 N N . TYR B 1 185 ? 1.026 -0.294 -3.721 1 98.88 185 TYR B N 1
ATOM 3005 C CA . TYR B 1 185 ? 0.122 -1.413 -3.488 1 98.88 185 TYR B CA 1
ATOM 3006 C C . TYR B 1 185 ? -1.193 -1.217 -4.234 1 98.88 185 TYR B C 1
ATOM 3008 O O . TYR B 1 185 ? -1.833 -0.17 -4.109 1 98.88 185 TYR B O 1
ATOM 3016 N N . ASN B 1 186 ? -1.598 -2.188 -5.086 1 98.88 186 ASN B N 1
ATOM 3017 C CA . ASN B 1 186 ? -2.906 -2.268 -5.727 1 98.88 186 ASN B CA 1
ATOM 3018 C C . ASN B 1 186 ? -3.123 -1.116 -6.703 1 98.88 186 ASN B C 1
ATOM 3020 O O . ASN B 1 186 ? -4.199 -0.519 -6.738 1 98.88 186 ASN B O 1
ATOM 3024 N N . ASP B 1 187 ? -2.068 -0.839 -7.48 1 98.5 187 ASP B N 1
ATOM 3025 C CA . ASP B 1 187 ? -2.117 0.243 -8.461 1 98.5 187 ASP B CA 1
ATOM 3026 C C . ASP B 1 187 ? -2.766 -0.222 -9.758 1 98.5 187 ASP B C 1
ATOM 3028 O O . ASP B 1 187 ? -2.355 -1.23 -10.336 1 98.5 187 ASP B O 1
ATOM 3032 N N . LEU B 1 188 ? -3.758 0.535 -10.203 1 98.06 188 LEU B N 1
ATOM 3033 C CA . LEU B 1 188 ? -4.523 0.149 -11.383 1 98.06 188 LEU B CA 1
ATOM 3034 C C . LEU B 1 188 ? -4.395 1.2 -12.484 1 98.06 188 LEU B C 1
ATOM 3036 O O . LEU B 1 188 ? -5.234 1.271 -13.383 1 98.06 188 LEU B O 1
ATOM 3040 N N . ARG B 1 189 ? -3.322 1.959 -12.43 1 96.44 189 ARG B N 1
ATOM 3041 C CA . ARG B 1 189 ? -3.17 3.139 -13.273 1 96.44 189 ARG B CA 1
ATOM 3042 C C . ARG B 1 189 ? -3.158 2.754 -14.75 1 96.44 189 ARG B C 1
ATOM 3044 O O . ARG B 1 189 ? -3.482 3.572 -15.617 1 96.44 189 ARG B O 1
ATOM 3051 N N . HIS B 1 190 ? -2.805 1.544 -15.117 1 97.69 190 HIS B N 1
ATOM 3052 C CA . HIS B 1 190 ? -2.699 1.113 -16.5 1 97.69 190 HIS B CA 1
ATOM 3053 C C . HIS B 1 190 ? -4.066 0.75 -17.078 1 97.69 190 HIS B C 1
ATOM 3055 O O . HIS B 1 190 ? -4.199 0.51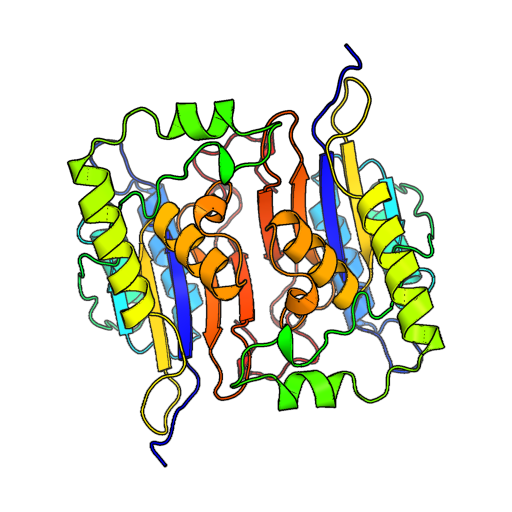1 -18.281 1 97.69 190 HIS B O 1
ATOM 3061 N N . LEU B 1 191 ? -5.059 0.753 -16.25 1 98.25 191 LEU B N 1
ATOM 3062 C CA . LEU B 1 191 ? -6.375 0.312 -16.688 1 98.25 191 LEU B CA 1
ATOM 3063 C C . LEU B 1 191 ? -7.328 1.496 -16.828 1 98.25 191 LEU B C 1
ATOM 3065 O O . LEU B 1 191 ? -7.312 2.41 -16 1 98.25 191 LEU B O 1
ATOM 3069 N N . PRO B 1 192 ? -8.188 1.454 -17.859 1 97.25 192 PRO B N 1
ATOM 3070 C CA . PRO B 1 192 ? -9.344 2.354 -17.828 1 97.25 192 PRO B CA 1
ATOM 3071 C C . PRO B 1 192 ? -10.344 1.992 -16.734 1 97.25 192 PRO B C 1
ATOM 3073 O O . PRO B 1 192 ? -10.344 0.862 -16.234 1 97.25 192 PRO B O 1
ATOM 3076 N N . GLU B 1 193 ? -11.156 2.912 -16.359 1 94.75 193 GLU B N 1
ATOM 3077 C CA . GLU B 1 193 ? -12.039 2.803 -15.195 1 94.75 193 GLU B CA 1
ATOM 3078 C C . GLU B 1 193 ? -12.898 1.54 -15.266 1 94.75 193 GLU B C 1
ATOM 3080 O O . GLU B 1 193 ? -13.086 0.856 -14.266 1 94.75 193 GLU B O 1
ATOM 3085 N N . GLU B 1 194 ? -13.375 1.195 -16.438 1 96 194 GLU B N 1
ATOM 3086 C CA . GLU B 1 194 ? -14.328 0.098 -16.594 1 96 194 GLU B CA 1
ATOM 3087 C C . GLU B 1 194 ? -13.656 -1.251 -16.344 1 96 194 GLU B C 1
ATOM 3089 O O . GLU B 1 194 ? -14.336 -2.264 -16.156 1 96 194 GLU B O 1
ATOM 3094 N N . LEU B 1 195 ? -12.281 -1.266 -16.344 1 98.31 195 LEU B N 1
ATOM 3095 C CA . LEU B 1 195 ? -11.555 -2.516 -16.141 1 98.31 195 LEU B CA 1
ATOM 3096 C C . LEU B 1 195 ? -10.992 -2.607 -14.727 1 98.31 195 LEU B C 1
ATOM 3098 O O . LEU B 1 195 ? -10.352 -3.596 -14.375 1 98.31 195 LEU B O 1
ATOM 3102 N N . CYS B 1 196 ? -11.234 -1.558 -13.945 1 98 196 CYS B N 1
ATOM 3103 C CA . CYS B 1 196 ? -10.727 -1.528 -12.586 1 98 196 CYS B CA 1
ATOM 3104 C C . CYS B 1 196 ? -11.703 -2.191 -11.617 1 98 196 CYS B C 1
ATOM 3106 O O . CYS B 1 196 ? -12.914 -2.104 -11.805 1 98 196 CYS B O 1
ATOM 3108 N N . TRP B 1 197 ? -11.141 -2.846 -10.609 1 97.81 197 TRP B N 1
ATOM 3109 C CA . TRP B 1 197 ? -11.906 -3.334 -9.469 1 97.81 197 TRP B CA 1
ATOM 3110 C C . TRP B 1 197 ? -13.008 -4.277 -9.922 1 97.81 197 TRP B C 1
ATOM 3112 O O . TRP B 1 197 ? -14.133 -4.211 -9.414 1 97.81 197 TRP B O 1
ATOM 3122 N N . THR B 1 198 ? -12.727 -5.062 -10.984 1 97.81 198 THR B N 1
ATOM 3123 C CA . THR B 1 198 ? -13.711 -6.031 -11.438 1 97.81 198 THR B CA 1
ATOM 3124 C C . THR B 1 198 ? -14.047 -7.027 -10.328 1 97.81 198 THR B C 1
ATOM 3126 O O . THR B 1 198 ? -13.148 -7.492 -9.617 1 97.81 198 THR B O 1
ATOM 3129 N N . GLY B 1 199 ? -15.344 -7.273 -10.117 1 96 199 GLY B N 1
ATOM 3130 C CA . GLY B 1 199 ? -15.797 -8.234 -9.133 1 96 199 GLY B CA 1
ATOM 3131 C C . GLY B 1 199 ? -15.945 -7.645 -7.742 1 96 199 GLY B C 1
ATOM 3132 O O . GLY B 1 199 ? -16.422 -8.312 -6.824 1 96 199 GLY B O 1
ATOM 3133 N N . PHE B 1 200 ? -15.57 -6.398 -7.516 1 97 200 PHE B N 1
ATOM 3134 C CA . PHE B 1 200 ? -15.688 -5.75 -6.215 1 97 200 PHE B CA 1
ATOM 3135 C C . PHE B 1 200 ? -16.969 -4.934 -6.129 1 97 200 PHE B C 1
ATOM 3137 O O . PHE B 1 200 ? -17.438 -4.398 -7.137 1 97 200 PHE B O 1
ATOM 3144 N N . PRO B 1 201 ? -17.516 -4.852 -4.949 1 95.06 201 PRO B N 1
ATOM 3145 C CA . PRO B 1 201 ? -18.672 -3.963 -4.789 1 95.06 201 PRO B CA 1
ATOM 3146 C C . PRO B 1 201 ? -18.328 -2.492 -5.004 1 95.06 201 PRO B C 1
ATOM 3148 O O . PRO B 1 201 ? -17.188 -2.084 -4.762 1 95.06 201 PRO B O 1
ATOM 3151 N N . PRO B 1 202 ? -19.266 -1.706 -5.449 1 92.06 202 PRO B N 1
ATOM 3152 C CA . PRO B 1 202 ? -19.031 -0.298 -5.777 1 92.06 202 PRO B CA 1
ATOM 3153 C C . PRO B 1 202 ? -18.375 0.473 -4.633 1 92.06 202 PRO B C 1
ATOM 3155 O O . PRO B 1 202 ? -17.531 1.346 -4.871 1 92.06 202 PRO B O 1
ATOM 3158 N N . ALA B 1 203 ? -18.656 0.121 -3.404 1 88.69 203 ALA B N 1
ATOM 3159 C CA . ALA B 1 203 ? -18.172 0.842 -2.23 1 88.69 203 ALA B CA 1
ATOM 3160 C C . ALA B 1 203 ? -16.656 0.738 -2.115 1 88.69 203 ALA B C 1
ATOM 3162 O O . ALA B 1 203 ? -16.016 1.606 -1.523 1 88.69 203 ALA B O 1
ATOM 3163 N N . LEU B 1 204 ? -16.062 -0.288 -2.76 1 94 204 LEU B N 1
ATOM 3164 C CA . LEU B 1 204 ? -14.633 -0.537 -2.613 1 94 204 LEU B CA 1
ATOM 3165 C C . LEU B 1 204 ? -13.852 0.062 -3.781 1 94 204 LEU B C 1
ATOM 3167 O O . LEU B 1 204 ? -12.617 0.11 -3.752 1 94 204 LEU B O 1
ATOM 3171 N N . LYS B 1 205 ? -14.594 0.559 -4.75 1 94.12 205 LYS B N 1
ATOM 3172 C CA . LYS B 1 205 ? -13.945 1.09 -5.945 1 94.12 205 LYS B CA 1
ATOM 3173 C C . LYS B 1 205 ? -13.445 2.514 -5.715 1 94.12 205 LYS B C 1
ATOM 3175 O O . LYS B 1 205 ? -14.18 3.479 -5.938 1 94.12 205 LYS B O 1
ATOM 3180 N N . VAL B 1 206 ? -12.25 2.609 -5.297 1 92.75 206 VAL B N 1
ATOM 3181 C CA . VAL B 1 206 ? -11.703 3.918 -4.949 1 92.75 206 VAL B CA 1
ATOM 3182 C C . VAL B 1 206 ? -10.742 4.383 -6.035 1 92.75 206 VAL B C 1
ATOM 3184 O O . VAL B 1 206 ? -10.188 3.568 -6.773 1 92.75 206 VAL B O 1
#

Secondary structure (DSSP, 8-state):
---EE-EEEEEEEPPPB-TTSPBPHHHHHHHHHHHHHHTTS---EEEE-SSHHHHHHHHHHHHHTTSPPEEE-GGGSS-------GGGS-TTTHHHHHHHTTT--HHHHHHHHHHHHHHHHHHSSPEESSS-EEEEEEE-HHHHHHHHHHHTT--GGGGTT--PPTT-EEEEEE-TTS--EEEEEEE-TTS-GGGTTTTS-GGG--/---EE-EEEEEEEPPPB-TTSPBPHHHHHHHHHHHHHHTTS---EEEE-SSHHHHHHHHHHHHHTTSPPEEE-GGGSS-------GGGS-TTTHHHHHHHTTT--HHHHHHHHHHHHHHHHHHSSPEESSS-EEEEEEE-HHHHHHHHHHHTT--GGGGTT--PPTT-EEEEEE-TTS--EEEEEEE-TTS-GGGTTTTS-GGG--